Protein AF-0000000084598863 (afdb_homodimer)

InterPro domains:
  IPR043519 Nucleotidyltransferase superfamily [G3DSA:3.30.460.10] (3-117)
  IPR043519 Nucleotidyltransferase superfamily [SSF81301] (5-108)

Organism: NCBI:txid1246626

Solvent-accessible surface area (backbone atoms only — not comparable to full-atom values): 25379 Å² total; per-residue (Å²): 112,72,53,61,68,56,49,52,53,50,50,45,52,50,42,51,67,78,44,67,79,39,36,32,29,28,38,17,57,39,56,47,66,72,63,53,35,78,58,54,49,47,33,34,40,36,28,25,73,87,45,91,52,38,29,36,36,26,39,68,53,99,84,37,44,32,35,40,41,37,18,16,91,62,48,44,53,60,57,54,50,49,19,47,75,68,25,32,53,57,66,38,49,34,54,60,57,26,40,80,66,42,78,70,46,87,60,49,62,60,51,52,32,51,52,28,49,50,48,65,70,68,33,35,78,68,69,53,74,66,54,48,50,51,53,41,28,52,52,33,51,52,50,41,50,53,72,42,51,81,55,64,73,42,43,53,32,32,52,51,43,44,52,56,53,50,52,47,48,57,28,42,76,67,43,36,46,49,48,62,36,41,41,33,54,51,35,38,32,72,74,36,54,68,56,33,50,51,53,51,49,26,52,49,47,21,57,61,69,69,50,57,62,53,43,52,50,51,52,48,52,56,30,48,76,71,76,35,76,38,52,65,76,45,70,45,60,67,75,76,70,74,126,112,73,55,62,69,57,50,52,52,48,50,44,51,50,41,52,67,77,45,67,77,39,36,32,30,28,38,16,58,40,58,47,66,73,63,52,36,77,61,53,49,47,32,34,40,35,29,24,74,86,46,90,52,38,29,37,36,27,39,66,52,99,82,38,44,32,36,39,40,37,19,16,93,64,49,42,53,60,56,54,50,50,20,47,73,66,25,33,54,57,65,40,48,33,55,60,56,27,38,80,64,42,77,70,46,85,61,49,61,60,51,51,35,51,50,27,48,51,49,64,68,68,31,34,77,69,70,51,73,67,54,45,51,50,53,40,28,54,53,32,50,51,50,40,50,53,72,42,50,79,55,64,73,40,43,54,32,33,51,51,46,43,52,57,54,50,52,46,48,56,29,43,78,68,42,37,46,46,49,62,36,42,42,32,54,50,35,39,33,73,75,36,52,68,56,32,51,52,52,52,49,27,53,49,48,23,57,60,68,70,51,57,63,52,44,52,51,52,51,50,51,56,30,46,76,73,75,35,76,38,52,65,74,43,72,45,59,69,75,78,69,76,125

Secondary structure (DSSP, 8-state):
---HHHHHHHHHHHHHHH-TT-SEEEEEHHHHTT---TT--EEEEEE-TT-SS-EEEEEEETTEEEEEEEE-TTTHHHHHHHHHHTT--HHHHHHHHPEEEEE-STTHHHHHHHHHHHHHHH-PPPPPHHHHHHHHHHHHHHHHHHHH---HHHHHHHHHHHHHHHHHHHHHHTT----STHHHHHHHHHH-HHHHHHHHHHHHHHHHH---HHHHHHHHHHHHHTTS---TTEEES------/---HHHHHHHHHHHHHHH-TT-SEEEEEHHHHTT---TTPPEEEEEE-TT-SS-EEEEEEETTEEEEEEEE-TTTHHHHHHHHHHTT--HHHHHHHHPEEEEE-STTHHHHHHHHHHHHHHH-PPPPPHHHHHHHHHHHHHHHHHHHH---HHHHHHHHHHHHHHHHHHHHHHTT----STHHHHHHHHHH-HHHHHHHHHHHHHHHHH---HHHHHHHHHHHHHTTS---TTEEES------

Foldseek 3Di:
DPPLVVLLVVLLVVCCVPPVPWQWKWFFDCSLVVNDDPPDATEMETARQVDPAWDWDWDDDVNGIYIYTYHHLPRCVVVCVVCLVQLHRVVLRRLQSIHTSHHRDPCSSVVSNVVSVVSQVQAHDADDPLVLQVLLAVLLVLLVCLVPDDPLVVNVVSLVVNLQSLLVNLQRNVRWGADDDPRSLVRCCVVPVVLSVLSVVQSVVCVVPVDNVSVSVNSQVSSVVSPGHDDPPDDDPDPPPPD/DPPLVVLLVVLLVVCCVPPVPWQWKWFFDCSLVVNDDPPDATEMETARQVDPAWDWDWDDDVNGIYIYTYHHLPRCVVVCVVCLVQLHRVVLRRLQSIHTSHHHDPCSSVVSNVVSVVDQVQAHDADDPLVLQVLLAVLLVLLVCLVPDDPLVVNVVSLVVNLQSLLVNLQRNVRWGADDDPRSLVRVCVVPVVLSVLSVVQSVVCVVPVDNVSVSVNSQVSSVVSPGHDDPPDDDPDPPPPD

Sequence (486 aa):
MIDRTKAIKTAKELVAYRFPACELALLAGSVARNEHTKTSDLDMIVFDNHVSSSFRESRYHDSWPVEWFVHSTTSFRVVFEADQQSASPTMQRMIVDGLVLVNRTHDFYERLKAESELVLQKGPDPWSSQTQKEKRYFLTDTLEDLIGEHRKRELFFIVNHLMEQLGEFVLRMNGHWIGQSKWLYRCLYAYDSHFAESFYQAFEYFYQTGRKEKVIGLTQHVLDEAGGPLFDGFSLGKNNYATMIDRTKAIKTAKELVAYRFPACELALLAGSVARNEHTKTSDLDMIVFDNHVSSSFRESRYHDSWPVEWFVHSTTSFRVVFEADQQSASPTMQRMIVDGLVLVNRTHDFYERLKAESELVLQKGPDPWSSQTQKEKRYFLTDTLEDLIGEHRKRELFFIVNHLMEQLGEFVLRMNGHWIGQSKWLYRCLYAYDSHFAESFYQAFEYFYQTGRKEKVIGLTQHVLDEAGGPLFDGFSLGKNNYAT

Structure (mmCIF, N/CA/C/O backbone):
data_AF-0000000084598863-model_v1
#
loop_
_entity.id
_entity.type
_entity.pdbx_description
1 polymer Nucleotidyltransferase
#
loop_
_atom_site.group_PDB
_atom_site.id
_atom_site.type_symbol
_atom_site.label_atom_id
_atom_site.label_alt_id
_atom_site.label_comp_id
_atom_site.label_asym_id
_atom_site.label_entity_id
_atom_site.label_seq_id
_atom_site.pdbx_PDB_ins_code
_atom_site.Cartn_x
_atom_site.Cartn_y
_atom_site.Cartn_z
_atom_site.occupancy
_atom_site.B_iso_or_equiv
_atom_site.auth_seq_id
_atom_site.auth_comp_id
_atom_site.auth_asym_id
_atom_site.auth_atom_id
_atom_site.pdbx_PDB_model_num
ATOM 1 N N . MET A 1 1 ? 6.906 -20.172 -25.156 1 60.62 1 MET A N 1
ATOM 2 C CA . MET A 1 1 ? 5.648 -20.266 -24.422 1 60.62 1 MET A CA 1
ATOM 3 C C . MET A 1 1 ? 5.52 -21.641 -23.766 1 60.62 1 MET A C 1
ATOM 5 O O . MET A 1 1 ? 6.008 -22.641 -24.297 1 60.62 1 MET A O 1
ATOM 9 N N . ILE A 1 2 ? 5.281 -21.484 -22.469 1 64.62 2 ILE A N 1
ATOM 10 C CA . ILE A 1 2 ? 5.164 -22.734 -21.734 1 64.62 2 ILE A CA 1
ATOM 11 C C . ILE A 1 2 ? 4.094 -23.609 -22.391 1 64.62 2 ILE A C 1
ATOM 13 O O . ILE A 1 2 ? 2.996 -23.141 -22.688 1 64.62 2 ILE A O 1
ATOM 17 N N . ASP A 1 3 ? 4.543 -24.766 -23 1 83.06 3 ASP A N 1
ATOM 18 C CA . ASP A 1 3 ? 3.576 -25.766 -23.438 1 83.06 3 ASP A CA 1
ATOM 19 C C . ASP A 1 3 ? 2.664 -26.188 -22.297 1 83.06 3 ASP A C 1
ATOM 21 O O . ASP A 1 3 ? 3.123 -26.797 -21.312 1 83.06 3 ASP A O 1
ATOM 25 N N . ARG A 1 4 ? 1.405 -25.828 -22.391 1 87.5 4 ARG A N 1
ATOM 26 C CA . ARG A 1 4 ? 0.446 -26.047 -21.328 1 87.5 4 ARG A CA 1
ATOM 27 C C . ARG A 1 4 ? 0.342 -27.531 -20.984 1 87.5 4 ARG A C 1
ATOM 29 O O . ARG A 1 4 ? 0.269 -27.891 -19.797 1 87.5 4 ARG A O 1
ATOM 36 N N . THR A 1 5 ? 0.28 -28.359 -21.953 1 90.31 5 THR A N 1
ATOM 37 C CA . THR A 1 5 ? 0.196 -29.797 -21.734 1 90.31 5 THR A CA 1
ATOM 38 C C . THR A 1 5 ? 1.411 -30.312 -20.953 1 90.31 5 THR A C 1
ATOM 40 O O . THR A 1 5 ? 1.276 -31.125 -20.047 1 90.31 5 THR A O 1
ATOM 43 N N . LYS A 1 6 ? 2.496 -29.766 -21.359 1 90.69 6 LYS A N 1
ATOM 44 C CA . LYS A 1 6 ? 3.725 -30.141 -20.672 1 90.69 6 LYS A CA 1
ATOM 45 C C . LYS A 1 6 ? 3.707 -29.641 -19.219 1 90.69 6 LYS A C 1
ATOM 47 O O . LYS A 1 6 ? 4.168 -30.344 -18.312 1 90.69 6 LYS A O 1
ATOM 52 N N . ALA A 1 7 ? 3.199 -28.453 -19.078 1 91.69 7 ALA A N 1
ATOM 53 C CA . ALA A 1 7 ? 3.107 -27.859 -17.75 1 91.69 7 ALA A CA 1
ATOM 54 C C . ALA A 1 7 ? 2.238 -28.719 -16.828 1 91.69 7 ALA A C 1
ATOM 56 O O . ALA A 1 7 ? 2.604 -28.984 -15.688 1 91.69 7 ALA A O 1
ATOM 57 N N . ILE A 1 8 ? 1.152 -29.219 -17.344 1 94.44 8 ILE A N 1
ATOM 58 C CA . ILE A 1 8 ? 0.214 -30.016 -16.562 1 94.44 8 ILE A CA 1
ATOM 59 C C . ILE A 1 8 ? 0.851 -31.359 -16.203 1 94.44 8 ILE A C 1
ATOM 61 O O . ILE A 1 8 ? 0.747 -31.812 -15.07 1 94.44 8 ILE A O 1
ATOM 65 N N . LYS A 1 9 ? 1.466 -31.938 -17.203 1 94.44 9 LYS A N 1
ATOM 66 C CA . LYS A 1 9 ? 2.15 -33.219 -16.969 1 94.44 9 LYS A CA 1
ATOM 67 C C . LYS A 1 9 ? 3.23 -33.062 -15.906 1 94.44 9 LYS A C 1
ATOM 69 O O . LYS A 1 9 ? 3.318 -33.875 -14.984 1 94.44 9 LYS A O 1
ATOM 74 N N . THR A 1 10 ? 4.023 -32 -16.109 1 94.25 10 THR A N 1
ATOM 75 C CA . THR A 1 10 ? 5.082 -31.719 -15.141 1 94.25 10 THR A CA 1
ATOM 76 C C . THR A 1 10 ? 4.504 -31.5 -13.75 1 94.25 10 THR A C 1
ATOM 78 O O . THR A 1 10 ? 5.039 -32 -12.766 1 94.25 10 THR A O 1
ATOM 81 N N . ALA A 1 11 ? 3.445 -30.75 -13.641 1 96.56 11 ALA A N 1
ATOM 82 C CA . ALA A 1 11 ? 2.783 -30.484 -12.367 1 96.56 11 ALA A CA 1
ATOM 83 C C . ALA A 1 11 ? 2.354 -31.781 -11.688 1 96.56 11 ALA A C 1
ATOM 85 O O . ALA A 1 11 ? 2.588 -31.969 -10.492 1 96.56 11 ALA A O 1
ATOM 86 N N . LYS A 1 12 ? 1.763 -32.688 -12.445 1 97 12 LYS A N 1
ATOM 87 C CA . LYS A 1 12 ? 1.313 -33.969 -11.906 1 97 12 LYS A CA 1
ATOM 88 C C . LYS A 1 12 ? 2.488 -34.781 -11.367 1 97 12 LYS A C 1
ATOM 90 O O . LYS A 1 12 ? 2.402 -35.344 -10.281 1 97 12 LYS A O 1
ATOM 95 N N . GLU A 1 13 ? 3.514 -34.75 -12.117 1 96.81 13 GLU A N 1
ATOM 96 C CA . GLU A 1 13 ? 4.703 -35.5 -11.719 1 96.81 13 GLU A CA 1
ATOM 97 C C . GLU A 1 13 ? 5.32 -34.906 -10.453 1 96.81 13 GLU A C 1
ATOM 99 O O . GLU A 1 13 ? 5.758 -35.656 -9.57 1 96.81 13 GLU A O 1
ATOM 104 N N . LEU A 1 14 ? 5.375 -33.625 -10.398 1 96.94 14 LEU A N 1
ATOM 105 C CA . LEU A 1 14 ? 5.953 -32.969 -9.234 1 96.94 14 LEU A CA 1
ATOM 106 C C . LEU A 1 14 ? 5.137 -33.25 -7.98 1 96.94 14 LEU A C 1
ATOM 108 O O . LEU A 1 14 ? 5.699 -33.5 -6.906 1 96.94 14 LEU A O 1
ATOM 112 N N . VAL A 1 15 ? 3.826 -33.25 -8.07 1 97.62 15 VAL A N 1
ATOM 113 C CA . VAL A 1 15 ? 2.957 -33.531 -6.934 1 97.62 15 VAL A CA 1
ATOM 114 C C . VAL A 1 15 ? 3.18 -34.969 -6.469 1 97.62 15 VAL A C 1
ATOM 116 O O . VAL A 1 15 ? 3.299 -35.219 -5.266 1 97.62 15 VAL A O 1
ATOM 119 N N . ALA A 1 16 ? 3.217 -35.875 -7.418 1 97.06 16 ALA A N 1
ATOM 120 C CA . ALA A 1 16 ? 3.406 -37.281 -7.094 1 97.06 16 ALA A CA 1
ATOM 121 C C . ALA A 1 16 ? 4.723 -37.5 -6.355 1 97.06 16 ALA A C 1
ATOM 123 O O . ALA A 1 16 ? 4.809 -38.344 -5.469 1 97.06 16 ALA A O 1
ATOM 124 N N . TYR A 1 17 ? 5.664 -36.719 -6.727 1 96.06 17 TYR A N 1
ATOM 125 C CA . TYR A 1 17 ? 6.992 -36.875 -6.141 1 96.06 17 TYR A CA 1
ATOM 126 C C . TYR A 1 17 ? 7.047 -36.219 -4.754 1 96.06 17 TYR A C 1
ATOM 128 O O . TYR A 1 17 ? 7.48 -36.844 -3.791 1 96.06 17 TYR A O 1
ATOM 136 N N . ARG A 1 18 ? 6.609 -35.062 -4.582 1 95.94 18 ARG A N 1
ATOM 137 C CA . ARG A 1 18 ? 6.816 -34.312 -3.363 1 95.94 18 ARG A CA 1
ATOM 138 C C . ARG A 1 18 ? 5.711 -34.594 -2.348 1 95.94 18 ARG A C 1
ATOM 140 O O . ARG A 1 18 ? 5.949 -34.531 -1.139 1 95.94 18 ARG A O 1
ATOM 147 N N . PHE A 1 19 ? 4.523 -34.844 -2.83 1 97.25 19 PHE A N 1
ATOM 148 C CA . PHE A 1 19 ? 3.379 -35.062 -1.954 1 97.25 19 PHE A CA 1
ATOM 149 C C . PHE A 1 19 ? 2.58 -36.281 -2.391 1 97.25 19 PHE A C 1
ATOM 151 O O . PHE A 1 19 ? 1.389 -36.188 -2.691 1 97.25 19 PHE A O 1
ATOM 158 N N . PRO A 1 20 ? 3.182 -37.406 -2.309 1 96.75 20 PRO A N 1
ATOM 159 C CA . PRO A 1 20 ? 2.549 -38.594 -2.826 1 96.75 20 PRO A CA 1
ATOM 160 C C . PRO A 1 20 ? 1.259 -38.969 -2.09 1 96.75 20 PRO A C 1
ATOM 162 O O . PRO A 1 20 ? 0.378 -39.625 -2.658 1 96.75 20 PRO A O 1
ATOM 165 N N . ALA A 1 21 ? 1.062 -38.469 -0.938 1 95.62 21 ALA A N 1
ATOM 166 C CA . ALA A 1 21 ? -0.098 -38.875 -0.146 1 95.62 21 ALA A CA 1
ATOM 167 C C . ALA A 1 21 ? -1.108 -37.75 -0.042 1 95.62 21 ALA A C 1
ATOM 169 O O . ALA A 1 21 ? -2.031 -37.781 0.774 1 95.62 21 ALA A O 1
ATOM 170 N N . CYS A 1 22 ? -0.926 -36.688 -0.8 1 97.12 22 CYS A N 1
ATOM 171 C CA . CYS A 1 22 ? -1.807 -35.531 -0.648 1 97.12 22 CYS A CA 1
ATOM 172 C C . CYS A 1 22 ? -3.244 -35.906 -1.002 1 97.12 22 CYS A C 1
ATOM 174 O O . CYS A 1 22 ? -3.48 -36.781 -1.823 1 97.12 22 CYS A O 1
ATOM 176 N N . GLU A 1 23 ? -4.184 -35.219 -0.443 1 96.81 23 GLU A N 1
ATOM 177 C CA . GLU A 1 23 ? -5.609 -35.438 -0.671 1 96.81 23 GLU A CA 1
ATOM 178 C C . GLU A 1 23 ? -6.074 -34.75 -1.949 1 96.81 23 GLU A C 1
ATOM 180 O O . GLU A 1 23 ? -6.945 -35.25 -2.656 1 96.81 23 GLU A O 1
ATOM 185 N N . LEU A 1 24 ? -5.547 -33.625 -2.158 1 97.94 24 LEU A N 1
ATOM 186 C CA . LEU A 1 24 ? -5.949 -32.781 -3.271 1 97.94 24 LEU A CA 1
ATOM 187 C C . LEU A 1 24 ? -4.773 -31.938 -3.764 1 97.94 24 LEU A C 1
ATOM 189 O O . LEU A 1 24 ? -4.004 -31.406 -2.957 1 97.94 24 LEU A O 1
ATOM 193 N N . ALA A 1 25 ? -4.613 -31.828 -5.027 1 98.31 25 ALA A N 1
ATOM 194 C CA . ALA A 1 25 ? -3.648 -30.922 -5.641 1 98.31 25 ALA A CA 1
ATOM 195 C C . ALA A 1 25 ? -4.246 -30.234 -6.859 1 98.31 25 ALA A C 1
ATOM 197 O O . ALA A 1 25 ? -4.938 -30.859 -7.664 1 98.31 25 ALA A O 1
ATOM 198 N N . LEU A 1 26 ? -4.012 -28.969 -6.91 1 98.19 26 LEU A N 1
ATOM 199 C CA . LEU A 1 26 ? -4.508 -28.156 -8.016 1 98.19 26 LEU A CA 1
ATOM 200 C C . LEU A 1 26 ? -3.377 -27.375 -8.664 1 98.19 26 LEU A C 1
ATOM 202 O O . LEU A 1 26 ? -2.4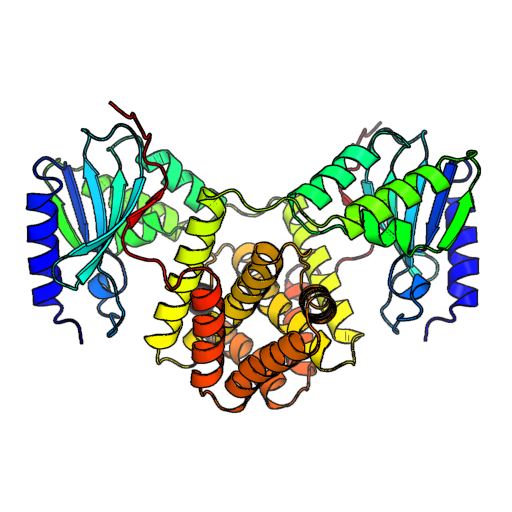75 -26.891 -7.977 1 98.19 26 LEU A O 1
ATOM 206 N N . LEU A 1 27 ? -3.383 -27.328 -9.945 1 97.62 27 LEU A N 1
ATOM 207 C CA . LEU A 1 27 ? -2.604 -26.344 -10.695 1 97.62 27 LEU A CA 1
ATOM 208 C C . LEU A 1 27 ? -3.402 -25.062 -10.906 1 97.62 27 LEU A C 1
ATOM 210 O O . LEU A 1 27 ? -4.504 -25.094 -11.453 1 97.62 27 LEU A O 1
ATOM 214 N N . ALA A 1 28 ? -2.908 -23.969 -10.352 1 95.88 28 ALA A N 1
ATOM 215 C CA . ALA A 1 28 ? -3.6 -22.688 -10.438 1 95.88 28 ALA A CA 1
ATOM 216 C C . ALA A 1 28 ? -2.76 -21.656 -11.188 1 95.88 28 ALA A C 1
ATOM 218 O O . ALA A 1 28 ? -1.782 -22.016 -11.852 1 95.88 28 ALA A O 1
ATOM 219 N N . GLY A 1 29 ? -3.262 -20.422 -11.25 1 91.31 29 GLY A N 1
ATOM 220 C CA . GLY A 1 29 ? -2.502 -19.328 -11.836 1 91.31 29 GLY A CA 1
ATOM 221 C C . GLY A 1 29 ? -2.686 -19.203 -13.336 1 91.31 29 GLY A C 1
ATOM 222 O O . GLY A 1 29 ? -3.697 -19.656 -13.883 1 91.31 29 GLY A O 1
ATOM 223 N N . SER A 1 30 ? -1.702 -18.578 -13.906 1 88.88 30 SER A N 1
ATOM 224 C CA . SER A 1 30 ? -1.803 -18.203 -15.312 1 88.88 30 SER A CA 1
ATOM 225 C C . SER A 1 30 ? -1.848 -19.438 -16.219 1 88.88 30 SER A C 1
ATOM 227 O O . SER A 1 30 ? -2.508 -19.422 -17.25 1 88.88 30 SER A O 1
ATOM 229 N N . VAL A 1 31 ? -1.156 -20.469 -15.852 1 86.75 31 VAL A N 1
ATOM 230 C CA . VAL A 1 31 ? -1.146 -21.688 -16.641 1 86.75 31 VAL A CA 1
ATOM 231 C C . VAL A 1 31 ? -2.541 -22.312 -16.656 1 86.75 31 VAL A C 1
ATOM 233 O O . VAL A 1 31 ? -3.051 -22.688 -17.719 1 86.75 31 VAL A O 1
ATOM 236 N N . ALA A 1 32 ? -3.117 -22.375 -15.539 1 88.19 32 ALA A N 1
ATOM 237 C CA . ALA A 1 32 ? -4.457 -22.938 -15.438 1 88.19 32 ALA A CA 1
ATOM 238 C C . ALA A 1 32 ? -5.465 -22.125 -16.234 1 88.19 32 ALA A C 1
ATOM 240 O O . ALA A 1 32 ? -6.395 -22.672 -16.828 1 88.19 32 ALA A O 1
ATOM 241 N N . ARG A 1 33 ? -5.262 -20.812 -16.328 1 86.81 33 ARG A N 1
ATOM 242 C CA . ARG A 1 33 ? -6.195 -19.922 -16.984 1 86.81 33 ARG A CA 1
ATOM 243 C C . ARG A 1 33 ? -5.82 -19.719 -18.453 1 86.81 33 ARG A C 1
ATOM 245 O O . ARG A 1 33 ? -6.438 -18.922 -19.156 1 86.81 33 ARG A O 1
ATOM 252 N N . ASN A 1 34 ? -4.801 -20.359 -18.906 1 85.75 34 ASN A N 1
ATOM 253 C CA . ASN A 1 34 ? -4.297 -20.25 -20.266 1 85.75 34 ASN A CA 1
ATOM 254 C C . ASN A 1 34 ? -3.828 -18.844 -20.578 1 85.75 34 ASN A C 1
ATOM 256 O O . ASN A 1 34 ? -4.059 -18.328 -21.672 1 85.75 34 ASN A O 1
ATOM 260 N N . GLU A 1 35 ? -3.303 -18.188 -19.594 1 85.88 35 GLU A N 1
ATOM 261 C CA . GLU A 1 35 ? -2.789 -16.828 -19.734 1 85.88 35 GLU A CA 1
ATOM 262 C C . GLU A 1 35 ? -1.291 -16.766 -19.453 1 85.88 35 GLU A C 1
ATOM 264 O O . GLU A 1 35 ? -0.75 -15.703 -19.141 1 85.88 35 GLU A O 1
ATOM 269 N N . HIS A 1 36 ? -0.675 -17.938 -19.531 1 84 36 HIS A N 1
ATOM 270 C CA . HIS A 1 36 ? 0.727 -18.047 -19.141 1 84 36 HIS A CA 1
ATOM 271 C C . HIS A 1 36 ? 1.631 -17.344 -20.141 1 84 36 HIS A C 1
ATOM 273 O O . HIS A 1 36 ? 1.284 -17.219 -21.312 1 84 36 HIS A O 1
ATOM 279 N N . THR A 1 37 ? 2.695 -16.766 -19.609 1 81.56 37 THR A N 1
ATOM 280 C CA . THR A 1 37 ? 3.752 -16.141 -20.391 1 81.56 37 THR A CA 1
ATOM 281 C C . THR A 1 37 ? 5.07 -16.891 -20.219 1 81.56 37 THR A C 1
ATOM 283 O O . THR A 1 37 ? 5.117 -17.938 -19.562 1 81.56 37 THR A O 1
ATOM 286 N N . LYS A 1 38 ? 6.156 -16.344 -20.75 1 79.5 38 LYS A N 1
ATOM 287 C CA . LYS A 1 38 ? 7.469 -16.984 -20.688 1 79.5 38 LYS A CA 1
ATOM 288 C C . LYS A 1 38 ? 8.008 -17.016 -19.266 1 79.5 38 LYS A C 1
ATOM 290 O O . LYS A 1 38 ? 8.828 -17.859 -18.922 1 79.5 38 LYS A O 1
ATOM 295 N N . THR A 1 39 ? 7.508 -16.141 -18.453 1 82.12 39 THR A N 1
ATOM 296 C CA . THR A 1 39 ? 8.07 -16.031 -17.109 1 82.12 39 THR A CA 1
ATOM 297 C C . THR A 1 39 ? 7.105 -16.594 -16.078 1 82.12 39 THR A C 1
ATOM 299 O O . THR A 1 39 ? 7.293 -16.406 -14.875 1 82.12 39 THR A O 1
ATOM 302 N N . SER A 1 40 ? 6.109 -17.328 -16.578 1 85.81 40 SER A N 1
ATOM 303 C CA . SER A 1 40 ? 5.109 -17.828 -15.648 1 85.81 40 SER A CA 1
ATOM 304 C C . SER A 1 40 ? 5.641 -19.016 -14.852 1 85.81 40 SER A C 1
ATOM 306 O O . SER A 1 40 ? 6.363 -19.859 -15.383 1 85.81 40 SER A O 1
ATOM 308 N N . ASP A 1 41 ? 5.258 -19.016 -13.594 1 90.69 41 ASP A N 1
ATOM 309 C CA . ASP A 1 41 ? 5.551 -20.156 -12.727 1 90.69 41 ASP A CA 1
ATOM 310 C C . ASP A 1 41 ? 4.344 -21.078 -12.609 1 90.69 41 ASP A C 1
ATOM 312 O O . ASP A 1 41 ? 3.264 -20.766 -13.117 1 90.69 41 ASP A O 1
ATOM 316 N N . LEU A 1 42 ? 4.637 -22.328 -12.18 1 93.81 42 LEU A N 1
ATOM 317 C CA . LEU A 1 42 ? 3.551 -23.234 -11.812 1 93.81 42 LEU A CA 1
ATOM 318 C C . LEU A 1 42 ? 3.059 -22.953 -10.398 1 93.81 42 LEU A C 1
ATOM 320 O O . LEU A 1 42 ? 3.816 -23.078 -9.438 1 93.81 42 LEU A O 1
ATOM 324 N N . ASP A 1 43 ? 1.841 -22.531 -10.281 1 96.19 43 ASP A N 1
ATOM 325 C CA . ASP A 1 43 ? 1.229 -22.344 -8.977 1 96.19 43 ASP A CA 1
ATOM 326 C C . ASP A 1 43 ? 0.527 -23.625 -8.508 1 96.19 43 ASP A C 1
ATOM 328 O O . ASP A 1 43 ? -0.528 -23.984 -9.031 1 96.19 43 ASP A O 1
ATOM 332 N N . MET A 1 44 ? 1.104 -24.25 -7.531 1 97.19 44 MET A N 1
ATOM 333 C CA . MET A 1 44 ? 0.588 -25.516 -7.035 1 97.19 44 MET A CA 1
ATOM 334 C C . MET A 1 44 ? -0.088 -25.344 -5.68 1 97.19 44 MET A C 1
ATOM 336 O O . MET A 1 44 ? 0.524 -24.844 -4.738 1 97.19 44 MET A O 1
ATOM 340 N N . ILE A 1 45 ? -1.313 -25.719 -5.582 1 98 45 ILE A N 1
ATOM 341 C CA . ILE A 1 45 ? -1.973 -25.797 -4.281 1 98 45 ILE A CA 1
ATOM 342 C C . ILE A 1 45 ? -2.121 -27.266 -3.869 1 98 45 ILE A C 1
ATOM 344 O O . ILE A 1 45 ? -2.693 -28.062 -4.609 1 98 45 ILE A O 1
ATOM 348 N N . VAL A 1 46 ? -1.628 -27.578 -2.732 1 97.88 46 VAL A N 1
ATOM 349 C CA . VAL A 1 46 ? -1.648 -28.953 -2.275 1 97.88 46 VAL A CA 1
ATOM 350 C C . VAL A 1 46 ? -2.293 -29.031 -0.893 1 97.88 46 VAL A C 1
ATOM 352 O O . VAL A 1 46 ? -1.991 -28.219 -0.014 1 97.88 46 VAL A O 1
ATOM 355 N N . PHE A 1 47 ? -3.236 -29.938 -0.732 1 97.69 47 PHE A N 1
ATOM 356 C CA . PHE A 1 47 ? -3.807 -30.297 0.562 1 97.69 47 PHE A CA 1
ATOM 357 C C . PHE A 1 47 ? -3.311 -31.656 1.015 1 97.69 47 PHE A C 1
ATOM 359 O O . PHE A 1 47 ? -3.682 -32.688 0.438 1 97.69 47 PHE A O 1
ATOM 366 N N . ASP A 1 48 ? -2.424 -31.609 1.94 1 97.25 48 ASP A N 1
ATOM 367 C CA . ASP A 1 48 ? -1.793 -32.812 2.51 1 97.25 48 ASP A CA 1
ATOM 368 C C . ASP A 1 48 ? -1.892 -32.812 4.031 1 97.25 48 ASP A C 1
ATOM 370 O O . ASP A 1 48 ? -1.252 -31.984 4.699 1 97.25 48 ASP A O 1
ATOM 374 N N . ASN A 1 49 ? -2.609 -33.781 4.617 1 94.88 49 ASN A N 1
ATOM 375 C CA . ASN A 1 49 ? -2.91 -33.781 6.043 1 94.88 49 ASN A CA 1
ATOM 376 C C . ASN A 1 49 ? -1.685 -34.156 6.875 1 94.88 49 ASN A C 1
ATOM 378 O O . ASN A 1 49 ? -1.707 -34.062 8.102 1 94.88 49 ASN A O 1
ATOM 382 N N . HIS A 1 50 ? -0.589 -34.5 6.242 1 93.88 50 HIS A N 1
ATOM 383 C CA . HIS A 1 50 ? 0.643 -34.781 6.965 1 93.88 50 HIS A CA 1
ATOM 384 C C . HIS A 1 50 ? 1.396 -33.5 7.324 1 93.88 50 HIS A C 1
ATOM 386 O O . HIS A 1 50 ? 2.342 -33.531 8.117 1 93.88 50 HIS A O 1
ATOM 392 N N . VAL A 1 51 ? 1.01 -32.375 6.762 1 91.25 51 VAL A N 1
ATOM 393 C CA . VAL A 1 51 ? 1.663 -31.125 7.086 1 91.25 51 VAL A CA 1
ATOM 394 C C . VAL A 1 51 ? 0.97 -30.469 8.281 1 91.25 51 VAL A C 1
ATOM 396 O O . VAL A 1 51 ? -0.258 -30.516 8.391 1 91.25 51 VAL A O 1
ATOM 399 N N . SER A 1 52 ? 1.699 -30 9.242 1 86.25 52 SER A N 1
ATOM 400 C CA . SER A 1 52 ? 1.161 -29.453 10.484 1 86.25 52 SER A CA 1
ATOM 401 C C . SER A 1 52 ? 0.766 -27.984 10.32 1 86.25 52 SER A C 1
ATOM 403 O O . SER A 1 52 ? -0.056 -27.469 11.086 1 86.25 52 SER A O 1
ATOM 405 N N . SER A 1 53 ? 1.393 -27.328 9.359 1 91.12 53 SER A N 1
ATOM 406 C CA . SER A 1 53 ? 1.099 -25.922 9.117 1 91.12 53 SER A CA 1
ATOM 407 C C . SER A 1 53 ? 1.153 -25.594 7.625 1 91.12 53 SER A C 1
ATOM 409 O O . SER A 1 53 ? 1.851 -26.266 6.863 1 91.12 53 SER A O 1
ATOM 411 N N . SER A 1 54 ? 0.374 -24.625 7.301 1 94.5 54 SER A N 1
ATOM 412 C CA . SER A 1 54 ? 0.398 -24.156 5.922 1 94.5 54 SER A CA 1
ATOM 413 C C . SER A 1 54 ? 1.712 -23.453 5.602 1 94.5 54 SER A C 1
ATOM 415 O O . SER A 1 54 ? 2.248 -22.719 6.438 1 94.5 54 SER A O 1
ATOM 417 N N . PHE A 1 55 ? 2.197 -23.672 4.406 1 95.06 55 PHE A N 1
ATOM 418 C CA . PHE A 1 55 ? 3.402 -22.953 4.02 1 95.06 55 PHE A CA 1
ATOM 419 C C . PHE A 1 55 ? 3.414 -22.688 2.52 1 95.06 55 PHE A C 1
ATOM 421 O O . PHE A 1 55 ? 2.668 -23.312 1.766 1 95.06 55 PHE A O 1
ATOM 428 N N . ARG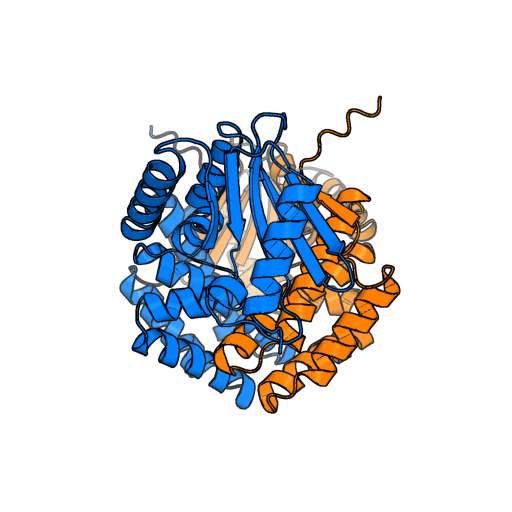 A 1 56 ? 4.164 -21.719 2.162 1 95.44 56 ARG A N 1
ATOM 429 C CA . ARG A 1 56 ? 4.449 -21.344 0.78 1 95.44 56 ARG A CA 1
ATOM 430 C C . ARG A 1 56 ? 5.938 -21.469 0.477 1 95.44 56 ARG A C 1
ATOM 432 O O . ARG A 1 56 ? 6.781 -21.125 1.307 1 95.44 56 ARG A O 1
ATOM 439 N N . GLU A 1 57 ? 6.223 -22.094 -0.654 1 95.69 57 GLU A N 1
ATOM 440 C CA . GLU A 1 57 ? 7.617 -22.266 -1.055 1 95.69 57 GLU A CA 1
ATOM 441 C C . GLU A 1 57 ? 7.777 -22.125 -2.566 1 95.69 57 GLU A C 1
ATOM 443 O O . GLU A 1 57 ? 6.863 -22.453 -3.324 1 95.69 57 GLU A O 1
ATOM 448 N N . SER A 1 58 ? 8.906 -21.531 -2.934 1 95.94 58 SER A N 1
ATOM 449 C CA . SER A 1 58 ? 9.234 -21.422 -4.352 1 95.94 58 SER A CA 1
ATOM 450 C C . SER A 1 58 ? 10.539 -22.156 -4.672 1 95.94 58 SER A C 1
ATOM 452 O O . SER A 1 58 ? 11.547 -21.953 -3.99 1 95.94 58 SER A O 1
ATOM 454 N N . ARG A 1 59 ? 10.445 -23.016 -5.664 1 94.69 59 ARG A N 1
ATOM 455 C CA . ARG A 1 59 ? 11.586 -23.812 -6.09 1 94.69 59 ARG A CA 1
ATOM 456 C C . ARG A 1 59 ? 11.602 -24 -7.602 1 94.69 59 ARG A C 1
ATOM 458 O O . ARG A 1 59 ? 10.539 -24.062 -8.234 1 94.69 59 ARG A O 1
ATOM 465 N N . TYR A 1 60 ? 12.836 -24.078 -8.086 1 93.94 60 TYR A N 1
ATOM 466 C CA . TYR A 1 60 ? 12.945 -24.516 -9.469 1 93.94 60 TYR A CA 1
ATOM 467 C C . TYR A 1 60 ? 12.945 -26.047 -9.555 1 93.94 60 TYR A C 1
ATOM 469 O O . TYR A 1 60 ? 13.57 -26.719 -8.727 1 93.94 60 TYR A O 1
ATOM 477 N N . HIS A 1 61 ? 12.133 -26.5 -10.422 1 90.25 61 HIS A N 1
ATOM 478 C CA . HIS A 1 61 ? 12.195 -27.906 -10.797 1 90.25 61 HIS A CA 1
ATOM 479 C C . HIS A 1 61 ? 12.469 -28.078 -12.289 1 90.25 61 HIS A C 1
ATOM 481 O O . HIS A 1 61 ? 11.602 -27.797 -13.117 1 90.25 61 HIS A O 1
ATOM 487 N N . ASP A 1 62 ? 13.609 -28.703 -12.672 1 84.38 62 ASP A N 1
ATOM 488 C CA . ASP A 1 62 ? 14.023 -28.844 -14.07 1 84.38 62 ASP A CA 1
ATOM 489 C C . ASP A 1 62 ? 13.789 -27.547 -14.844 1 84.38 62 ASP A C 1
ATOM 491 O O . ASP A 1 62 ? 13.148 -27.547 -15.891 1 84.38 62 ASP A O 1
ATOM 495 N N . SER A 1 63 ? 14.008 -26.438 -14.305 1 83 63 SER A N 1
ATOM 496 C CA . SER A 1 63 ? 13.984 -25.094 -14.898 1 83 63 SER A CA 1
ATOM 497 C C . SER A 1 63 ? 12.594 -24.469 -14.805 1 83 63 SER A C 1
ATOM 499 O O . SER A 1 63 ? 12.375 -23.344 -15.258 1 83 63 SER A O 1
ATOM 501 N N . TRP A 1 64 ? 11.688 -25.344 -14.273 1 87 64 TRP A N 1
ATOM 502 C CA . TRP A 1 64 ? 10.352 -24.797 -14.039 1 87 64 TRP A CA 1
ATOM 503 C C . TRP A 1 64 ? 10.281 -24.078 -12.695 1 87 64 TRP A C 1
ATOM 505 O O . TRP A 1 64 ? 10.586 -24.656 -11.648 1 87 64 TRP A O 1
ATOM 515 N N . PRO A 1 65 ? 9.977 -22.812 -12.805 1 93.88 65 PRO A N 1
ATOM 516 C CA . PRO A 1 65 ? 9.672 -22.172 -11.516 1 93.88 65 PRO A CA 1
ATOM 517 C C . PRO A 1 65 ? 8.344 -22.656 -10.93 1 93.88 65 PRO A C 1
ATOM 519 O O . PRO A 1 65 ? 7.309 -22.578 -11.594 1 93.88 65 PRO A O 1
ATOM 522 N N . VAL A 1 66 ? 8.375 -23.188 -9.742 1 95.94 66 VAL A N 1
ATOM 523 C CA . VAL A 1 66 ? 7.176 -23.734 -9.109 1 95.94 66 VAL A CA 1
ATOM 524 C C . VAL A 1 66 ? 6.941 -23.031 -7.77 1 95.94 66 VAL A C 1
ATOM 526 O O . VAL A 1 66 ? 7.855 -22.922 -6.953 1 95.94 66 VAL A O 1
ATOM 529 N N . GLU A 1 67 ? 5.816 -22.531 -7.59 1 96.69 67 GLU A N 1
ATOM 530 C CA . GLU A 1 67 ? 5.363 -22.016 -6.297 1 96.69 67 GLU A CA 1
ATOM 531 C C . GLU A 1 67 ? 4.398 -23 -5.633 1 96.69 67 GLU A C 1
ATOM 533 O O . GLU A 1 67 ? 3.365 -23.344 -6.207 1 96.69 67 GLU A O 1
ATOM 538 N N . TRP A 1 68 ? 4.785 -23.406 -4.457 1 96.69 68 TRP A N 1
ATOM 539 C CA . TRP A 1 68 ? 3.988 -24.375 -3.703 1 96.69 68 TRP A CA 1
ATOM 540 C C . TRP A 1 68 ? 3.195 -23.688 -2.602 1 96.69 68 TRP A C 1
ATOM 542 O O . TRP A 1 68 ? 3.766 -22.969 -1.777 1 96.69 68 TRP A O 1
ATOM 552 N N . PHE A 1 69 ? 1.911 -23.844 -2.633 1 97.5 69 PHE A N 1
ATOM 553 C CA . PHE A 1 69 ? 1.022 -23.484 -1.533 1 97.5 69 PHE A CA 1
ATOM 554 C C . PHE A 1 69 ? 0.472 -24.719 -0.853 1 97.5 69 PHE A C 1
ATOM 556 O O . PHE A 1 69 ? -0.463 -25.359 -1.354 1 97.5 69 PHE A O 1
ATOM 563 N N . VAL A 1 70 ? 0.998 -25.016 0.279 1 97.5 70 VAL A N 1
ATOM 564 C CA . VAL A 1 70 ? 0.73 -26.312 0.896 1 97.5 70 VAL A CA 1
ATOM 565 C C . VAL A 1 70 ? -0.052 -26.125 2.191 1 97.5 70 VAL A C 1
ATOM 567 O O . VAL A 1 70 ? 0.326 -25.297 3.035 1 97.5 70 VAL A O 1
ATOM 570 N N . HIS A 1 71 ? -1.091 -26.922 2.277 1 97.06 71 HIS A N 1
ATOM 571 C CA . HIS A 1 71 ? -1.998 -26.859 3.418 1 97.06 71 HIS A CA 1
ATOM 572 C C . HIS A 1 71 ? -2.445 -28.25 3.842 1 97.06 71 HIS A C 1
ATOM 574 O O . HIS A 1 71 ? -2.291 -29.219 3.084 1 97.06 71 HIS A O 1
ATOM 580 N N . SER A 1 72 ? -2.955 -28.344 5.066 1 95.5 72 SER A N 1
ATOM 581 C CA . SER A 1 72 ? -3.809 -29.469 5.418 1 95.5 72 SER A CA 1
ATOM 582 C C . SER A 1 72 ? -5.277 -29.156 5.164 1 95.5 72 SER A C 1
ATOM 584 O O . SER A 1 72 ? -5.621 -28.016 4.812 1 95.5 72 SER A O 1
ATOM 586 N N . THR A 1 73 ? -6.125 -30.156 5.391 1 92.69 73 THR A N 1
ATOM 587 C CA . THR A 1 73 ? -7.551 -29.953 5.176 1 92.69 73 THR A CA 1
ATOM 588 C C . THR A 1 73 ? -8.156 -29.109 6.293 1 92.69 73 THR A C 1
ATOM 590 O O . THR A 1 73 ? -9.328 -28.75 6.242 1 92.69 73 THR A O 1
ATOM 593 N N . THR A 1 74 ? -7.293 -28.641 7.246 1 92.31 74 THR A N 1
ATOM 594 C CA . THR A 1 74 ? -7.781 -27.781 8.32 1 92.31 74 THR A CA 1
ATOM 595 C C . THR A 1 74 ? -6.996 -26.469 8.367 1 92.31 74 THR A C 1
ATOM 597 O O . THR A 1 74 ? -7.574 -25.406 8.547 1 92.31 74 THR A O 1
ATOM 600 N N . SER A 1 75 ? -5.719 -26.562 8.125 1 94.25 75 SER A N 1
ATOM 601 C CA . SER A 1 75 ? -4.863 -25.391 8.297 1 94.25 75 SER A CA 1
ATOM 602 C C . SER A 1 75 ? -5.152 -24.344 7.23 1 94.25 75 SER A C 1
ATOM 604 O O . SER A 1 75 ? -4.824 -23.172 7.406 1 94.25 75 SER A O 1
ATOM 606 N N . PHE A 1 76 ? -5.82 -24.734 6.117 1 95.19 76 PHE A N 1
ATOM 607 C CA . PHE A 1 76 ? -6.07 -23.797 5.02 1 95.19 76 PHE A CA 1
ATOM 608 C C . PHE A 1 76 ? -7.023 -22.688 5.453 1 95.19 76 PHE A C 1
ATOM 610 O O . PHE A 1 76 ? -7.043 -21.609 4.859 1 95.19 76 PHE A O 1
ATOM 617 N N . ARG A 1 77 ? -7.781 -22.906 6.484 1 95.75 77 ARG A N 1
ATOM 618 C CA . ARG A 1 77 ? -8.828 -21.984 6.91 1 95.75 77 ARG A CA 1
ATOM 619 C C . ARG A 1 77 ? -8.25 -20.641 7.316 1 95.75 77 ARG A C 1
ATOM 621 O O . ARG A 1 77 ? -8.867 -19.594 7.102 1 95.75 77 ARG A O 1
ATO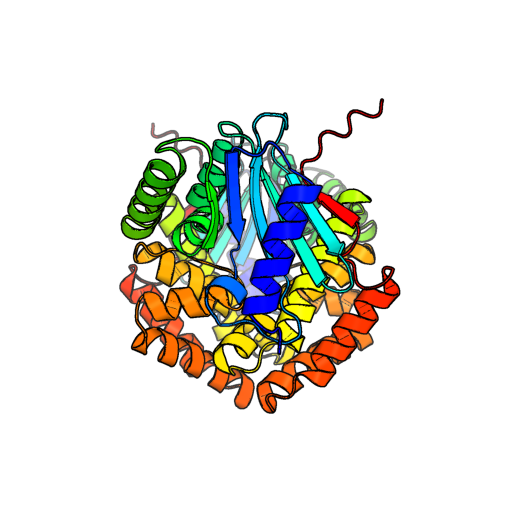M 628 N N . VAL A 1 78 ? -7.07 -20.688 7.852 1 94.44 78 VAL A N 1
ATOM 629 C CA . VAL A 1 78 ? -6.41 -19.453 8.281 1 94.44 78 VAL A CA 1
ATOM 630 C C . VAL A 1 78 ? -6.137 -18.562 7.07 1 94.44 78 VAL A C 1
ATOM 632 O O . VAL A 1 78 ? -6.352 -17.359 7.121 1 94.44 78 VAL A O 1
ATOM 635 N N . VAL A 1 79 ? -5.668 -19.141 6 1 95.06 79 VAL A N 1
ATOM 636 C CA . VAL A 1 79 ? -5.363 -18.391 4.777 1 95.06 79 VAL A CA 1
ATOM 637 C C . VAL A 1 79 ? -6.66 -17.906 4.137 1 95.06 79 VAL A C 1
ATOM 639 O O . VAL A 1 79 ? -6.742 -16.766 3.678 1 95.06 79 VAL A O 1
ATOM 642 N N . PHE A 1 80 ? -7.629 -18.75 4.168 1 95.31 80 PHE A N 1
ATOM 643 C CA . PHE A 1 80 ? -8.938 -18.438 3.613 1 95.31 80 PHE A CA 1
ATOM 644 C C . PHE A 1 80 ? -9.539 -17.219 4.301 1 95.31 80 PHE A C 1
ATOM 646 O O . PHE A 1 80 ? -10.055 -16.312 3.639 1 95.31 80 PHE A O 1
ATOM 653 N N . GLU A 1 81 ? -9.43 -17.203 5.551 1 95.75 81 GLU A N 1
ATOM 654 C CA . GLU A 1 81 ? -9.969 -16.109 6.344 1 95.75 81 GLU A CA 1
ATOM 655 C C . GLU A 1 81 ? -9.172 -14.828 6.121 1 95.75 81 GLU A C 1
ATOM 657 O O . GLU A 1 81 ? -9.742 -13.734 6.035 1 95.75 81 GLU A O 1
ATOM 662 N N . ALA A 1 82 ? -7.918 -14.992 6.047 1 95.88 82 ALA A N 1
ATOM 663 C CA . ALA A 1 82 ? -7.066 -13.828 5.797 1 95.88 82 ALA A CA 1
ATOM 664 C C . ALA A 1 82 ? -7.379 -13.195 4.445 1 95.88 82 ALA A C 1
ATOM 666 O O . ALA A 1 82 ? -7.418 -11.969 4.32 1 95.88 82 ALA A O 1
ATOM 667 N N . ASP A 1 83 ? -7.598 -14.016 3.475 1 96.31 83 ASP A N 1
ATOM 668 C CA . ASP A 1 83 ? -7.965 -13.539 2.145 1 96.31 83 ASP A CA 1
ATOM 669 C C . ASP A 1 83 ? -9.266 -12.742 2.186 1 96.31 83 ASP A C 1
ATOM 671 O O . ASP A 1 83 ? -9.367 -11.672 1.584 1 96.31 83 ASP A O 1
ATOM 675 N N . GLN A 1 84 ? -10.172 -13.266 2.893 1 96.31 84 GLN A N 1
ATOM 676 C CA . GLN A 1 84 ? -11.477 -12.609 2.984 1 96.31 84 GLN A CA 1
ATOM 677 C C . GLN A 1 84 ? -11.375 -11.297 3.754 1 96.31 84 GLN A C 1
ATOM 679 O O . GLN A 1 84 ? -11.969 -10.289 3.357 1 96.31 84 GLN A O 1
ATOM 684 N N . GLN A 1 85 ? -10.602 -11.32 4.781 1 95.38 85 GLN A N 1
ATOM 685 C CA . GLN A 1 85 ? -10.438 -10.133 5.609 1 95.38 85 GLN A CA 1
ATOM 686 C C . GLN A 1 85 ? -9.734 -9.016 4.84 1 95.38 85 GLN A C 1
ATOM 688 O O . GLN A 1 85 ? -10.062 -7.84 5.008 1 95.38 85 GLN A O 1
ATOM 693 N N . SER A 1 86 ? -8.891 -9.375 4.02 1 96.38 86 SER A N 1
ATOM 694 C CA . SER A 1 86 ? -8.141 -8.383 3.254 1 96.38 86 SER A CA 1
ATOM 695 C C . SER A 1 86 ? -8.844 -8.055 1.939 1 96.38 86 SER A C 1
ATOM 697 O O . SER A 1 86 ? -8.312 -7.293 1.125 1 96.38 86 SER A O 1
ATOM 699 N N . ALA A 1 87 ? -9.906 -8.672 1.713 1 98.06 87 ALA A N 1
ATOM 700 C CA . ALA A 1 87 ? -10.703 -8.492 0.502 1 98.06 87 ALA A CA 1
ATOM 701 C C . ALA A 1 87 ? -9.906 -8.867 -0.742 1 98.06 87 ALA A C 1
ATOM 703 O O . ALA A 1 87 ? -10.078 -8.258 -1.804 1 98.06 87 ALA A O 1
ATOM 704 N N . SER A 1 88 ? -9.008 -9.703 -0.668 1 97.5 88 SER A N 1
ATOM 705 C CA . SER A 1 88 ? -8.227 -10.273 -1.76 1 97.5 88 SER A CA 1
ATOM 706 C C . SER A 1 88 ? -8.297 -11.797 -1.752 1 97.5 88 SER A C 1
ATOM 708 O O . SER A 1 88 ? -7.395 -12.461 -1.235 1 97.5 88 SER A O 1
ATOM 710 N N . PRO A 1 89 ? -9.242 -12.32 -2.469 1 96.38 89 PRO A N 1
ATOM 711 C CA . PRO A 1 89 ? -9.555 -13.75 -2.367 1 96.38 89 PRO A CA 1
ATOM 712 C C . PRO A 1 89 ? -8.664 -14.617 -3.25 1 96.38 89 PRO A C 1
ATOM 714 O O . PRO A 1 89 ? -9.156 -15.359 -4.098 1 96.38 89 PRO A O 1
ATOM 717 N N . THR A 1 90 ? -7.402 -14.578 -2.971 1 95.19 90 THR A N 1
ATOM 718 C CA . THR A 1 90 ? -6.402 -15.227 -3.814 1 95.19 90 THR A CA 1
ATOM 719 C C . THR A 1 90 ? -6.59 -16.734 -3.805 1 95.19 90 THR A C 1
ATOM 721 O O . THR A 1 90 ? -6.734 -17.359 -4.863 1 95.19 90 THR A O 1
ATOM 724 N N . MET A 1 91 ? -6.684 -17.328 -2.66 1 96.62 91 MET A N 1
ATOM 725 C CA . MET A 1 91 ? -6.793 -18.781 -2.582 1 96.62 91 MET A CA 1
ATOM 726 C C . MET A 1 91 ? -8.125 -19.266 -3.158 1 96.62 91 MET A C 1
ATOM 728 O O . MET A 1 91 ? -8.172 -20.281 -3.857 1 96.62 91 MET A O 1
ATOM 732 N N . GLN A 1 92 ? -9.18 -18.547 -2.832 1 97.75 92 GLN A N 1
ATOM 733 C CA . GLN A 1 92 ? -10.492 -18.906 -3.363 1 97.75 92 GLN A CA 1
ATOM 734 C C . GLN A 1 92 ? -10.484 -18.922 -4.887 1 97.75 92 GLN A C 1
ATOM 736 O O . GLN A 1 92 ? -11.008 -19.844 -5.508 1 97.75 92 GLN A O 1
ATOM 741 N N . ARG A 1 93 ? -9.859 -17.922 -5.449 1 96.19 93 ARG A N 1
ATOM 742 C CA . ARG A 1 93 ? -9.766 -17.844 -6.906 1 96.19 93 ARG A CA 1
ATOM 743 C C . ARG A 1 93 ? -8.961 -19.016 -7.457 1 96.19 93 ARG A C 1
ATOM 745 O O . ARG A 1 93 ? -9.328 -19.609 -8.477 1 96.19 93 ARG A O 1
ATOM 752 N N . MET A 1 94 ? -7.852 -19.297 -6.805 1 96.56 94 MET A N 1
ATOM 753 C CA . MET A 1 94 ? -6.996 -20.406 -7.238 1 96.56 94 MET A CA 1
ATOM 754 C C . MET A 1 94 ? -7.75 -21.719 -7.215 1 96.56 94 MET A C 1
ATOM 756 O O . MET A 1 94 ? -7.582 -22.562 -8.109 1 96.56 94 MET A O 1
ATOM 760 N N . ILE A 1 95 ? -8.555 -21.875 -6.246 1 97.25 95 ILE A N 1
ATOM 761 C CA . ILE A 1 95 ? -9.328 -23.094 -6.098 1 97.25 95 ILE A CA 1
ATOM 762 C C . ILE A 1 95 ? -10.367 -23.188 -7.211 1 97.25 95 ILE A C 1
ATOM 764 O O . ILE A 1 95 ? -10.508 -24.234 -7.852 1 97.25 95 ILE A O 1
ATOM 768 N N . VAL A 1 96 ? -11.031 -22.094 -7.477 1 97 96 VAL A N 1
ATOM 769 C CA . VAL A 1 96 ? -12.141 -22.094 -8.422 1 97 96 VAL A CA 1
ATOM 770 C C . VAL A 1 96 ? -11.609 -22.234 -9.844 1 97 96 VAL A C 1
ATOM 772 O O . VAL A 1 96 ? -12.18 -22.969 -10.656 1 97 96 VAL A O 1
ATOM 775 N N . ASP A 1 97 ? -10.516 -21.656 -10.094 1 94.75 97 ASP A N 1
ATOM 776 C CA . ASP A 1 97 ? -9.977 -21.625 -11.453 1 94.75 97 ASP A CA 1
ATOM 777 C C . ASP A 1 97 ? -8.961 -22.75 -11.664 1 94.75 97 ASP A C 1
ATOM 779 O O . ASP A 1 97 ? -8.484 -22.953 -12.781 1 94.75 97 ASP A O 1
ATOM 783 N N . GLY A 1 98 ? -8.648 -23.422 -10.633 1 96.62 98 GLY A N 1
ATOM 784 C CA . GLY A 1 98 ? -7.547 -24.375 -10.688 1 96.62 98 GLY A CA 1
ATOM 785 C C . GLY A 1 98 ? -7.898 -25.656 -11.43 1 96.62 98 GLY A C 1
ATOM 786 O O . GLY A 1 98 ? -9.07 -26.016 -11.523 1 96.62 98 GLY A O 1
ATOM 787 N N . LEU A 1 99 ? -6.91 -26.234 -11.977 1 97 99 LEU A N 1
ATOM 788 C CA . LEU A 1 99 ? -7.023 -27.562 -12.594 1 97 99 LEU A CA 1
ATOM 789 C C . LEU A 1 99 ? -6.711 -28.656 -11.594 1 97 99 LEU A C 1
ATOM 791 O O . LEU A 1 99 ? -5.656 -28.641 -10.953 1 97 99 LEU A O 1
ATOM 795 N N . VAL A 1 100 ? -7.598 -29.609 -11.539 1 97.31 100 VAL A N 1
ATOM 796 C CA . VAL A 1 100 ? -7.418 -30.688 -10.586 1 97.31 100 VAL A CA 1
ATOM 797 C C . VAL A 1 100 ? -6.336 -31.641 -11.086 1 97.31 100 VAL A C 1
ATOM 799 O O . VAL A 1 100 ? -6.43 -32.156 -12.203 1 97.31 100 VAL A O 1
ATOM 802 N N . LEU A 1 101 ? -5.355 -31.812 -10.281 1 97.69 101 LEU A N 1
ATOM 803 C CA . LEU A 1 101 ? -4.285 -32.75 -10.594 1 97.69 101 LEU A CA 1
ATOM 804 C C . LEU A 1 101 ? -4.473 -34.062 -9.836 1 97.69 101 LEU A C 1
ATOM 806 O O . LEU A 1 101 ? -4.219 -35.156 -10.383 1 97.69 101 LEU A O 1
ATOM 810 N N . VAL A 1 102 ? -4.762 -33.969 -8.625 1 97.25 102 VAL A N 1
ATOM 811 C CA . VAL A 1 102 ? -5.031 -35.062 -7.723 1 97.25 102 VAL A CA 1
ATOM 812 C C . VAL A 1 102 ? -6.297 -34.781 -6.918 1 97.25 102 VAL A C 1
ATOM 814 O O . VAL A 1 102 ? -6.508 -33.656 -6.453 1 97.25 102 VAL A O 1
ATOM 817 N N . ASN A 1 103 ? -7.176 -35.719 -6.805 1 97.06 103 ASN A N 1
ATOM 818 C CA . ASN A 1 103 ? -8.367 -35.656 -5.965 1 97.06 103 ASN A CA 1
ATOM 819 C C . ASN A 1 103 ? -8.68 -37 -5.336 1 97.06 103 ASN A C 1
ATOM 821 O O . ASN A 1 103 ? -9.312 -37.844 -5.965 1 97.06 103 ASN A O 1
ATOM 825 N N . ARG A 1 104 ? -8.188 -37.219 -4.18 1 94 104 ARG A N 1
ATOM 826 C CA . ARG A 1 104 ? -8.297 -38.531 -3.557 1 94 104 ARG A CA 1
ATOM 827 C C . ARG A 1 104 ? -9.391 -38.531 -2.488 1 94 104 ARG A C 1
ATOM 829 O O . ARG A 1 104 ? -9.836 -39.594 -2.061 1 94 104 ARG A O 1
ATOM 836 N N . THR A 1 105 ? -9.75 -37.469 -1.957 1 83 105 THR A N 1
ATOM 837 C CA . THR A 1 105 ? -10.773 -37.375 -0.923 1 83 105 THR A CA 1
ATOM 838 C C . THR A 1 105 ? -12.125 -37.031 -1.532 1 83 105 THR A C 1
ATOM 840 O O . THR A 1 105 ? -12.289 -35.969 -2.127 1 83 105 THR A O 1
ATOM 843 N N . HIS A 1 106 ? -13.062 -37.938 -1.215 1 81.69 106 HIS A N 1
ATOM 844 C CA . HIS A 1 106 ? -14.383 -37.75 -1.806 1 81.69 106 HIS A CA 1
ATOM 845 C C . HIS A 1 106 ? -15.07 -36.5 -1.285 1 81.69 106 HIS A C 1
ATOM 847 O O . HIS A 1 106 ? -15.094 -36.25 -0.076 1 81.69 106 HIS A O 1
ATOM 853 N N . ASP A 1 107 ? -15.438 -35.656 -2.133 1 92.12 107 ASP A N 1
ATOM 854 C CA . ASP A 1 107 ? -16.344 -34.531 -1.911 1 92.12 107 ASP A CA 1
ATOM 855 C C . ASP A 1 107 ? -15.578 -33.344 -1.362 1 92.12 107 ASP A C 1
ATOM 857 O O . ASP A 1 107 ? -16.141 -32.25 -1.261 1 92.12 107 ASP A O 1
ATOM 861 N N . PHE A 1 108 ? -14.352 -33.562 -0.933 1 95.12 108 PHE A N 1
ATOM 862 C CA . PHE A 1 108 ? -13.625 -32.438 -0.347 1 95.12 108 PHE A CA 1
ATOM 863 C C . PHE A 1 108 ? -13.453 -31.312 -1.361 1 95.12 108 PHE A C 1
ATOM 865 O O . PHE A 1 108 ? -13.797 -30.172 -1.085 1 95.12 108 PHE A O 1
ATOM 872 N N . TYR A 1 109 ? -12.93 -31.641 -2.477 1 96.5 109 TYR A N 1
ATOM 873 C CA . TYR A 1 109 ? -12.727 -30.641 -3.514 1 96.5 109 TYR A CA 1
ATOM 874 C C . TYR A 1 109 ? -14.039 -29.969 -3.9 1 96.5 109 TYR A C 1
ATOM 876 O O . TYR A 1 109 ? -14.109 -28.75 -4.02 1 96.5 109 TYR A O 1
ATOM 884 N N . GLU A 1 110 ? -15.07 -30.719 -4.098 1 96.5 110 GLU A N 1
ATOM 885 C CA . GLU A 1 110 ? -16.375 -30.188 -4.504 1 96.5 110 GLU A CA 1
ATOM 886 C C . GLU A 1 110 ? -16.906 -29.203 -3.479 1 96.5 110 GLU A C 1
ATOM 888 O O . GLU A 1 110 ? -17.438 -28.156 -3.844 1 96.5 110 GLU A O 1
ATOM 893 N N . ARG A 1 111 ? -16.781 -29.578 -2.273 1 96.88 111 ARG A N 1
ATOM 894 C CA . ARG A 1 111 ? -17.234 -28.703 -1.206 1 96.88 111 ARG A CA 1
ATOM 895 C C . ARG A 1 111 ? -16.391 -27.422 -1.155 1 96.88 111 ARG A C 1
ATOM 897 O O . ARG A 1 111 ? -16.938 -26.328 -1.021 1 96.88 111 ARG A O 1
ATOM 904 N N . LEU A 1 112 ? -15.133 -27.65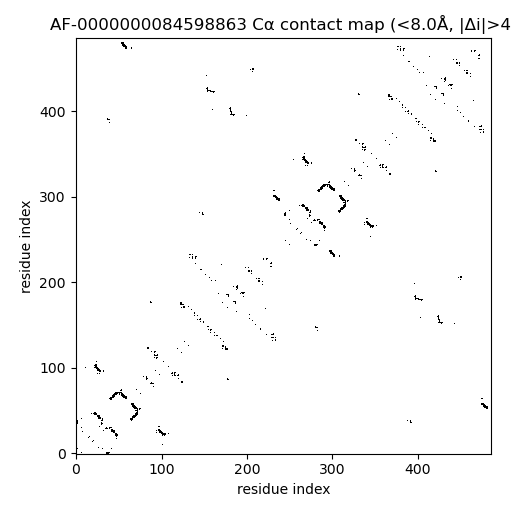6 -1.225 1 97.12 112 LEU A N 1
ATOM 905 C CA . LEU A 1 112 ? -14.211 -26.516 -1.171 1 97.12 112 LEU A CA 1
ATOM 906 C C . LEU A 1 112 ? -14.445 -25.578 -2.342 1 97.12 112 LEU A C 1
ATOM 908 O O . LEU A 1 112 ? -14.453 -24.359 -2.166 1 97.12 112 LEU A O 1
ATOM 912 N N . LYS A 1 113 ? -14.57 -26.047 -3.498 1 97.75 113 LYS A N 1
ATOM 913 C CA . LYS A 1 113 ? -14.836 -25.25 -4.688 1 97.75 113 LYS A CA 1
ATOM 914 C C . LYS A 1 113 ? -16.172 -24.5 -4.562 1 97.75 113 LYS A C 1
ATOM 916 O O . LYS A 1 113 ? -16.25 -23.312 -4.863 1 97.75 113 LYS A O 1
ATOM 921 N N . ALA A 1 114 ? -17.172 -25.203 -4.133 1 98.19 114 ALA A N 1
ATOM 922 C CA . ALA A 1 114 ? -18.484 -24.578 -3.941 1 98.19 114 ALA A CA 1
ATOM 923 C C . ALA A 1 114 ? -18.406 -23.438 -2.934 1 98.19 114 ALA A C 1
ATOM 925 O O . ALA A 1 114 ? -18.984 -22.359 -3.152 1 98.19 114 ALA A O 1
ATOM 926 N N . GLU A 1 115 ? -17.734 -23.734 -1.869 1 97.88 115 GLU A N 1
ATOM 927 C CA . GLU A 1 115 ? -17.547 -22.688 -0.858 1 97.88 115 GLU A CA 1
ATOM 928 C C . GLU A 1 115 ? -16.812 -21.484 -1.439 1 97.88 115 GLU A C 1
ATOM 930 O O . GLU A 1 115 ? -17.203 -20.344 -1.184 1 97.88 115 GLU A O 1
ATOM 935 N N . SER A 1 116 ? -15.75 -21.703 -2.148 1 98.38 116 SER A N 1
ATOM 936 C CA . SER A 1 116 ? -14.969 -20.641 -2.76 1 98.38 116 SER A CA 1
ATOM 937 C C . SER A 1 116 ? -15.805 -19.844 -3.754 1 98.38 116 SER A C 1
ATOM 939 O O . SER A 1 116 ? -15.742 -18.609 -3.777 1 98.38 116 SER A O 1
ATOM 941 N N . GLU A 1 117 ? -16.578 -20.531 -4.551 1 98.19 117 GLU A N 1
ATOM 942 C CA . GLU A 1 117 ? -17.453 -19.859 -5.516 1 98.19 117 GLU A CA 1
ATOM 943 C C . GLU A 1 117 ? -18.469 -18.969 -4.816 1 98.19 117 GLU A C 1
ATOM 945 O O . GLU A 1 117 ? -18.734 -17.859 -5.262 1 98.19 117 GLU A O 1
ATOM 950 N N . LEU A 1 118 ? -19.047 -19.5 -3.783 1 97.81 118 LEU A N 1
ATOM 951 C CA . LEU A 1 118 ? -20.031 -18.734 -3.021 1 97.81 118 LEU A CA 1
ATOM 952 C C . LEU A 1 118 ? -19.406 -17.469 -2.451 1 97.81 118 LEU A C 1
ATOM 954 O O . LEU A 1 118 ? -20 -16.391 -2.512 1 97.81 118 LEU A O 1
ATOM 958 N N . VAL A 1 119 ? -18.219 -17.625 -1.872 1 97.44 119 VAL A N 1
ATOM 959 C CA . VAL A 1 119 ? -17.5 -16.5 -1.295 1 97.44 119 VAL A CA 1
ATOM 960 C C . VAL A 1 119 ? -17.203 -15.469 -2.383 1 97.44 119 VAL A C 1
ATOM 962 O O . VAL A 1 119 ? -17.406 -14.266 -2.188 1 97.44 119 VAL A O 1
ATOM 965 N N . LEU A 1 120 ? -16.688 -15.906 -3.498 1 97.44 120 LEU A N 1
ATOM 966 C CA . LEU A 1 120 ? -16.328 -15.023 -4.602 1 97.44 120 LEU A CA 1
ATOM 967 C C . LEU A 1 120 ? -17.562 -14.273 -5.113 1 97.44 120 LEU A C 1
ATOM 969 O O . LEU A 1 120 ? -17.469 -13.094 -5.457 1 97.44 120 LEU A O 1
ATOM 973 N N . GLN A 1 121 ? -18.688 -14.953 -5.164 1 96.94 121 GLN A N 1
ATOM 974 C CA . GLN A 1 121 ? -19.922 -14.352 -5.641 1 96.94 121 GLN A CA 1
ATOM 975 C C . GLN A 1 121 ? -20.453 -13.328 -4.645 1 96.94 121 GLN A C 1
ATOM 977 O O . GLN A 1 121 ? -20.953 -12.273 -5.039 1 96.94 121 GLN A O 1
ATOM 982 N N . LYS A 1 122 ? -20.375 -13.656 -3.416 1 96.75 122 LYS A N 1
ATOM 983 C CA . LYS A 1 122 ? -20.891 -12.797 -2.357 1 96.75 122 LYS A CA 1
ATOM 984 C C . LYS A 1 122 ? -20.125 -11.477 -2.301 1 96.75 122 LYS A C 1
ATOM 986 O O . LYS A 1 122 ? -20.703 -10.43 -2.01 1 96.75 122 LYS A O 1
ATOM 991 N N . GLY A 1 123 ? -18.781 -11.492 -2.486 1 97.62 123 GLY A N 1
ATOM 992 C CA . GLY A 1 123 ? -17.938 -10.32 -2.352 1 97.62 123 GLY A CA 1
ATOM 993 C C . GLY A 1 123 ? -17.438 -10.102 -0.937 1 97.62 123 GLY A C 1
ATOM 994 O O . GLY A 1 123 ? -17.828 -10.82 -0.016 1 97.62 123 GLY A O 1
ATOM 995 N N . PRO A 1 124 ? -16.609 -9.203 -0.764 1 98.31 124 PRO A N 1
ATOM 996 C CA . PRO A 1 124 ? -16.078 -8.938 0.573 1 98.31 124 PRO A CA 1
ATOM 997 C C . PRO A 1 124 ? -17.109 -8.32 1.515 1 98.31 124 PRO A C 1
ATOM 999 O O . PRO A 1 124 ? -18.047 -7.668 1.061 1 98.31 124 PRO A O 1
ATOM 1002 N N . ASP A 1 125 ? -16.922 -8.547 2.752 1 97.44 125 ASP A N 1
ATOM 1003 C CA . ASP A 1 125 ? -17.75 -7.828 3.711 1 97.44 125 ASP A CA 1
ATOM 1004 C C . ASP A 1 125 ? -17.625 -6.316 3.529 1 97.44 125 ASP A C 1
ATOM 1006 O O . ASP A 1 125 ? -16.531 -5.809 3.285 1 97.44 125 ASP A O 1
ATOM 1010 N N . PRO A 1 126 ? -18.719 -5.629 3.646 1 97.62 126 PRO A N 1
ATOM 1011 C CA . PRO A 1 126 ? -18.625 -4.172 3.529 1 97.62 126 PRO A CA 1
ATOM 1012 C C . PRO A 1 126 ? -17.766 -3.543 4.621 1 97.62 126 PRO A C 1
ATOM 1014 O O . PRO A 1 126 ? -17.703 -4.066 5.738 1 97.62 126 PRO A O 1
ATOM 1017 N N . TRP A 1 127 ? -17.125 -2.484 4.27 1 97.56 127 TRP A N 1
ATOM 1018 C CA . TRP A 1 127 ? -16.484 -1.67 5.289 1 97.56 127 TRP A CA 1
ATOM 1019 C C . TRP A 1 127 ? -17.484 -1.202 6.336 1 97.56 127 TRP A C 1
ATOM 1021 O O . TRP A 1 127 ? -18.625 -0.871 6 1 97.56 127 TRP A O 1
ATOM 1031 N N . SER A 1 128 ? -17.031 -1.133 7.617 1 96.81 128 SER A N 1
ATOM 1032 C CA . SER A 1 128 ? -17.844 -0.447 8.625 1 96.81 128 SER A CA 1
ATOM 1033 C C . SER A 1 128 ? -18.031 1.025 8.273 1 96.81 128 SER A C 1
ATOM 1035 O O . SER A 1 128 ? -17.297 1.568 7.438 1 96.81 128 SER A O 1
ATOM 1037 N N . SER A 1 129 ? -18.969 1.721 8.883 1 95.81 129 SER A N 1
ATOM 1038 C CA . SER A 1 129 ? -19.188 3.148 8.672 1 95.81 129 SER A CA 1
ATOM 1039 C C . SER A 1 129 ? -17.938 3.957 9.023 1 95.81 129 SER A C 1
ATOM 1041 O O . SER A 1 129 ? -17.594 4.91 8.32 1 95.81 129 SER A O 1
ATOM 1043 N N . GLN A 1 130 ? -17.266 3.568 10.039 1 94.81 130 GLN A N 1
ATOM 1044 C CA . GLN A 1 130 ? -16.047 4.25 10.461 1 94.81 130 GLN A CA 1
ATOM 1045 C C . GLN A 1 130 ? -14.945 4.082 9.422 1 94.81 130 GLN A C 1
ATOM 1047 O O . GLN A 1 130 ? -14.25 5.047 9.086 1 94.81 130 GLN A O 1
ATOM 1052 N N . THR A 1 131 ? -14.789 2.828 8.906 1 96.88 131 THR A N 1
ATOM 1053 C CA . THR A 1 131 ? -13.766 2.586 7.898 1 96.88 131 THR A CA 1
ATOM 1054 C C . THR A 1 131 ? -14.07 3.359 6.621 1 96.88 131 THR A C 1
ATOM 1056 O O . THR A 1 131 ? -13.164 3.91 5.988 1 96.88 131 THR A O 1
ATOM 1059 N N . GLN A 1 132 ? -15.336 3.441 6.262 1 97.25 132 GLN A N 1
ATOM 1060 C CA . GLN A 1 132 ? -15.727 4.203 5.078 1 97.25 132 GLN A CA 1
ATOM 1061 C C . GLN A 1 132 ? -15.352 5.676 5.219 1 97.25 132 GLN A C 1
ATOM 1063 O O . GLN A 1 132 ? -14.828 6.277 4.281 1 97.25 132 GLN A O 1
ATOM 1068 N N . LYS A 1 133 ? -15.609 6.227 6.359 1 96 133 LYS A N 1
ATOM 1069 C CA . LYS A 1 133 ? -15.266 7.621 6.621 1 96 133 LYS A CA 1
ATOM 1070 C C . LYS A 1 133 ? -13.758 7.832 6.555 1 96 133 LYS A C 1
ATOM 1072 O O . LYS A 1 133 ? -13.289 8.812 5.973 1 96 133 LYS A O 1
ATOM 1077 N N . GLU A 1 134 ? -13.055 6.926 7.133 1 96.75 134 GLU A N 1
ATOM 1078 C CA . GLU A 1 134 ? -11.602 7.02 7.125 1 96.75 134 GLU A CA 1
ATOM 1079 C C . GLU A 1 134 ? -11.055 6.984 5.703 1 96.75 134 GLU A C 1
ATOM 1081 O O . GLU A 1 134 ? -10.203 7.801 5.34 1 96.75 134 GLU A O 1
ATOM 1086 N N . LYS A 1 135 ? -11.539 6.012 4.957 1 98.25 135 LYS A N 1
ATOM 1087 C CA . LYS A 1 135 ? -11.062 5.875 3.582 1 98.25 135 LYS A CA 1
ATOM 1088 C C . LYS A 1 135 ? -11.438 7.098 2.75 1 98.25 135 LYS A C 1
ATOM 1090 O O . LYS A 1 135 ? -10.648 7.562 1.926 1 98.25 135 LYS A O 1
ATOM 1095 N N . ARG A 1 136 ? -12.633 7.617 2.969 1 98.12 136 ARG A N 1
ATOM 1096 C CA . ARG A 1 136 ? -13.062 8.836 2.281 1 98.12 136 ARG A CA 1
ATOM 1097 C C . ARG A 1 136 ? -12.18 10.016 2.662 1 98.12 136 ARG A C 1
ATOM 1099 O O . ARG A 1 136 ? -11.805 10.82 1.805 1 98.12 136 ARG A O 1
ATOM 1106 N N . TYR A 1 137 ? -11.828 10.141 3.871 1 97.56 137 TYR A N 1
ATOM 1107 C CA . TYR A 1 137 ? -10.984 11.219 4.371 1 97.56 137 TYR A CA 1
ATOM 1108 C C . TYR A 1 137 ? -9.594 11.156 3.748 1 97.56 137 TYR A C 1
ATOM 1110 O O . TYR A 1 137 ? -9.086 12.164 3.256 1 97.56 137 TYR A O 1
ATOM 1118 N N . PHE A 1 138 ? -9.008 10 3.768 1 97.44 138 PHE A N 1
ATOM 1119 C CA . PHE A 1 138 ? -7.637 9.875 3.285 1 97.44 138 PHE A CA 1
ATOM 1120 C C . PHE A 1 138 ? -7.578 10.039 1.771 1 97.44 138 PHE A C 1
ATOM 1122 O O . PHE A 1 138 ? -6.602 10.57 1.237 1 97.44 138 PHE A O 1
ATOM 1129 N N . LEU A 1 139 ? -8.617 9.562 1.101 1 98.5 139 LEU A N 1
ATOM 1130 C CA . LEU A 1 139 ? -8.703 9.805 -0.334 1 98.5 139 LEU A CA 1
ATOM 1131 C C . LEU A 1 139 ? -8.844 11.297 -0.623 1 98.5 139 LEU A C 1
ATOM 1133 O O . LEU A 1 139 ? -8.203 11.82 -1.541 1 98.5 139 LEU A O 1
ATOM 1137 N N . THR A 1 140 ? -9.656 12.016 0.173 1 97.94 140 THR A N 1
ATOM 1138 C CA . THR A 1 140 ? -9.82 13.461 0.057 1 97.94 140 THR A CA 1
ATOM 1139 C C . THR A 1 140 ? -8.484 14.172 0.281 1 97.94 140 THR A C 1
ATOM 1141 O O . THR A 1 140 ? -8.133 15.086 -0.463 1 97.94 140 THR A O 1
ATOM 1144 N N . ASP A 1 141 ? -7.809 13.703 1.262 1 95.62 141 ASP A N 1
ATOM 1145 C CA . ASP A 1 141 ? -6.512 14.289 1.585 1 95.62 141 ASP A CA 1
ATOM 1146 C C . ASP A 1 141 ? -5.543 14.156 0.413 1 95.62 141 ASP A C 1
ATOM 1148 O O . ASP A 1 141 ? -4.859 15.117 0.055 1 95.62 141 ASP A O 1
ATOM 1152 N N . THR A 1 142 ? -5.438 13.016 -0.165 1 97.88 142 THR A N 1
ATOM 1153 C CA . THR A 1 142 ? -4.562 12.789 -1.31 1 97.88 142 THR A CA 1
ATOM 1154 C C . THR A 1 142 ? -5.004 13.633 -2.502 1 97.88 142 THR A C 1
ATOM 1156 O O . THR A 1 142 ? -4.164 14.18 -3.225 1 97.88 142 THR A O 1
ATOM 1159 N N . LEU A 1 143 ? -6.32 13.734 -2.725 1 98.19 143 LEU A N 1
ATOM 1160 C CA . LEU A 1 143 ? -6.848 14.578 -3.795 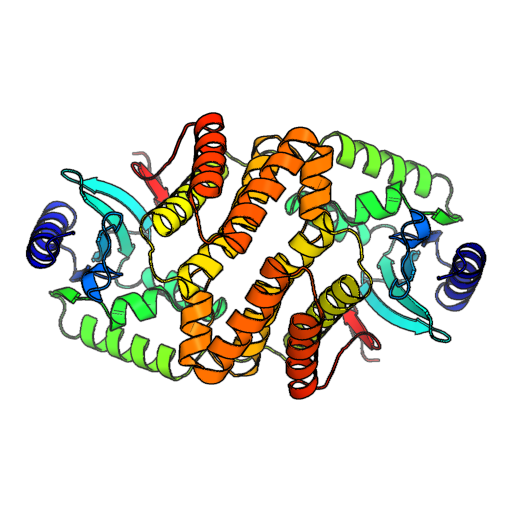1 98.19 143 LEU A CA 1
ATOM 1161 C C . LEU A 1 143 ? -6.434 16.031 -3.598 1 98.19 143 LEU A C 1
ATOM 1163 O O . LEU A 1 143 ? -5.996 16.688 -4.543 1 98.19 143 LEU A O 1
ATOM 1167 N N . GLU A 1 144 ? -6.516 16.531 -2.391 1 95.56 144 GLU A N 1
ATOM 1168 C CA . GLU A 1 144 ? -6.145 17.906 -2.104 1 95.56 144 GLU A CA 1
ATOM 1169 C C . GLU A 1 144 ? -4.648 18.125 -2.307 1 95.56 144 GLU A C 1
ATOM 1171 O O . GLU A 1 144 ? -4.23 19.188 -2.785 1 95.56 144 GLU A O 1
ATOM 1176 N N . ASP A 1 145 ? -3.844 17.109 -1.934 1 95.06 145 ASP A N 1
ATOM 1177 C CA . ASP A 1 145 ? -2.414 17.172 -2.223 1 95.06 145 ASP A CA 1
ATOM 1178 C C . ASP A 1 145 ? -2.164 17.297 -3.725 1 95.06 145 ASP A C 1
ATOM 1180 O O . ASP A 1 145 ? -1.312 18.062 -4.156 1 95.06 145 ASP A O 1
ATOM 1184 N N . LEU A 1 146 ? -2.871 16.516 -4.449 1 97.81 146 LEU A N 1
ATOM 1185 C CA . LEU A 1 146 ? -2.723 16.547 -5.898 1 97.81 146 LEU A CA 1
ATOM 1186 C C . LEU A 1 146 ? -3.082 17.922 -6.453 1 97.81 146 LEU A C 1
ATOM 1188 O O . LEU A 1 146 ? -2.342 18.484 -7.266 1 97.81 146 LEU A O 1
ATOM 1192 N N . ILE A 1 147 ? -4.184 18.453 -6.012 1 97.06 147 ILE A N 1
ATOM 1193 C CA . ILE A 1 147 ? -4.676 19.75 -6.488 1 97.06 147 ILE A CA 1
ATOM 1194 C C . ILE A 1 147 ? -3.656 20.844 -6.164 1 97.06 147 ILE A C 1
ATOM 1196 O O . ILE A 1 147 ? -3.363 21.688 -7.008 1 97.06 147 ILE A O 1
ATOM 1200 N N . GLY A 1 148 ? -3.074 20.781 -5.035 1 93.69 148 GLY A N 1
ATOM 1201 C CA . GLY A 1 148 ? -2.238 21.875 -4.547 1 93.69 148 GLY A CA 1
ATOM 1202 C C . GLY A 1 148 ? -0.79 21.75 -4.98 1 93.69 148 GLY A C 1
ATOM 1203 O O . GLY A 1 148 ? -0.031 22.719 -4.906 1 93.69 148 GLY A O 1
ATOM 1204 N N . GLU A 1 149 ? -0.395 20.562 -5.402 1 94.31 149 GLU A N 1
ATOM 1205 C CA . GLU A 1 149 ? 1.011 20.328 -5.723 1 94.31 149 GLU A CA 1
ATOM 1206 C C . GLU A 1 149 ? 1.327 20.75 -7.156 1 94.31 149 GLU A C 1
ATOM 1208 O O . GLU A 1 149 ? 0.533 20.516 -8.07 1 94.31 149 GLU A O 1
ATOM 1213 N N . HIS A 1 150 ? 2.566 21.391 -7.309 1 92.88 150 HIS A N 1
ATOM 1214 C CA . HIS A 1 150 ? 2.938 21.844 -8.641 1 92.88 150 HIS A CA 1
ATOM 1215 C C . HIS A 1 150 ? 4.312 21.328 -9.047 1 92.88 150 HIS A C 1
ATOM 1217 O O . HIS A 1 150 ? 4.691 21.406 -10.219 1 92.88 150 HIS A O 1
ATOM 1223 N N . ARG A 1 151 ? 5.121 20.828 -8.102 1 93.75 151 ARG A N 1
ATOM 1224 C CA . ARG A 1 151 ? 6.406 20.219 -8.438 1 93.75 151 ARG A CA 1
ATOM 1225 C C . ARG A 1 151 ? 6.219 18.875 -9.125 1 93.75 151 ARG A C 1
ATOM 1227 O O . ARG A 1 151 ? 5.652 17.953 -8.547 1 93.75 151 ARG A O 1
ATOM 1234 N N . LYS A 1 152 ? 6.703 18.75 -10.266 1 96 152 LYS A N 1
ATOM 1235 C CA . LYS A 1 152 ? 6.445 17.625 -11.172 1 96 152 LYS A CA 1
ATOM 1236 C C . LYS A 1 152 ? 6.773 16.297 -10.516 1 96 152 LYS A C 1
ATOM 1238 O O . LYS A 1 152 ? 5.984 15.352 -10.586 1 96 152 LYS A O 1
ATOM 1243 N N . ARG A 1 153 ? 7.973 16.156 -9.922 1 96.81 153 ARG A N 1
ATOM 1244 C CA . ARG A 1 153 ? 8.398 14.898 -9.328 1 96.81 153 ARG A CA 1
ATOM 1245 C C . ARG A 1 153 ? 7.461 14.469 -8.203 1 96.81 153 ARG A C 1
ATOM 1247 O O . ARG A 1 153 ? 7.074 13.305 -8.125 1 96.81 153 ARG A O 1
ATOM 1254 N N . GLU A 1 154 ? 7.094 15.344 -7.348 1 96.25 154 GLU A N 1
ATOM 1255 C CA . GLU A 1 154 ? 6.195 15.016 -6.25 1 96.25 154 GLU A CA 1
ATOM 1256 C C . GLU A 1 154 ? 4.801 14.672 -6.762 1 96.25 154 GLU A C 1
ATOM 1258 O O . GLU A 1 154 ? 4.145 13.773 -6.234 1 96.25 154 GLU A O 1
ATOM 1263 N N . LEU A 1 155 ? 4.352 15.438 -7.816 1 97.31 155 LEU A N 1
ATOM 1264 C CA . LEU A 1 155 ? 3.072 15.141 -8.453 1 97.31 155 LEU A CA 1
ATOM 1265 C C . LEU A 1 155 ? 3.027 13.695 -8.938 1 97.31 155 LEU A C 1
ATOM 1267 O O . LEU A 1 155 ? 2.025 13 -8.742 1 97.31 155 LEU A O 1
ATOM 1271 N N . PHE A 1 156 ? 4.094 13.328 -9.539 1 97.94 156 PHE A N 1
ATOM 1272 C CA . PHE A 1 156 ? 4.238 11.977 -10.078 1 97.94 156 PHE A CA 1
ATOM 1273 C C . PHE A 1 156 ? 3.994 10.938 -9 1 97.94 156 PHE A C 1
ATOM 1275 O O . PHE A 1 156 ? 3.244 9.977 -9.211 1 97.94 156 PHE A O 1
ATOM 1282 N N . PHE A 1 157 ? 4.512 11.133 -7.812 1 98.56 157 PHE A N 1
ATOM 1283 C CA . PHE A 1 157 ? 4.395 10.172 -6.723 1 98.56 157 PHE A CA 1
ATOM 1284 C C . PHE A 1 157 ? 3.02 10.258 -6.07 1 98.56 157 PHE A C 1
ATOM 1286 O O . PHE A 1 157 ? 2.477 9.25 -5.617 1 98.56 157 PHE A O 1
ATOM 1293 N N . ILE A 1 158 ? 2.445 11.453 -5.996 1 98.62 158 ILE A N 1
ATOM 1294 C CA . ILE A 1 158 ? 1.088 11.602 -5.484 1 98.62 158 ILE A CA 1
ATOM 1295 C C . ILE A 1 158 ? 0.112 10.828 -6.359 1 98.62 158 ILE A C 1
ATOM 1297 O O . ILE A 1 158 ? -0.739 10.086 -5.852 1 98.62 158 ILE A O 1
ATOM 1301 N N . VAL A 1 159 ? 0.257 10.977 -7.672 1 98.88 159 VAL A N 1
ATOM 1302 C CA . VAL A 1 159 ? -0.65 10.344 -8.617 1 98.88 159 VAL A CA 1
ATOM 1303 C C . VAL A 1 159 ? -0.498 8.82 -8.539 1 98.88 159 VAL A C 1
ATOM 1305 O O . VAL A 1 159 ? -1.488 8.094 -8.594 1 98.88 159 VAL A O 1
ATOM 1308 N N . ASN A 1 160 ? 0.722 8.375 -8.445 1 98.62 160 ASN A N 1
ATOM 1309 C CA . ASN A 1 160 ? 0.964 6.945 -8.297 1 98.62 160 ASN A CA 1
ATOM 1310 C C . ASN A 1 160 ? 0.245 6.383 -7.07 1 98.62 160 ASN A C 1
ATOM 1312 O O . ASN A 1 160 ? -0.419 5.348 -7.16 1 98.62 160 ASN A O 1
ATOM 1316 N N . HIS A 1 161 ? 0.359 7.047 -5.984 1 98.62 161 HIS A N 1
ATOM 1317 C CA . HIS A 1 161 ? -0.278 6.641 -4.734 1 98.62 161 HIS A CA 1
ATOM 1318 C C . HIS A 1 161 ? -1.798 6.695 -4.852 1 98.62 161 HIS A C 1
ATOM 1320 O O . HIS A 1 161 ? -2.492 5.781 -4.398 1 98.62 161 HIS A O 1
ATOM 1326 N N . LEU A 1 162 ? -2.277 7.734 -5.469 1 98.88 162 LEU A N 1
ATOM 1327 C CA . LEU A 1 162 ? -3.709 7.961 -5.633 1 98.88 162 LEU A CA 1
ATOM 1328 C C . LEU A 1 162 ? -4.348 6.844 -6.453 1 98.88 162 LEU A C 1
ATOM 1330 O O . LEU A 1 162 ? -5.484 6.449 -6.188 1 98.88 162 LEU A O 1
ATOM 1334 N N . MET A 1 163 ? -3.68 6.34 -7.422 1 98.75 163 MET A N 1
ATOM 1335 C CA . MET A 1 163 ? -4.223 5.301 -8.297 1 98.75 163 MET A CA 1
ATOM 1336 C C . MET A 1 163 ? -4.625 4.07 -7.492 1 98.75 163 MET A C 1
ATOM 1338 O O . MET A 1 163 ? -5.738 3.564 -7.641 1 98.75 163 MET A O 1
ATOM 1342 N N . GLU A 1 164 ? -3.75 3.635 -6.633 1 98.38 164 GLU A N 1
ATOM 1343 C CA . GLU A 1 164 ? -4.043 2.459 -5.816 1 98.38 164 GLU A CA 1
ATOM 1344 C C . GLU A 1 164 ? -5.137 2.756 -4.797 1 98.38 164 GLU A C 1
ATOM 1346 O O . GLU A 1 164 ? -6.035 1.937 -4.586 1 98.38 164 GLU A O 1
ATOM 1351 N N . GLN A 1 165 ? -5.012 3.891 -4.188 1 98.62 165 GLN A N 1
ATOM 1352 C CA . GLN A 1 165 ? -5.996 4.293 -3.189 1 98.62 165 GLN A CA 1
ATOM 1353 C C . GLN A 1 165 ? -7.391 4.391 -3.803 1 98.62 165 GLN A C 1
ATOM 1355 O O . GLN A 1 165 ? -8.359 3.896 -3.225 1 98.62 165 GLN A O 1
ATOM 1360 N N . LEU A 1 166 ? -7.488 5.039 -4.926 1 98.88 166 LEU A N 1
ATOM 1361 C CA . LEU A 1 166 ? -8.766 5.25 -5.602 1 98.88 166 LEU A CA 1
ATOM 1362 C C . LEU A 1 166 ? -9.344 3.926 -6.086 1 98.88 166 LEU A C 1
ATOM 1364 O O . LEU A 1 166 ? -10.547 3.684 -5.949 1 98.88 166 LEU A O 1
ATOM 1368 N N . GLY A 1 167 ? -8.508 3.064 -6.652 1 98.81 167 GLY A N 1
ATOM 1369 C CA . GLY A 1 167 ? -8.969 1.755 -7.09 1 98.81 167 GLY A CA 1
ATOM 1370 C C . GLY A 1 167 ? -9.57 0.928 -5.965 1 98.81 167 GLY A C 1
ATOM 1371 O O . GLY A 1 167 ? -10.641 0.349 -6.117 1 98.81 167 GLY A O 1
ATOM 1372 N N . GLU A 1 168 ? -8.828 0.874 -4.859 1 98.75 168 GLU A N 1
ATOM 1373 C CA . GLU A 1 168 ? -9.359 0.161 -3.697 1 98.75 168 GLU A CA 1
ATOM 1374 C C . GLU A 1 168 ? -10.688 0.747 -3.248 1 98.75 168 GLU A C 1
ATOM 1376 O O . GLU A 1 168 ? -11.633 0.007 -2.965 1 98.75 168 GLU A O 1
ATOM 1381 N N . PHE A 1 169 ? -10.742 2.059 -3.158 1 98.81 169 PHE A N 1
ATOM 1382 C CA . PHE A 1 169 ? -11.914 2.754 -2.643 1 98.81 169 PHE A CA 1
ATOM 1383 C C . PHE A 1 169 ? -13.141 2.436 -3.484 1 98.81 169 PHE A C 1
ATOM 1385 O O . PHE A 1 169 ? -14.195 2.072 -2.947 1 98.81 169 PHE A O 1
ATOM 1392 N N . VAL A 1 170 ? -13.016 2.562 -4.801 1 98.75 170 VAL A N 1
ATOM 1393 C CA . VAL A 1 170 ? -14.141 2.338 -5.699 1 98.75 170 VAL A CA 1
ATOM 1394 C C . VAL A 1 170 ? -14.633 0.899 -5.566 1 98.75 170 VAL A C 1
ATOM 1396 O O . VAL A 1 170 ? -15.836 0.655 -5.445 1 98.75 170 VAL A O 1
ATOM 1399 N N . LEU A 1 171 ? -13.703 -0.031 -5.559 1 98.75 171 LEU A N 1
ATOM 1400 C CA . LEU A 1 171 ? -14.078 -1.44 -5.52 1 98.75 171 LEU A CA 1
ATOM 1401 C C . LEU A 1 171 ? -14.742 -1.793 -4.195 1 98.75 171 LEU A C 1
ATOM 1403 O O . LEU A 1 171 ? -15.82 -2.383 -4.172 1 98.75 171 LEU A O 1
ATOM 1407 N N . ARG A 1 172 ? -14.164 -1.346 -3.111 1 98.69 172 ARG A N 1
ATOM 1408 C CA . ARG A 1 172 ? -14.672 -1.708 -1.79 1 98.69 172 ARG A CA 1
ATOM 1409 C C . ARG A 1 172 ? -16 -1.022 -1.506 1 98.69 172 ARG A C 1
ATOM 1411 O O . ARG A 1 172 ? -16.906 -1.623 -0.916 1 98.69 172 ARG A O 1
ATOM 1418 N N . MET A 1 173 ? -16.156 0.19 -1.915 1 98.38 173 MET A N 1
ATOM 1419 C CA . MET A 1 173 ? -17.406 0.913 -1.703 1 98.38 173 MET A CA 1
ATOM 1420 C C . MET A 1 173 ? -18.547 0.284 -2.504 1 98.38 173 MET A C 1
ATOM 1422 O O . MET A 1 173 ? -19.719 0.47 -2.178 1 98.38 173 MET A O 1
ATOM 1426 N N . ASN A 1 174 ? -18.156 -0.444 -3.531 1 97.75 174 ASN A N 1
ATOM 1427 C CA . ASN A 1 174 ? -19.172 -1.06 -4.375 1 97.75 174 ASN A CA 1
ATOM 1428 C C . ASN A 1 174 ? -19.25 -2.568 -4.156 1 97.75 174 ASN A C 1
ATOM 1430 O O . ASN A 1 174 ? -19.797 -3.293 -4.984 1 97.75 174 ASN A O 1
ATOM 1434 N N . GLY A 1 175 ? -18.625 -3.068 -3.143 1 97.44 175 GLY A N 1
ATOM 1435 C CA . GLY A 1 175 ? -18.766 -4.449 -2.711 1 97.44 175 GLY A CA 1
ATOM 1436 C C . GLY A 1 175 ? -18 -5.434 -3.57 1 97.44 175 GLY A C 1
ATOM 1437 O O . GLY A 1 175 ? -18.406 -6.59 -3.707 1 97.44 175 GLY A O 1
ATOM 1438 N N . HIS A 1 176 ? -16.953 -4.984 -4.148 1 98.31 176 HIS A N 1
ATOM 1439 C CA . HIS A 1 176 ? -16.172 -5.859 -5.02 1 98.31 176 HIS A CA 1
ATOM 1440 C C . HIS A 1 176 ? -14.797 -6.148 -4.418 1 98.31 176 HIS A C 1
ATOM 1442 O O . HIS A 1 176 ? -14.281 -5.355 -3.625 1 98.31 176 HIS A O 1
ATOM 1448 N N . TRP A 1 177 ? -14.234 -7.27 -4.777 1 98.44 177 TRP A N 1
ATOM 1449 C CA . TRP A 1 177 ? -12.906 -7.68 -4.336 1 98.44 177 TRP A CA 1
ATOM 1450 C C . TRP A 1 177 ? -11.836 -6.746 -4.887 1 98.44 177 TRP A C 1
ATOM 1452 O O . TRP A 1 177 ? -12.039 -6.098 -5.918 1 98.44 177 TRP A O 1
ATOM 1462 N N . ILE A 1 178 ? -10.742 -6.672 -4.164 1 98.5 178 ILE A N 1
ATOM 1463 C CA . ILE A 1 178 ? -9.609 -5.887 -4.652 1 98.5 178 ILE A CA 1
ATOM 1464 C C . ILE A 1 178 ? -8.445 -6.816 -4.98 1 98.5 178 ILE A C 1
ATOM 1466 O O . ILE A 1 178 ? -8.547 -8.031 -4.82 1 98.5 178 ILE A O 1
ATOM 1470 N N . GLY A 1 179 ? -7.402 -6.309 -5.551 1 96.56 179 GLY A N 1
ATOM 1471 C CA . GLY A 1 179 ? -6.113 -6.922 -5.824 1 96.56 179 GLY A CA 1
ATOM 1472 C C . GLY A 1 179 ? -4.984 -5.914 -5.93 1 96.56 179 GLY A C 1
ATOM 1473 O O . GLY A 1 179 ? -5.207 -4.707 -5.797 1 96.56 179 GLY A O 1
ATOM 1474 N N . GLN A 1 180 ? -3.846 -6.406 -6.055 1 96.12 180 GLN A N 1
ATOM 1475 C CA . GLN A 1 180 ? -2.67 -5.566 -6.242 1 96.12 180 GLN A CA 1
ATOM 1476 C C . GLN A 1 180 ? -2.1 -5.719 -7.648 1 96.12 180 GLN A C 1
ATOM 1478 O O . GLN A 1 180 ? -2.361 -6.719 -8.32 1 96.12 180 GLN A O 1
ATOM 1483 N N . SER A 1 181 ? -1.323 -4.719 -8.055 1 97.19 181 SER A N 1
ATOM 1484 C CA . SER A 1 181 ? -0.651 -4.805 -9.352 1 97.19 181 SER A CA 1
ATOM 1485 C C . SER A 1 181 ? -1.646 -5.082 -10.477 1 97.19 181 SER A C 1
ATOM 1487 O O . SER A 1 181 ? -2.676 -4.41 -10.578 1 97.19 181 SER A O 1
ATOM 1489 N N . LYS A 1 182 ? -1.456 -6.082 -11.328 1 96.06 182 LYS A N 1
ATOM 1490 C CA . LYS A 1 182 ? -2.324 -6.332 -12.469 1 96.06 182 LYS A CA 1
ATOM 1491 C C . LYS A 1 182 ? -3.717 -6.77 -12.023 1 96.06 182 LYS A C 1
ATOM 1493 O O . LYS A 1 182 ? -4.703 -6.543 -12.727 1 96.06 182 LYS A O 1
ATOM 1498 N N . TRP A 1 183 ? -3.838 -7.281 -10.859 1 96.25 183 TRP A N 1
ATOM 1499 C CA . TRP A 1 183 ? -5.125 -7.754 -10.359 1 96.25 183 TRP A CA 1
ATOM 1500 C C . TRP A 1 183 ? -6.016 -6.586 -9.953 1 96.25 183 TRP A C 1
ATOM 1502 O O . TRP A 1 183 ? -7.238 -6.727 -9.875 1 96.25 183 TRP A O 1
ATOM 1512 N N . LEU A 1 184 ? -5.41 -5.441 -9.594 1 98.25 184 LEU A N 1
ATOM 1513 C CA . LEU A 1 184 ? -6.238 -4.266 -9.359 1 98.25 184 LEU A CA 1
ATOM 1514 C C . LEU A 1 184 ? -7.012 -3.885 -10.617 1 98.25 184 LEU A C 1
ATOM 1516 O O . LEU A 1 184 ? -8.211 -3.604 -10.547 1 98.25 184 LEU A O 1
ATOM 1520 N N . TYR A 1 185 ? -6.355 -3.918 -11.75 1 98.12 185 TYR A N 1
ATOM 1521 C CA . TYR A 1 185 ? -7.031 -3.605 -13.008 1 98.12 185 TYR A CA 1
ATOM 1522 C C . TYR A 1 185 ? -8.109 -4.637 -13.312 1 98.12 185 TYR A C 1
ATOM 1524 O O . TYR A 1 185 ? -9.219 -4.281 -13.719 1 98.12 185 TYR A O 1
ATOM 1532 N N . ARG A 1 186 ? -7.75 -5.879 -13.094 1 97 186 ARG A N 1
ATOM 1533 C CA . ARG A 1 186 ? -8.695 -6.957 -13.391 1 97 186 ARG A CA 1
ATOM 1534 C C . ARG A 1 186 ? -9.953 -6.824 -12.539 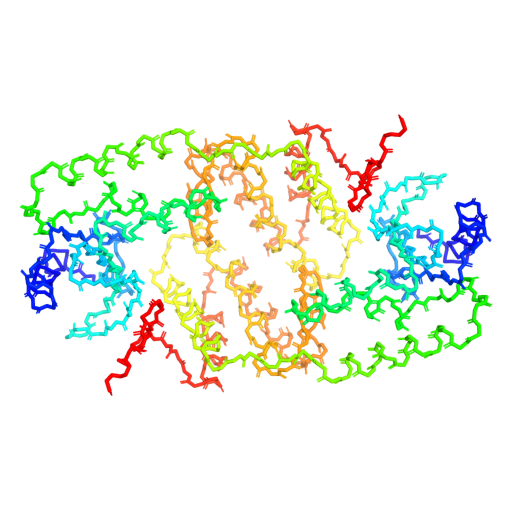1 97 186 ARG A C 1
ATOM 1536 O O . ARG A 1 186 ? -11.062 -7.059 -13.023 1 97 186 ARG A O 1
ATOM 1543 N N . CYS A 1 187 ? -9.758 -6.473 -11.305 1 98.19 187 CYS A N 1
ATOM 1544 C CA . CYS A 1 187 ? -10.906 -6.27 -10.43 1 98.19 187 CYS A CA 1
ATOM 1545 C C . CYS A 1 187 ? -11.734 -5.074 -10.883 1 98.19 187 CYS A C 1
ATOM 1547 O O . CYS A 1 187 ? -12.969 -5.141 -10.898 1 98.19 187 CYS A O 1
ATOM 1549 N N . LEU A 1 188 ? -11.086 -3.963 -11.273 1 98.69 188 LEU A N 1
ATOM 1550 C CA . LEU A 1 188 ? -11.789 -2.797 -11.789 1 98.69 188 LEU A CA 1
ATOM 1551 C C . LEU A 1 188 ? -12.586 -3.154 -13.039 1 98.69 188 LEU A C 1
ATOM 1553 O O . LEU A 1 188 ? -13.734 -2.742 -13.188 1 98.69 188 LEU A O 1
ATOM 1557 N N . TYR A 1 189 ? -11.953 -3.953 -13.875 1 98.38 189 TYR A N 1
ATOM 1558 C CA . TYR A 1 189 ? -12.586 -4.352 -15.125 1 98.38 189 TYR A CA 1
ATOM 1559 C C . TYR A 1 189 ? -13.789 -5.246 -14.875 1 98.38 189 TYR A C 1
ATOM 1561 O O . TYR A 1 189 ? -14.82 -5.105 -15.531 1 98.38 189 TYR A O 1
ATOM 1569 N N . ALA A 1 190 ? -13.656 -6.191 -13.969 1 96.88 190 ALA A N 1
ATOM 1570 C CA . ALA A 1 190 ? -14.758 -7.074 -13.602 1 96.88 190 ALA A CA 1
ATOM 1571 C C . ALA A 1 190 ? -15.906 -6.281 -12.977 1 96.88 190 ALA A C 1
ATOM 1573 O O . ALA A 1 190 ? -17.078 -6.625 -13.172 1 96.88 190 ALA A O 1
ATOM 1574 N N . TYR A 1 191 ? -15.664 -5.266 -12.227 1 97.88 191 TYR A N 1
ATOM 1575 C CA . TYR A 1 191 ? -16.656 -4.383 -11.625 1 97.88 191 TYR A CA 1
ATOM 1576 C C . TYR A 1 191 ? -17.438 -3.629 -12.703 1 97.88 191 TYR A C 1
ATOM 1578 O O . TYR A 1 191 ? -18.672 -3.713 -12.758 1 97.88 191 TYR A O 1
ATOM 1586 N N . ASP A 1 192 ? -16.75 -2.938 -13.555 1 98.38 192 ASP A N 1
ATOM 1587 C CA . ASP A 1 192 ? -17.297 -2.141 -14.648 1 98.38 192 ASP A CA 1
ATOM 1588 C C . ASP A 1 192 ? -16.219 -1.848 -15.703 1 98.38 192 ASP A C 1
ATOM 1590 O O . ASP A 1 192 ? -15.352 -1.006 -15.492 1 98.38 192 ASP A O 1
ATOM 1594 N N . SER A 1 193 ? -16.312 -2.559 -16.859 1 98.25 193 SER A N 1
ATOM 1595 C CA . SER A 1 193 ? -15.281 -2.477 -17.875 1 98.25 193 SER A CA 1
ATOM 1596 C C . SER A 1 193 ? -15.164 -1.061 -18.438 1 98.25 193 SER A C 1
ATOM 1598 O O . SER A 1 193 ? -14.062 -0.607 -18.766 1 98.25 193 SER A O 1
ATOM 1600 N N . HIS A 1 194 ? -16.281 -0.357 -18.547 1 98.38 194 HIS A N 1
ATOM 1601 C CA . HIS A 1 194 ? -16.234 1.021 -19.031 1 98.38 194 HIS A CA 1
ATOM 1602 C C . HIS A 1 194 ? -15.547 1.932 -18.016 1 98.38 194 HIS A C 1
ATOM 1604 O O . HIS A 1 194 ? -14.711 2.758 -18.375 1 98.38 194 HIS A O 1
ATOM 1610 N N . PHE A 1 195 ? -15.891 1.693 -16.75 1 98.38 195 PHE A N 1
ATOM 1611 C CA . PHE A 1 195 ? -15.242 2.467 -15.695 1 98.38 195 PHE A CA 1
ATOM 1612 C C . PHE A 1 195 ? -13.742 2.18 -15.648 1 98.38 195 PHE A C 1
ATOM 1614 O O . PHE A 1 195 ? -12.938 3.096 -15.5 1 98.38 195 PHE A O 1
ATOM 1621 N N . ALA A 1 196 ? -13.406 0.917 -15.781 1 98.56 196 ALA A N 1
ATOM 1622 C CA . ALA A 1 196 ? -12.008 0.517 -15.75 1 98.56 196 ALA A CA 1
ATOM 1623 C C . ALA A 1 196 ? -11.211 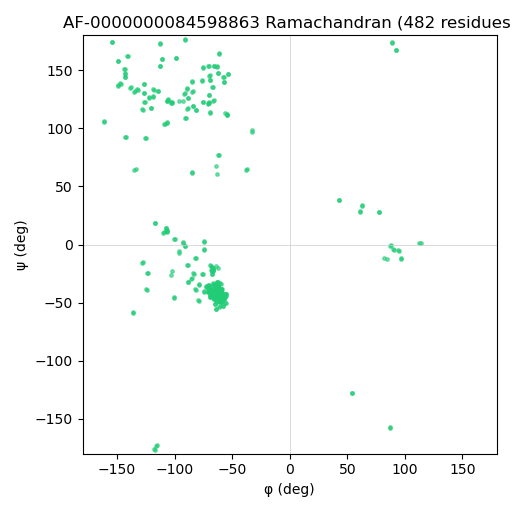1.206 -16.859 1 98.56 196 ALA A C 1
ATOM 1625 O O . ALA A 1 196 ? -10.086 1.649 -16.641 1 98.56 196 ALA A O 1
ATOM 1626 N N . GLU A 1 197 ? -11.797 1.31 -18.016 1 98.38 197 GLU A N 1
ATOM 1627 C CA . GLU A 1 197 ? -11.133 1.973 -19.125 1 98.38 197 GLU A CA 1
ATOM 1628 C C . GLU A 1 197 ? -10.992 3.471 -18.875 1 98.38 197 GLU A C 1
ATOM 1630 O O . GLU A 1 197 ? -9.938 4.055 -19.141 1 98.38 197 GLU A O 1
ATOM 1635 N N . SER A 1 198 ? -12.023 4.086 -18.359 1 98.44 198 SER A N 1
ATOM 1636 C CA . SER A 1 198 ? -11.961 5.504 -18.016 1 98.44 198 SER A CA 1
ATOM 1637 C C . SER A 1 198 ? -10.93 5.762 -16.922 1 98.44 198 SER A C 1
ATOM 1639 O O . SER A 1 198 ? -10.211 6.766 -16.969 1 98.44 198 SER A O 1
ATOM 1641 N N . PHE A 1 199 ? -10.891 4.863 -15.977 1 98.75 199 PHE A N 1
ATOM 1642 C CA . PHE A 1 199 ? -9.898 4.906 -14.906 1 98.75 199 PHE A CA 1
ATOM 1643 C C . PHE A 1 199 ? -8.484 4.883 -15.477 1 98.75 199 PHE A C 1
ATOM 1645 O O . PHE A 1 199 ? -7.691 5.789 -15.211 1 98.75 199 PHE A O 1
ATOM 1652 N N . TYR A 1 200 ? -8.234 3.918 -16.297 1 98.5 200 TYR A N 1
ATOM 1653 C CA . TYR A 1 200 ? -6.938 3.764 -16.953 1 98.5 200 TYR A CA 1
ATOM 1654 C C . TYR A 1 200 ? -6.582 5.004 -17.766 1 98.5 200 TYR A C 1
ATOM 1656 O O . TYR A 1 200 ? -5.477 5.539 -17.625 1 98.5 200 TYR A O 1
ATOM 1664 N N . GLN A 1 201 ? -7.473 5.527 -18.484 1 98.5 201 GLN A N 1
ATOM 1665 C CA . GLN A 1 201 ? -7.223 6.637 -19.391 1 98.5 201 GLN A CA 1
ATOM 1666 C C . GLN A 1 201 ? -6.934 7.926 -18.641 1 98.5 201 GLN A C 1
ATOM 1668 O O . GLN A 1 201 ? -6.117 8.742 -19.078 1 98.5 201 GLN A O 1
ATOM 1673 N N . ALA A 1 202 ? -7.578 8.102 -17.547 1 98.81 202 ALA A N 1
ATOM 1674 C CA . ALA A 1 202 ? -7.344 9.305 -16.75 1 98.81 202 ALA A CA 1
ATOM 1675 C C . ALA A 1 202 ? -5.914 9.352 -16.234 1 98.81 202 ALA A C 1
ATOM 1677 O O . ALA A 1 202 ? -5.242 10.383 -16.328 1 98.81 202 ALA A O 1
ATOM 1678 N N . PHE A 1 203 ? -5.445 8.273 -15.742 1 98.75 203 PHE A N 1
ATOM 1679 C CA . PHE A 1 203 ? -4.094 8.234 -15.195 1 98.75 203 PHE A CA 1
ATOM 1680 C C . PHE A 1 203 ? -3.057 8.234 -16.312 1 98.75 203 PHE A C 1
ATOM 1682 O O . PHE A 1 203 ? -2.021 8.898 -16.203 1 98.75 203 PHE A O 1
ATOM 1689 N N . GLU A 1 204 ? -3.361 7.488 -17.359 1 98.19 204 GLU A N 1
ATOM 1690 C CA . GLU A 1 204 ? -2.443 7.504 -18.5 1 98.19 204 GLU A CA 1
ATOM 1691 C C . GLU A 1 204 ? -2.273 8.922 -19.047 1 98.19 204 GLU A C 1
ATOM 1693 O O . GLU A 1 204 ? -1.163 9.328 -19.391 1 98.19 204 GLU A O 1
ATOM 1698 N N . TYR A 1 205 ? -3.377 9.664 -19.172 1 98.44 205 TYR A N 1
ATOM 1699 C CA . TYR A 1 205 ? -3.336 11.031 -19.672 1 98.44 205 TYR A CA 1
ATOM 1700 C C . TYR A 1 205 ? -2.395 11.898 -18.844 1 98.44 205 TYR A C 1
ATOM 1702 O O . TYR A 1 205 ? -1.607 12.672 -19.391 1 98.44 205 TYR A O 1
ATOM 1710 N N . PHE A 1 206 ? -2.424 11.766 -17.562 1 98.56 206 PHE A N 1
ATOM 1711 C CA . PHE A 1 206 ? -1.521 12.508 -16.688 1 98.56 206 PHE A CA 1
ATOM 1712 C C . PHE A 1 206 ? -0.069 12.156 -16.984 1 98.56 206 PHE A C 1
ATOM 1714 O O . PHE A 1 206 ? 0.776 13.039 -17.125 1 98.56 206 PHE A O 1
ATOM 1721 N N . TYR A 1 207 ? 0.194 10.883 -17.062 1 97.56 207 TYR A N 1
ATOM 1722 C CA . TYR A 1 207 ? 1.584 10.461 -17.219 1 97.56 207 TYR A CA 1
ATOM 1723 C C . TYR A 1 207 ? 2.133 10.875 -18.578 1 97.56 207 TYR A C 1
ATOM 1725 O O . TYR A 1 207 ? 3.33 11.133 -18.719 1 97.56 207 TYR A O 1
ATOM 1733 N N . GLN A 1 208 ? 1.254 11.031 -19.5 1 96.88 208 GLN A N 1
ATOM 1734 C CA . GLN A 1 208 ? 1.667 11.398 -20.859 1 96.88 208 GLN A CA 1
ATOM 1735 C C . GLN A 1 208 ? 1.818 12.914 -20.984 1 96.88 208 GLN A C 1
ATOM 1737 O O . GLN A 1 208 ? 2.65 13.391 -21.766 1 96.88 208 GLN A O 1
ATOM 1742 N N . THR A 1 209 ? 1.047 13.703 -20.203 1 97 209 THR A N 1
ATOM 1743 C CA . THR A 1 209 ? 0.963 15.125 -20.516 1 97 209 THR A CA 1
ATOM 1744 C C . THR A 1 209 ? 1.374 15.969 -19.312 1 97 209 THR A C 1
ATOM 1746 O O . THR A 1 209 ? 1.696 17.141 -19.453 1 97 209 THR A O 1
ATOM 1749 N N . GLY A 1 210 ? 1.236 15.375 -18.172 1 96.19 210 GLY A N 1
ATOM 1750 C CA . GLY A 1 210 ? 1.476 16.141 -16.953 1 96.19 210 GLY A CA 1
ATOM 1751 C C . GLY A 1 210 ? 0.244 16.875 -16.453 1 96.19 210 GLY A C 1
ATOM 1752 O O . GLY A 1 210 ? 0.281 17.516 -15.406 1 96.19 210 GLY A O 1
ATOM 1753 N N . ARG A 1 211 ? -0.84 16.734 -17.172 1 97.31 211 ARG A N 1
ATOM 1754 C CA . ARG A 1 211 ? -2.07 17.422 -16.797 1 97.31 211 ARG A CA 1
ATOM 1755 C C . ARG A 1 211 ? -2.893 16.578 -15.828 1 97.31 211 ARG A C 1
ATOM 1757 O O . ARG A 1 211 ? -3.207 15.422 -16.125 1 97.31 211 ARG A O 1
ATOM 1764 N N . LYS A 1 212 ? -3.246 17.125 -14.703 1 98.12 212 LYS A N 1
ATOM 1765 C CA . LYS A 1 212 ? -3.816 16.328 -13.625 1 98.12 212 LYS A CA 1
ATOM 1766 C C . LYS A 1 212 ? -5.336 16.469 -13.586 1 98.12 212 LYS A C 1
ATOM 1768 O O . LYS A 1 212 ? -5.996 15.844 -12.75 1 98.12 212 LYS A O 1
ATOM 1773 N N . GLU A 1 213 ? -6.023 17.172 -14.516 1 98.31 213 GLU A N 1
ATOM 1774 C CA . GLU A 1 213 ? -7.441 17.5 -14.438 1 98.31 213 GLU A CA 1
ATOM 1775 C C . GLU A 1 213 ? -8.305 16.25 -14.523 1 98.31 213 GLU A C 1
ATOM 1777 O O . GLU A 1 213 ? -9.336 16.141 -13.852 1 98.31 213 GLU A O 1
ATOM 1782 N N . LYS A 1 214 ? -7.926 15.312 -15.406 1 98.75 214 LYS A N 1
ATOM 1783 C CA . LYS A 1 214 ? -8.742 14.117 -15.578 1 98.75 214 LYS A CA 1
ATOM 1784 C C . LYS A 1 214 ? -8.695 13.234 -14.328 1 98.75 214 LYS A C 1
ATOM 1786 O O . LYS A 1 214 ? -9.703 12.648 -13.938 1 98.75 214 LYS A O 1
ATOM 1791 N N . VAL A 1 215 ? -7.527 13.133 -13.719 1 98.81 215 VAL A N 1
ATOM 1792 C CA . VAL A 1 215 ? -7.387 12.367 -12.484 1 98.81 215 VAL A CA 1
ATOM 1793 C C . VAL A 1 215 ? -8.18 13.047 -11.367 1 98.81 215 VAL A C 1
ATOM 1795 O O . VAL A 1 215 ? -8.883 12.375 -10.602 1 98.81 215 VAL A O 1
ATOM 1798 N N . ILE A 1 216 ? -8.047 14.359 -11.297 1 98.75 216 ILE A N 1
ATOM 1799 C CA . ILE A 1 216 ? -8.797 15.125 -10.305 1 98.75 216 ILE A CA 1
ATOM 1800 C C . ILE A 1 216 ? -10.297 14.922 -10.516 1 98.75 216 ILE A C 1
ATOM 1802 O O . ILE A 1 216 ? -11.023 14.617 -9.57 1 98.75 216 ILE A O 1
ATOM 1806 N N . GLY A 1 217 ? -10.75 15.039 -11.766 1 98.75 217 GLY A N 1
ATOM 1807 C CA . GLY A 1 217 ? -12.156 14.875 -12.078 1 98.75 217 GLY A CA 1
ATOM 1808 C C . GLY A 1 217 ? -12.68 13.492 -11.734 1 98.75 217 GLY A C 1
ATOM 1809 O O . GLY A 1 217 ? -13.773 13.359 -11.164 1 98.75 217 GLY A O 1
ATOM 1810 N N . LEU A 1 218 ? -11.961 12.484 -12.055 1 98.88 218 LEU A N 1
ATOM 1811 C CA . LEU A 1 218 ? -12.352 11.117 -11.758 1 98.88 218 LEU A CA 1
ATOM 1812 C C . LEU A 1 218 ? -12.453 10.898 -10.25 1 98.88 218 LEU A C 1
ATOM 1814 O O . LEU A 1 218 ? -13.414 10.289 -9.773 1 98.88 218 LEU A O 1
ATOM 1818 N N . THR A 1 219 ? -11.477 11.328 -9.508 1 98.88 219 THR A N 1
ATOM 1819 C CA . THR A 1 219 ? -11.453 11.156 -8.055 1 98.88 219 THR A CA 1
ATOM 1820 C C . THR A 1 219 ? -12.625 11.891 -7.406 1 98.88 219 THR A C 1
ATOM 1822 O O . THR A 1 219 ? -13.281 11.352 -6.516 1 98.88 219 THR A O 1
ATOM 1825 N N . GLN A 1 220 ? -12.867 13.086 -7.891 1 98.69 220 GLN A N 1
ATOM 1826 C CA . GLN A 1 220 ? -14 13.859 -7.383 1 98.69 220 GLN A CA 1
ATOM 1827 C C . GLN A 1 220 ? -15.32 13.141 -7.645 1 98.69 220 GLN A C 1
ATOM 1829 O O . GLN A 1 220 ? -16.188 13.094 -6.777 1 98.69 220 GLN A O 1
ATOM 1834 N N . HIS A 1 221 ? -15.453 12.656 -8.812 1 98.5 221 HIS A N 1
ATOM 1835 C CA . HIS A 1 221 ? -16.672 11.922 -9.172 1 98.5 221 HIS A CA 1
ATOM 1836 C C . HIS A 1 221 ? -16.891 10.742 -8.234 1 98.5 221 HIS A C 1
ATOM 1838 O O . HIS A 1 221 ? -18 10.531 -7.746 1 98.5 221 HIS A O 1
ATOM 1844 N N . VAL A 1 222 ? -15.836 9.977 -7.992 1 98.62 222 VAL A N 1
ATOM 1845 C CA . VAL A 1 222 ? -15.914 8.805 -7.129 1 98.62 222 VAL A CA 1
ATOM 1846 C C . VAL A 1 222 ? -16.281 9.227 -5.707 1 98.62 222 VAL A C 1
ATOM 1848 O O . VAL A 1 222 ? -17.125 8.609 -5.062 1 98.62 222 VAL A O 1
ATOM 1851 N N . LEU A 1 223 ? -15.641 10.266 -5.234 1 98.69 223 LEU A N 1
ATOM 1852 C CA . LEU A 1 223 ? -15.945 10.773 -3.9 1 98.69 223 LEU A CA 1
ATOM 1853 C C . LEU A 1 223 ? -17.391 11.258 -3.814 1 98.69 223 LEU A C 1
ATOM 1855 O O . LEU A 1 223 ? -18.078 10.992 -2.828 1 98.69 223 LEU A O 1
ATOM 1859 N N . ASP A 1 224 ? -17.844 11.898 -4.883 1 98.31 224 ASP A N 1
ATOM 1860 C CA . ASP A 1 224 ? -19.219 12.414 -4.91 1 98.31 224 ASP A CA 1
ATOM 1861 C C . ASP A 1 224 ? -20.234 11.273 -4.797 1 98.31 224 ASP A C 1
ATOM 1863 O O . ASP A 1 224 ? -21.234 11.406 -4.105 1 98.31 224 ASP A O 1
ATOM 1867 N N . GLU A 1 225 ? -19.953 10.195 -5.434 1 97.25 225 GLU A N 1
ATOM 1868 C CA . GLU A 1 225 ? -20.844 9.031 -5.398 1 97.25 225 GLU A CA 1
ATOM 1869 C C . GLU A 1 225 ? -20.875 8.406 -4.008 1 97.25 225 GLU A C 1
ATOM 1871 O O . GLU A 1 225 ? -21.812 7.691 -3.666 1 97.25 225 GLU A O 1
ATOM 1876 N N . ALA A 1 226 ? -19.875 8.695 -3.215 1 97.06 226 ALA A N 1
ATOM 1877 C CA . ALA A 1 226 ? -19.766 8.086 -1.893 1 97.06 226 ALA A CA 1
ATOM 1878 C C . ALA A 1 226 ? -20.109 9.086 -0.795 1 97.06 226 ALA A C 1
ATOM 1880 O O . ALA A 1 226 ? -19.828 8.852 0.382 1 97.06 226 ALA A O 1
ATOM 1881 N N . GLY A 1 227 ? -20.641 10.234 -1.095 1 96 227 GLY A N 1
ATOM 1882 C CA . GLY A 1 227 ? -21.047 11.211 -0.095 1 96 227 GLY A CA 1
ATOM 1883 C C . GLY A 1 227 ? -20.219 12.484 -0.138 1 96 227 GLY A C 1
ATOM 1884 O O . GLY A 1 227 ? -20.422 13.391 0.672 1 96 227 GLY A O 1
ATOM 1885 N N . GLY A 1 228 ? -19.25 12.586 -1.087 1 97 228 GLY A N 1
ATOM 1886 C CA . GLY A 1 228 ? -18.438 13.781 -1.275 1 97 228 GLY A CA 1
ATOM 1887 C C . GLY A 1 228 ? -17.141 13.758 -0.489 1 97 228 GLY A C 1
ATOM 1888 O O . GLY A 1 228 ? -16.938 12.883 0.354 1 97 228 GLY A O 1
ATOM 1889 N N . PRO A 1 229 ? -16.234 14.703 -0.836 1 96.25 229 PRO A N 1
ATOM 1890 C CA . PRO A 1 229 ? -15.008 14.828 -0.045 1 96.25 229 PRO A CA 1
ATOM 1891 C C . PRO A 1 229 ? -15.281 14.992 1.447 1 96.25 229 PRO A C 1
ATOM 1893 O O . PRO A 1 229 ? -16.312 15.547 1.831 1 96.25 229 PRO A O 1
ATOM 1896 N N . LEU A 1 230 ? -14.375 14.453 2.211 1 96 230 LEU A N 1
ATOM 1897 C CA . LEU A 1 230 ? -14.539 14.523 3.658 1 96 230 LEU A CA 1
ATOM 1898 C C . LEU A 1 230 ? -13.297 15.125 4.312 1 96 230 LEU A C 1
ATOM 1900 O O . LEU A 1 230 ? -12.18 14.672 4.07 1 96 230 LEU A O 1
ATOM 1904 N N . PHE A 1 231 ? -13.398 16.141 5.027 1 94.62 231 PHE A N 1
ATOM 1905 C CA . PHE A 1 231 ? -12.359 16.781 5.832 1 94.62 231 PHE A CA 1
ATOM 1906 C C . PHE A 1 231 ? -12.906 17.156 7.203 1 94.62 231 PHE A C 1
ATOM 1908 O O . PHE A 1 231 ? -12.492 16.594 8.219 1 94.62 231 PHE A O 1
ATOM 1915 N N . ASP A 1 232 ? -13.922 17.969 7.098 1 92.38 232 ASP A N 1
ATOM 1916 C CA . ASP A 1 232 ? -14.508 18.5 8.328 1 92.38 232 ASP A CA 1
ATOM 1917 C C . ASP A 1 232 ? -15.242 17.406 9.102 1 92.38 232 ASP A C 1
ATOM 1919 O O . ASP A 1 232 ? -16.062 16.672 8.531 1 92.38 232 ASP A O 1
ATOM 1923 N N . GLY A 1 233 ? -14.938 17.266 10.367 1 89.5 233 GLY A N 1
ATOM 1924 C CA . GLY A 1 233 ? -15.656 16.328 11.219 1 89.5 233 GLY A CA 1
ATOM 1925 C C . GLY A 1 233 ? -14.969 14.984 11.328 1 89.5 233 GLY A C 1
ATOM 1926 O O . GLY A 1 233 ? -15.422 14.109 12.062 1 89.5 233 GLY A O 1
ATOM 1927 N N . PHE A 1 234 ? -13.938 14.812 10.586 1 92.06 234 PHE A N 1
ATOM 1928 C CA . PHE A 1 234 ? -13.188 13.562 10.711 1 92.06 234 PHE A CA 1
ATOM 1929 C C . PHE A 1 234 ? -12.516 13.469 12.07 1 92.06 234 PHE A C 1
ATOM 1931 O O . PHE A 1 234 ? -11.984 14.461 12.578 1 92.06 234 PHE A O 1
ATOM 1938 N N . SER A 1 235 ? -12.617 12.289 12.68 1 91 235 SER A N 1
ATOM 1939 C CA . SER A 1 235 ? -11.977 12.039 13.969 1 91 235 SER A CA 1
ATOM 1940 C C . SER A 1 235 ? -11.523 10.586 14.086 1 91 235 SER A C 1
ATOM 1942 O O . SER A 1 235 ? -12.234 9.672 13.664 1 91 235 SER A O 1
ATOM 1944 N N . LEU A 1 236 ? -10.328 10.398 14.641 1 89.69 236 LEU A N 1
ATOM 1945 C CA . LEU A 1 236 ? -9.766 9.078 14.906 1 89.69 236 LEU A CA 1
ATOM 1946 C C . LEU A 1 236 ? -9.156 9.023 16.297 1 89.69 236 LEU A C 1
ATOM 1948 O O . LEU A 1 236 ? -8.398 9.914 16.688 1 89.69 236 LEU A O 1
ATOM 1952 N N . GLY A 1 237 ? -9.492 7.977 17.062 1 85.5 237 GLY A N 1
ATOM 1953 C CA . GLY A 1 237 ? -8.867 7.746 18.359 1 85.5 237 GLY A CA 1
ATOM 1954 C C . GLY A 1 237 ? -9.68 8.289 19.516 1 85.5 237 GLY A C 1
ATOM 1955 O O . GLY A 1 237 ? -9.352 8.031 20.688 1 85.5 237 GLY A O 1
ATOM 1956 N N . LYS A 1 238 ? -10.75 9.133 19.219 1 80.62 238 LYS A N 1
ATOM 1957 C CA . LYS A 1 238 ? -11.523 9.695 20.312 1 80.62 238 LYS A CA 1
ATOM 1958 C C . LYS A 1 238 ? -12.344 8.617 21.016 1 80.62 238 LYS A C 1
ATOM 1960 O O . LYS A 1 238 ? -12.891 7.723 20.375 1 80.62 238 LYS A O 1
ATOM 1965 N N . ASN A 1 239 ? -11.961 8.383 22.266 1 65.56 239 ASN A N 1
ATOM 1966 C CA . ASN A 1 239 ? -12.781 7.477 23.062 1 65.56 239 ASN A CA 1
ATOM 1967 C C . ASN A 1 239 ? -14.203 8.008 23.234 1 65.56 239 ASN A C 1
ATOM 1969 O O . ASN A 1 239 ? -14.391 9.164 23.641 1 65.56 239 ASN A O 1
ATOM 1973 N N . ASN A 1 240 ? -15.086 7.934 22.297 1 50.78 240 ASN A N 1
ATOM 1974 C CA . ASN A 1 240 ? -16.469 8.359 22.5 1 50.78 240 ASN A CA 1
ATOM 1975 C C . ASN A 1 240 ? -16.969 8.008 23.906 1 50.78 240 ASN A C 1
ATOM 1977 O O . ASN A 1 240 ? -17.125 6.836 24.234 1 50.78 240 ASN A O 1
ATOM 1981 N N . TYR A 1 241 ? -16.469 8.531 24.953 1 37.38 241 TYR A N 1
ATOM 1982 C CA . TYR A 1 241 ? -17.328 8.43 26.125 1 37.38 241 TYR A CA 1
ATOM 1983 C C . TYR A 1 241 ? -18.609 9.211 25.922 1 37.38 241 TYR A C 1
ATOM 1985 O O . TYR A 1 241 ? -18.594 10.422 25.703 1 37.38 241 TYR A O 1
ATOM 1993 N N . ALA A 1 242 ? -19.484 8.875 25.078 1 33.16 242 ALA A N 1
ATOM 1994 C CA . ALA A 1 242 ? -20.844 9.383 25.281 1 33.16 242 ALA A CA 1
ATOM 1995 C C . ALA A 1 242 ? -21.156 9.523 26.766 1 33.16 242 ALA A C 1
ATOM 1997 O O . ALA A 1 242 ? -21.062 8.555 27.516 1 33.16 242 ALA A O 1
ATOM 1998 N N . THR A 1 243 ? -21.031 10.719 27.266 1 25.75 243 THR A N 1
ATOM 1999 C CA . THR A 1 243 ? -21.938 11.062 28.359 1 25.75 243 THR A CA 1
ATOM 2000 C C . THR A 1 243 ? -23.375 10.656 28.016 1 25.75 243 THR A C 1
ATOM 2002 O O . THR A 1 243 ? -23.828 10.875 26.891 1 25.75 243 THR A O 1
ATOM 2005 N N . MET B 1 1 ? -2.07 32.344 -1.693 1 60.69 1 MET B N 1
ATOM 2006 C CA . MET B 1 1 ? -1.054 31.703 -0.854 1 60.69 1 MET B CA 1
ATOM 2007 C C . MET B 1 1 ? -1.271 32.062 0.615 1 60.69 1 MET B C 1
ATOM 2009 O O . MET B 1 1 ? -1.739 33.156 0.935 1 60.69 1 MET B O 1
ATOM 2013 N N . ILE B 1 2 ? -1.33 30.938 1.335 1 64.69 2 ILE B N 1
ATOM 2014 C CA . ILE B 1 2 ? -1.569 31.172 2.754 1 64.69 2 ILE B CA 1
ATOM 2015 C C . ILE B 1 2 ? -0.486 32.094 3.316 1 64.69 2 ILE B C 1
ATOM 2017 O O . ILE B 1 2 ? 0.704 31.891 3.066 1 64.69 2 ILE B O 1
ATOM 2021 N N . ASP B 1 3 ? -0.907 33.344 3.713 1 82.94 3 ASP B N 1
ATOM 2022 C CA . ASP B 1 3 ? 0.005 34.219 4.465 1 82.94 3 ASP B CA 1
ATOM 2023 C C . ASP B 1 3 ? 0.525 33.5 5.711 1 82.94 3 ASP B C 1
ATOM 2025 O O . ASP B 1 3 ? -0.243 33.188 6.629 1 82.94 3 ASP B O 1
ATOM 2029 N N . ARG B 1 4 ? 1.795 33.188 5.703 1 87.38 4 ARG B N 1
ATOM 2030 C CA . ARG B 1 4 ? 2.406 32.406 6.766 1 87.38 4 ARG B CA 1
ATOM 2031 C C . ARG B 1 4 ? 2.225 33.062 8.125 1 87.38 4 ARG B C 1
ATOM 2033 O O . ARG B 1 4 ? 1.94 32.406 9.117 1 87.38 4 ARG B O 1
ATOM 2040 N N . THR B 1 5 ? 2.432 34.344 8.195 1 90.25 5 THR B N 1
ATOM 2041 C CA . THR B 1 5 ? 2.271 35.094 9.438 1 90.25 5 THR B CA 1
ATOM 2042 C C . THR B 1 5 ? 0.844 34.969 9.961 1 90.25 5 THR B C 1
ATOM 2044 O O . THR B 1 5 ? 0.629 34.781 11.156 1 90.25 5 THR B O 1
ATOM 2047 N N . LYS B 1 6 ? -0.017 35.062 9.031 1 90.69 6 LYS B N 1
ATOM 2048 C CA . LYS B 1 6 ? -1.423 34.938 9.398 1 90.69 6 LYS B CA 1
ATOM 2049 C C . LYS B 1 6 ? -1.722 33.5 9.891 1 90.69 6 LYS B C 1
ATOM 2051 O O . LYS B 1 6 ? -2.49 33.312 10.836 1 90.69 6 LYS B O 1
ATOM 2056 N N . ALA B 1 7 ? -1.123 32.594 9.195 1 91.62 7 ALA B N 1
ATOM 2057 C CA . ALA B 1 7 ? -1.312 31.188 9.57 1 91.62 7 ALA B CA 1
ATOM 2058 C C . ALA B 1 7 ? -0.832 30.922 11 1 91.62 7 ALA B C 1
ATOM 2060 O O . ALA B 1 7 ? -1.516 30.266 11.781 1 91.62 7 ALA B O 1
ATOM 2061 N N . ILE B 1 8 ? 0.278 31.5 11.352 1 94.31 8 ILE B N 1
ATOM 2062 C CA . ILE B 1 8 ? 0.869 31.297 12.672 1 94.31 8 ILE B CA 1
ATOM 2063 C C . ILE B 1 8 ? -0.003 31.969 13.727 1 94.31 8 ILE B C 1
ATOM 2065 O O . ILE B 1 8 ? -0.26 31.391 14.789 1 94.31 8 ILE B O 1
ATOM 2069 N N . LYS B 1 9 ? -0.398 33.188 13.414 1 94.31 9 LYS B N 1
ATOM 2070 C CA . LYS B 1 9 ? -1.274 33.906 14.336 1 94.31 9 LYS B CA 1
ATOM 2071 C C . LYS B 1 9 ? -2.57 33.125 14.57 1 94.31 9 LYS B C 1
ATOM 2073 O O . LYS B 1 9 ? -3.004 32.969 15.711 1 94.31 9 LYS B O 1
ATOM 2078 N N . THR B 1 10 ? -3.145 32.688 13.445 1 94.25 10 THR B N 1
ATOM 2079 C CA . THR B 1 10 ? -4.375 31.906 13.523 1 94.25 10 THR B CA 1
ATOM 2080 C C . THR B 1 10 ? -4.16 30.641 14.344 1 94.25 10 THR B C 1
ATOM 2082 O O . THR B 1 10 ? -4.996 30.281 15.18 1 94.25 10 THR B O 1
ATOM 2085 N N . ALA B 1 11 ? -3.076 29.953 14.109 1 96.56 11 ALA B N 1
ATOM 2086 C CA . ALA B 1 11 ? -2.744 28.734 14.844 1 96.56 11 ALA B CA 1
ATOM 2087 C C . ALA B 1 11 ? -2.676 29 16.344 1 96.56 11 ALA B C 1
ATOM 2089 O O . ALA B 1 11 ? -3.234 28.234 17.141 1 96.56 11 ALA B O 1
ATOM 2090 N N . LYS B 1 12 ? -2.025 30.078 16.734 1 96.94 12 LYS B N 1
ATOM 2091 C CA . LYS B 1 12 ? -1.898 30.422 18.141 1 96.94 12 LYS B CA 1
ATOM 2092 C C . LYS B 1 12 ? -3.266 30.672 18.766 1 96.94 12 LYS B C 1
ATOM 2094 O O . LYS B 1 12 ? -3.539 30.219 19.875 1 96.94 12 LYS B O 1
ATOM 2099 N N . GLU B 1 13 ? -4.055 31.359 18.031 1 96.75 13 GLU B N 1
ATOM 2100 C CA . GLU B 1 13 ? -5.391 31.688 18.531 1 96.75 13 GLU B CA 1
ATOM 2101 C C . GLU B 1 13 ? -6.242 30.438 18.672 1 96.75 13 GLU B C 1
ATOM 2103 O O . GLU B 1 13 ? -6.984 30.297 19.656 1 96.75 13 GLU B O 1
ATOM 2108 N N . LEU B 1 14 ? -6.145 29.562 17.734 1 96.94 14 LEU B N 1
ATOM 2109 C CA . LEU B 1 14 ? -6.918 28.328 17.766 1 96.94 14 LEU B CA 1
ATOM 2110 C C . LEU B 1 14 ? -6.5 27.453 18.938 1 96.94 14 LEU B C 1
ATOM 2112 O O . LEU B 1 14 ? -7.352 26.875 19.609 1 96.94 14 LEU B O 1
ATOM 2116 N N . VAL B 1 15 ? -5.223 27.375 19.219 1 97.62 15 VAL B N 1
ATOM 2117 C CA . VAL B 1 15 ? -4.727 26.594 20.344 1 97.62 15 VAL B CA 1
ATOM 2118 C C . VAL B 1 15 ? -5.242 27.188 21.656 1 97.62 15 VAL B C 1
ATOM 2120 O O . VAL B 1 15 ? -5.699 26.453 22.547 1 97.62 15 VAL B O 1
ATOM 2123 N N . ALA B 1 16 ? -5.145 28.484 21.766 1 97 16 ALA B N 1
ATOM 2124 C CA . ALA B 1 16 ? -5.586 29.156 22.984 1 97 16 ALA B CA 1
ATOM 2125 C C . ALA B 1 16 ? -7.07 28.906 23.234 1 97 16 ALA B C 1
ATOM 2127 O O . ALA B 1 16 ? -7.488 28.781 24.391 1 97 16 ALA B O 1
ATOM 2128 N N . TYR B 1 17 ? -7.77 28.797 22.188 1 96 17 TYR B N 1
ATOM 2129 C CA . TYR B 1 17 ? -9.211 28.609 22.297 1 96 17 TYR B CA 1
ATOM 2130 C C . TYR B 1 17 ? -9.547 27.156 22.625 1 96 17 TYR B C 1
ATOM 2132 O O . TYR B 1 17 ? -10.297 26.891 23.562 1 96 17 TYR B O 1
ATOM 2140 N N . ARG B 1 18 ? -9.031 26.234 21.969 1 95.88 18 ARG B N 1
ATOM 2141 C CA . ARG B 1 18 ? -9.453 24.828 22.047 1 95.88 18 ARG B CA 1
ATOM 2142 C C . ARG B 1 18 ? -8.695 24.109 23.156 1 95.88 18 ARG B C 1
ATOM 2144 O O . ARG B 1 18 ? -9.234 23.188 23.781 1 95.88 18 ARG B O 1
ATOM 2151 N N . PHE B 1 19 ? -7.469 24.516 23.391 1 97.25 19 PHE B N 1
ATOM 2152 C CA . PHE B 1 19 ? -6.629 23.828 24.375 1 97.25 19 PHE B CA 1
ATOM 2153 C C . PHE B 1 19 ? -5.902 24.844 25.25 1 97.25 19 PHE B C 1
ATOM 2155 O O . PHE B 1 19 ? -4.672 24.859 25.312 1 97.25 19 PHE B O 1
ATOM 2162 N N . PRO B 1 20 ? -6.637 25.578 25.984 1 96.69 20 PRO B N 1
ATOM 2163 C CA . PRO B 1 20 ? -6.043 26.656 26.766 1 96.69 20 PRO B CA 1
ATOM 2164 C C . PRO B 1 20 ? -5.047 26.172 27.812 1 96.69 20 PRO B C 1
ATOM 2166 O O . PRO B 1 20 ? -4.137 26.906 28.203 1 96.69 20 PRO B O 1
ATOM 2169 N N . ALA B 1 21 ? -5.102 24.953 28.188 1 95.69 21 ALA B N 1
ATOM 2170 C CA . ALA B 1 21 ? -4.25 24.469 29.266 1 95.69 21 ALA B CA 1
ATOM 2171 C C . ALA B 1 21 ? -3.168 23.531 28.734 1 95.69 21 ALA B C 1
ATOM 2173 O O . ALA B 1 21 ? -2.506 22.828 29.5 1 95.69 21 ALA B O 1
ATOM 2174 N N . CYS B 1 22 ? -3.008 23.453 27.438 1 97.19 22 CYS B N 1
ATOM 2175 C CA . CYS B 1 22 ? -2.062 22.5 26.891 1 97.19 22 CYS B CA 1
ATOM 2176 C C . CYS B 1 22 ? -0.639 22.812 27.328 1 97.19 22 CYS B C 1
ATOM 2178 O O . CYS B 1 22 ? -0.309 23.984 27.578 1 97.19 22 CYS B O 1
ATOM 2180 N N . GLU B 1 23 ? 0.198 21.859 27.391 1 96.94 23 GLU B N 1
ATOM 2181 C CA . GLU B 1 23 ? 1.596 21.984 27.781 1 96.94 23 GLU B CA 1
ATOM 2182 C C . GLU B 1 23 ? 2.463 22.453 26.625 1 96.94 23 GLU B C 1
ATOM 2184 O O . GLU B 1 23 ? 3.426 23.188 26.812 1 96.94 23 GLU B O 1
ATOM 2189 N N . LEU B 1 24 ? 2.148 21.953 25.5 1 98 24 LEU B N 1
ATOM 2190 C CA . LEU B 1 24 ? 2.932 22.203 24.297 1 98 24 LEU B CA 1
ATOM 2191 C C . LEU B 1 24 ? 2.041 22.188 23.062 1 98 24 LEU B C 1
ATOM 2193 O O . LEU B 1 24 ? 1.155 21.344 22.938 1 98 24 LEU B O 1
ATOM 2197 N N . ALA B 1 25 ? 2.227 23.094 22.188 1 98.38 25 ALA B N 1
ATOM 2198 C CA . ALA B 1 25 ? 1.577 23.094 20.891 1 98.38 25 ALA B CA 1
ATOM 2199 C C . ALA B 1 25 ? 2.557 23.5 19.781 1 98.38 25 ALA B C 1
ATOM 2201 O O . ALA B 1 25 ? 3.355 24.422 19.969 1 98.38 25 ALA B O 1
ATOM 2202 N N . LEU B 1 26 ? 2.498 22.781 18.734 1 98.25 26 LEU B N 1
ATOM 2203 C CA . LEU B 1 26 ? 3.369 23.031 17.594 1 98.25 26 LEU B CA 1
ATOM 2204 C C . LEU B 1 26 ? 2.555 23.172 16.312 1 98.25 26 LEU B C 1
ATOM 2206 O O . LEU B 1 26 ? 1.571 22.453 16.125 1 98.25 26 LEU B O 1
ATOM 2210 N N . LEU B 1 27 ? 2.908 24.109 15.516 1 97.62 27 LEU B N 1
ATOM 2211 C CA . LEU B 1 27 ? 2.48 24.141 14.117 1 97.62 27 LEU B CA 1
ATOM 2212 C C . LEU B 1 27 ? 3.461 23.391 13.227 1 97.62 27 LEU B C 1
ATOM 2214 O O . LEU B 1 27 ? 4.656 23.703 13.211 1 97.62 27 LEU B O 1
ATOM 2218 N N . ALA B 1 28 ? 2.973 22.328 12.609 1 95.88 28 ALA B N 1
ATOM 2219 C CA . ALA B 1 28 ? 3.82 21.484 11.766 1 95.88 28 ALA B CA 1
ATOM 2220 C C . ALA B 1 28 ? 3.346 21.5 10.32 1 95.88 28 ALA B C 1
ATOM 2222 O O . ALA B 1 28 ? 2.533 22.344 9.93 1 95.88 28 ALA B O 1
ATOM 2223 N N . GLY B 1 29 ? 4.004 20.703 9.469 1 91.31 29 GLY B N 1
ATOM 2224 C CA . GLY B 1 29 ? 3.572 20.531 8.086 1 91.31 29 GLY B CA 1
ATOM 2225 C C . GLY B 1 29 ? 4.152 21.578 7.152 1 91.31 29 GLY B C 1
ATOM 2226 O O . GLY B 1 29 ? 5.211 22.141 7.43 1 91.31 29 GLY B O 1
ATOM 2227 N N . SER B 1 30 ? 3.43 21.734 6.078 1 88.75 30 SER B N 1
ATOM 2228 C CA . SER B 1 30 ? 3.943 22.547 4.98 1 88.75 30 SER B CA 1
ATOM 2229 C C . SER B 1 30 ? 4.07 24.016 5.387 1 88.75 30 SER B C 1
ATOM 2231 O O . SER B 1 30 ? 4.977 24.719 4.93 1 88.75 30 SER B O 1
ATOM 2233 N N . VAL B 1 31 ? 3.188 24.484 6.207 1 86.69 31 VAL B N 1
ATOM 2234 C CA . VAL B 1 31 ? 3.234 25.875 6.656 1 86.69 31 VAL B CA 1
ATOM 2235 C C . VAL B 1 31 ? 4.5 26.109 7.484 1 86.69 31 VAL B C 1
ATOM 2237 O O . VAL B 1 31 ? 5.219 27.078 7.262 1 86.69 31 VAL B O 1
ATOM 2240 N N . ALA B 1 32 ? 4.75 25.203 8.352 1 88 32 ALA B N 1
ATOM 2241 C CA . ALA B 1 32 ? 5.938 25.328 9.195 1 88 32 ALA B CA 1
ATOM 2242 C C . ALA B 1 32 ? 7.211 25.281 8.359 1 88 32 ALA B C 1
ATOM 2244 O O . ALA B 1 32 ? 8.188 25.969 8.672 1 88 32 ALA B O 1
ATOM 2245 N N . ARG B 1 33 ? 7.199 24.547 7.273 1 86.75 33 ARG B N 1
ATOM 2246 C CA . ARG B 1 33 ? 8.383 24.359 6.441 1 86.75 33 ARG B CA 1
ATOM 2247 C C . ARG B 1 33 ? 8.43 25.391 5.316 1 86.75 33 ARG B C 1
ATOM 2249 O O . ARG B 1 33 ? 9.305 25.328 4.449 1 86.75 33 ARG B O 1
ATOM 2256 N N . ASN B 1 34 ? 7.496 26.266 5.262 1 85.69 34 ASN B N 1
ATOM 2257 C CA . ASN B 1 34 ? 7.387 27.297 4.23 1 85.69 34 ASN B CA 1
ATOM 2258 C C . ASN B 1 34 ? 7.195 26.688 2.848 1 85.69 34 ASN B C 1
ATOM 2260 O O . ASN B 1 34 ? 7.766 27.156 1.866 1 85.69 34 ASN B O 1
ATOM 2264 N N . GLU B 1 35 ? 6.512 25.578 2.799 1 85.69 35 GLU B N 1
ATOM 2265 C CA . GLU B 1 35 ? 6.227 24.875 1.552 1 85.69 35 GLU B CA 1
ATOM 2266 C C . GLU B 1 35 ? 4.723 24.812 1.287 1 85.69 35 GLU B C 1
ATOM 2268 O O . GLU B 1 35 ? 4.262 23.969 0.514 1 85.69 35 GLU B O 1
ATOM 2273 N N . HIS B 1 36 ? 4 25.688 1.974 1 84.06 36 HIS B N 1
ATOM 2274 C CA . HIS B 1 36 ? 2.545 25.641 1.916 1 84.06 36 HIS B CA 1
ATOM 2275 C C . HIS B 1 36 ? 2.029 26.047 0.543 1 84.06 36 HIS B C 1
ATOM 2277 O O . HIS B 1 36 ? 2.684 26.828 -0.159 1 84.06 36 HIS B O 1
ATOM 2283 N N . THR B 1 37 ? 0.947 25.422 0.146 1 81.5 37 THR B N 1
ATOM 2284 C CA . THR B 1 37 ? 0.218 25.75 -1.073 1 81.5 37 THR B CA 1
ATOM 2285 C C . THR B 1 37 ? -1.183 26.25 -0.746 1 81.5 37 THR B C 1
ATOM 2287 O O . THR B 1 37 ? -1.527 26.422 0.425 1 81.5 37 THR B O 1
ATOM 2290 N N . LYS B 1 38 ? -2.006 26.453 -1.762 1 79.56 38 LYS B N 1
ATOM 2291 C CA . LYS B 1 38 ? -3.354 26.984 -1.587 1 79.56 38 LYS B CA 1
ATOM 2292 C C . LYS B 1 38 ? -4.246 25.984 -0.853 1 79.56 38 LYS B C 1
ATOM 2294 O O . LYS B 1 38 ? -5.234 26.375 -0.223 1 79.56 38 LYS B O 1
ATOM 2299 N N . THR B 1 39 ? -3.885 24.766 -0.907 1 82.06 39 THR B N 1
ATOM 2300 C CA . THR B 1 39 ? -4.762 23.75 -0.334 1 82.06 39 THR B CA 1
ATOM 2301 C C . THR B 1 39 ? -4.18 23.203 0.967 1 82.06 39 THR B C 1
ATOM 2303 O O . THR B 1 39 ? -4.652 22.188 1.487 1 82.06 39 THR B O 1
ATOM 2306 N N . SER B 1 40 ? -3.191 23.922 1.486 1 86.12 40 SER B N 1
ATOM 2307 C CA . SER B 1 40 ? -2.537 23.406 2.684 1 86.12 40 SER B CA 1
ATOM 2308 C C . SER B 1 40 ? -3.4 23.625 3.922 1 86.12 40 SER B C 1
ATOM 2310 O O . SER B 1 40 ? -4.051 24.672 4.059 1 86.12 40 SER B O 1
ATOM 2312 N N . ASP B 1 41 ? -3.367 22.625 4.762 1 90.94 41 ASP B N 1
ATOM 2313 C CA . ASP B 1 41 ? -4.016 22.734 6.062 1 90.94 41 ASP B CA 1
ATOM 2314 C C . ASP B 1 41 ? -3.006 23.078 7.152 1 90.94 41 ASP B C 1
ATOM 2316 O O . ASP B 1 41 ? -1.8 23.125 6.895 1 90.94 41 ASP B O 1
ATOM 2320 N N . LEU B 1 42 ? -3.553 23.594 8.281 1 93.88 42 LEU B N 1
ATOM 2321 C CA . LEU B 1 42 ? -2.721 23.766 9.469 1 93.88 42 LEU B CA 1
ATOM 2322 C C . LEU B 1 42 ? -2.584 22.453 10.227 1 93.88 42 LEU B C 1
ATOM 2324 O O . LEU B 1 42 ? -3.578 21.891 10.695 1 93.88 42 LEU B O 1
ATOM 2328 N N . ASP B 1 43 ? -1.4 21.953 10.305 1 96.25 43 ASP B N 1
ATOM 2329 C CA . ASP B 1 43 ? -1.131 20.75 11.102 1 96.25 43 ASP B CA 1
ATOM 2330 C C . ASP B 1 43 ? -0.746 21.125 12.531 1 96.25 43 ASP B C 1
ATOM 2332 O O . ASP B 1 43 ? 0.355 21.625 12.773 1 96.25 43 ASP B O 1
ATOM 2336 N N . MET B 1 44 ? -1.633 20.859 13.438 1 97.19 44 MET B N 1
ATOM 2337 C CA . MET B 1 44 ? -1.431 21.234 14.836 1 97.19 44 MET B CA 1
ATOM 2338 C C . MET B 1 44 ? -1.12 20.016 15.688 1 97.19 44 MET B C 1
ATOM 2340 O O . MET B 1 44 ? -1.892 19.047 15.711 1 97.19 44 MET B O 1
ATOM 2344 N N . ILE B 1 45 ? -0.026 20.031 16.359 1 98 45 ILE B N 1
ATOM 2345 C CA . ILE B 1 45 ? 0.25 19.016 17.375 1 98 45 ILE B CA 1
ATOM 2346 C C . ILE B 1 45 ? 0.103 19.609 18.766 1 98 45 ILE B C 1
ATOM 2348 O O . ILE B 1 45 ? 0.747 20.609 19.078 1 98 45 ILE B O 1
ATOM 2352 N N . VAL B 1 46 ? -0.704 19.016 19.547 1 97.94 46 VAL B N 1
ATOM 2353 C CA . VAL B 1 46 ? -0.977 19.547 20.875 1 97.94 46 VAL B CA 1
ATOM 2354 C C . VAL B 1 46 ? -0.737 18.469 21.938 1 97.94 46 VAL B C 1
ATOM 2356 O O . VAL B 1 46 ? -1.156 17.328 21.766 1 97.94 46 VAL B O 1
ATOM 2359 N N . PHE B 1 47 ? 0.01 18.812 22.953 1 97.75 47 PHE B N 1
ATOM 2360 C CA . PHE B 1 47 ? 0.169 17.984 24.141 1 97.75 47 PHE B CA 1
ATOM 2361 C C . PHE B 1 47 ? -0.595 18.578 25.312 1 97.75 47 PHE B C 1
ATOM 2363 O O . PHE B 1 47 ? -0.21 19.625 25.859 1 97.75 47 PHE B O 1
ATOM 2370 N N . ASP B 1 48 ? -1.681 17.953 25.609 1 97.31 48 ASP B N 1
ATOM 2371 C CA . ASP B 1 48 ? -2.58 18.359 26.688 1 97.31 48 ASP B CA 1
ATOM 2372 C C . ASP B 1 48 ? -2.893 17.188 27.625 1 97.31 48 ASP B C 1
ATOM 2374 O O . ASP B 1 48 ? -3.582 16.25 27.234 1 97.31 48 ASP B O 1
ATOM 2378 N N . ASN B 1 49 ? -2.492 17.281 28.891 1 94.94 49 ASN B N 1
ATOM 2379 C CA . ASN B 1 49 ? -2.588 16.172 29.828 1 94.94 49 ASN B CA 1
ATOM 2380 C C . ASN B 1 49 ? -4.023 15.938 30.281 1 94.94 49 ASN B C 1
ATOM 2382 O O . ASN B 1 49 ? -4.32 14.945 30.953 1 94.94 49 ASN B O 1
ATOM 2386 N N . HIS B 1 50 ? -4.941 16.766 29.891 1 93.94 50 HIS B N 1
ATOM 2387 C CA . HIS B 1 50 ? -6.348 16.578 30.219 1 93.94 50 HIS B CA 1
ATOM 2388 C C . HIS B 1 50 ? -7.012 15.594 29.266 1 93.94 50 HIS B C 1
ATOM 2390 O O . HIS B 1 50 ? -8.133 15.141 29.516 1 93.94 50 HIS B O 1
ATOM 2396 N N . VAL B 1 51 ? -6.344 15.242 28.172 1 91.19 51 VAL B N 1
ATOM 2397 C CA . VAL B 1 51 ? -6.906 14.266 27.25 1 91.19 51 VAL B CA 1
ATOM 2398 C C . VAL B 1 51 ? -6.48 12.859 27.656 1 91.19 51 VAL B C 1
ATOM 2400 O O . VAL B 1 51 ? -5.34 12.641 28.062 1 91.19 51 VAL B O 1
ATOM 2403 N N . SER B 1 52 ? -7.379 11.93 27.672 1 85.94 52 SER B N 1
ATOM 2404 C CA . SER B 1 52 ? -7.129 10.57 28.125 1 85.94 52 SER B CA 1
ATOM 2405 C C . SER B 1 52 ? -6.523 9.711 27.031 1 85.94 52 SER B C 1
ATOM 2407 O O . SER B 1 52 ? -5.871 8.703 27.297 1 85.94 52 SER B O 1
ATOM 2409 N N . SER B 1 53 ? -6.781 10.078 25.781 1 90.94 53 SER B N 1
ATOM 2410 C CA . SER B 1 53 ? -6.262 9.32 24.656 1 90.94 53 SER B CA 1
ATOM 2411 C C . SER B 1 53 ? -5.871 10.242 23.5 1 90.94 53 SER B C 1
ATOM 2413 O O . SER B 1 53 ? -6.41 11.344 23.375 1 90.94 53 SER B O 1
ATOM 2415 N N . SER B 1 54 ? -4.918 9.781 22.781 1 94.31 54 SER B N 1
ATOM 2416 C CA . SER B 1 54 ? -4.508 10.523 21.594 1 94.31 54 SER B CA 1
ATOM 2417 C C . SER B 1 54 ? -5.59 10.477 20.516 1 94.31 54 SER B C 1
ATOM 2419 O O . SER B 1 54 ? -6.23 9.445 20.328 1 94.31 54 SER B O 1
ATOM 2421 N N . PHE B 1 55 ? -5.758 11.578 19.844 1 95 55 PHE B N 1
ATOM 2422 C CA . PHE B 1 55 ? -6.715 11.562 18.75 1 95 55 PHE B CA 1
ATOM 2423 C C . PHE B 1 55 ? -6.297 12.531 17.641 1 95 55 PHE B C 1
ATOM 2425 O O . PHE B 1 55 ? -5.465 13.414 17.875 1 95 55 PHE B O 1
ATOM 2432 N N . ARG B 1 56 ? -6.801 12.281 16.5 1 95.38 56 ARG B N 1
ATOM 2433 C CA . ARG B 1 56 ? -6.66 13.125 15.32 1 95.38 56 ARG B CA 1
ATOM 2434 C C . ARG B 1 56 ? -8.023 13.625 14.836 1 95.38 56 ARG B C 1
ATOM 2436 O O . ARG B 1 56 ? -9 12.867 14.836 1 95.38 56 ARG B O 1
ATOM 2443 N N . GLU B 1 57 ? -8.078 14.914 14.555 1 95.62 57 GLU B N 1
ATOM 2444 C CA . GLU B 1 57 ? -9.32 15.492 14.07 1 95.62 57 GLU B CA 1
ATOM 2445 C C . GLU B 1 57 ? -9.062 16.578 13.023 1 95.62 57 GLU B C 1
ATOM 2447 O O . GLU B 1 57 ? -8.031 17.25 13.07 1 95.62 57 GLU B O 1
ATOM 2452 N N . SER B 1 58 ? -9.969 16.609 12.055 1 95.88 58 SER B N 1
ATOM 2453 C CA . SER B 1 58 ? -9.898 17.656 11.039 1 95.88 58 SER B CA 1
ATOM 2454 C C . SER B 1 58 ? -11.156 18.531 11.062 1 95.88 58 SER B C 1
ATOM 2456 O O . SER B 1 58 ? -12.273 18.016 11.062 1 95.88 58 SER B O 1
ATOM 2458 N N . ARG B 1 59 ? -10.906 19.828 11.156 1 94.56 59 ARG B N 1
ATOM 2459 C CA . ARG B 1 59 ? -11.984 20.812 11.211 1 94.56 59 ARG B CA 1
ATOM 2460 C C . ARG B 1 59 ? -11.617 22.078 10.445 1 94.56 59 ARG B C 1
ATOM 2462 O O . ARG B 1 59 ? -10.445 22.453 10.391 1 94.56 59 ARG B O 1
ATOM 2469 N N . TYR B 1 60 ? -12.68 22.641 9.883 1 93.88 60 TYR B N 1
ATOM 2470 C CA . TYR B 1 60 ? -12.477 24 9.375 1 93.88 60 TYR B CA 1
ATOM 2471 C C . TYR B 1 60 ? -12.641 25.031 10.477 1 93.88 60 TYR B C 1
ATOM 2473 O O . TYR B 1 60 ? -13.539 24.906 11.32 1 93.88 60 TYR B O 1
ATOM 2481 N N . HIS B 1 61 ? -11.695 25.891 10.523 1 90.12 61 HIS B N 1
ATOM 2482 C CA . HIS B 1 61 ? -11.82 27.078 11.352 1 90.12 61 HIS B CA 1
ATOM 2483 C C . HIS B 1 61 ? -11.719 28.344 10.508 1 90.12 61 HIS B C 1
ATOM 2485 O O . HIS B 1 61 ? -10.641 28.688 10.023 1 90.12 61 HIS B O 1
ATOM 2491 N N . ASP B 1 62 ? -12.789 29.172 10.453 1 84.12 62 ASP B N 1
ATOM 2492 C CA . ASP B 1 62 ? -12.844 30.375 9.617 1 84.12 62 ASP B CA 1
ATOM 2493 C C . ASP B 1 62 ? -12.258 30.094 8.234 1 84.12 62 ASP B C 1
ATOM 2495 O O . ASP B 1 62 ? -11.367 30.812 7.777 1 84.12 62 ASP B O 1
ATOM 2499 N N . SER B 1 63 ? -12.453 29 7.652 1 82.75 63 SER B N 1
ATOM 2500 C CA . SER B 1 63 ? -12.109 28.594 6.293 1 82.75 63 SER B CA 1
ATOM 2501 C C . SER B 1 63 ? -10.727 27.953 6.242 1 82.75 63 SER B C 1
ATOM 2503 O O . SER B 1 63 ? -10.266 27.547 5.176 1 82.75 63 SER B O 1
ATOM 2505 N N . TRP B 1 64 ? -10.109 28 7.449 1 86.94 64 TRP B N 1
ATOM 2506 C CA . TRP B 1 64 ? -8.828 27.297 7.531 1 86.94 64 TRP B CA 1
ATOM 2507 C C . TRP B 1 64 ? -9.031 25.812 7.805 1 86.94 64 TRP B C 1
ATOM 2509 O O . TRP B 1 64 ? -9.664 25.438 8.789 1 86.94 64 TRP B O 1
ATOM 2519 N N . PRO B 1 65 ? -8.555 25.047 6.863 1 93.88 65 PRO B N 1
ATOM 2520 C CA . PRO B 1 65 ? -8.516 23.625 7.238 1 93.88 65 PRO B CA 1
ATOM 2521 C C . PRO B 1 65 ? -7.461 23.312 8.297 1 93.88 65 PRO B C 1
ATOM 2523 O O . PRO B 1 65 ? -6.289 23.641 8.117 1 93.88 65 PRO B O 1
ATOM 2526 N N . VAL B 1 66 ? -7.883 22.766 9.406 1 95.88 66 VAL B N 1
ATOM 2527 C CA . VAL B 1 66 ? -6.969 22.484 10.508 1 95.88 66 VAL B CA 1
ATOM 2528 C C . VAL B 1 66 ? -7.008 21 10.844 1 95.88 66 VAL B C 1
ATOM 2530 O O . VAL B 1 66 ? -8.086 20.422 11 1 95.88 66 VAL B O 1
ATOM 2533 N N . GLU B 1 67 ? -5.914 20.391 10.852 1 96.69 67 GLU B N 1
ATOM 2534 C CA . GLU B 1 67 ? -5.758 19.031 11.367 1 96.69 67 GLU B CA 1
ATOM 2535 C C . GLU B 1 67 ? -5.133 19.031 12.758 1 96.69 67 GLU B C 1
ATOM 2537 O O . GLU B 1 67 ? -4.035 19.562 12.945 1 96.69 67 GLU B O 1
ATOM 2542 N N . TRP B 1 68 ? -5.863 18.453 13.672 1 96.69 68 TRP B N 1
ATOM 2543 C CA . TRP B 1 68 ? -5.418 18.406 15.062 1 96.69 68 TRP B CA 1
ATOM 2544 C C . TRP B 1 68 ? -4.867 17.016 15.406 1 96.69 68 TRP B C 1
ATOM 2546 O O . TRP B 1 68 ? -5.539 16.016 15.195 1 96.69 68 TRP B O 1
ATOM 2556 N N . PHE B 1 69 ? -3.652 16.984 15.844 1 97.5 69 PHE B N 1
ATOM 2557 C CA . PHE B 1 69 ? -3.047 15.805 16.453 1 97.5 69 PHE B CA 1
ATOM 2558 C C . PHE B 1 69 ? -2.859 16.016 17.953 1 97.5 69 PHE B C 1
ATOM 2560 O O . PHE B 1 69 ? -1.909 16.672 18.375 1 97.5 69 PHE B O 1
ATOM 2567 N N . VAL B 1 70 ? -3.693 15.422 18.719 1 97.5 70 VAL B N 1
ATOM 2568 C CA . VAL B 1 70 ? -3.764 15.75 20.141 1 97.5 70 VAL B CA 1
ATOM 2569 C C . VAL B 1 70 ? -3.336 14.547 20.969 1 97.5 70 VAL B C 1
ATOM 2571 O O . VAL B 1 70 ? -3.82 13.43 20.75 1 97.5 70 VAL B O 1
ATOM 2574 N N . HIS B 1 71 ? -2.469 14.859 21.906 1 97.06 71 HIS B N 1
ATOM 2575 C CA . HIS B 1 71 ? -1.895 13.844 22.781 1 97.06 71 HIS B CA 1
ATOM 2576 C C . HIS B 1 71 ? -1.751 14.359 24.203 1 97.06 71 HIS B C 1
ATOM 2578 O O . HIS B 1 71 ? -1.814 15.562 24.438 1 97.06 71 HIS B O 1
ATOM 2584 N N . SER B 1 72 ? -1.6 13.414 25.141 1 95.56 72 SER B N 1
ATOM 2585 C CA . SER B 1 72 ? -1.014 13.758 26.422 1 95.56 72 SER B CA 1
ATOM 2586 C C . SER B 1 72 ? 0.499 13.562 26.422 1 95.56 72 SER B C 1
ATOM 2588 O O . SER B 1 72 ? 1.059 13.062 25.438 1 95.56 72 SER B O 1
ATOM 2590 N N . THR B 1 73 ? 1.131 13.93 27.531 1 92.81 73 THR B N 1
ATOM 2591 C CA . THR B 1 73 ? 2.578 13.781 27.625 1 92.81 73 THR B CA 1
ATOM 2592 C C . THR B 1 73 ? 2.965 12.32 27.812 1 92.81 73 THR B C 1
ATOM 2594 O O . THR B 1 73 ? 4.152 11.984 27.828 1 92.81 73 THR B O 1
ATOM 2597 N N . THR B 1 74 ? 1.947 11.406 27.812 1 92.31 74 THR B N 1
ATOM 2598 C CA . THR B 1 74 ? 2.24 9.984 27.922 1 92.31 74 THR B CA 1
ATOM 2599 C C . THR B 1 74 ? 1.636 9.211 26.75 1 92.31 74 THR B C 1
ATOM 2601 O O . THR B 1 74 ? 2.277 8.32 26.188 1 92.31 74 THR B O 1
ATOM 2604 N N . SER B 1 75 ? 0.46 9.602 26.359 1 94.19 75 SER B N 1
ATOM 2605 C CA . SER B 1 75 ? -0.257 8.836 25.344 1 94.19 75 SER B CA 1
ATOM 2606 C C . SER B 1 75 ? 0.432 8.938 23.984 1 94.19 75 SER B C 1
ATOM 2608 O O . SER B 1 75 ? 0.226 8.094 23.109 1 94.19 75 SER B O 1
ATOM 2610 N N . PHE B 1 76 ? 1.313 9.945 23.781 1 95.06 76 PHE B N 1
ATOM 2611 C CA . PHE B 1 76 ? 1.957 10.156 22.484 1 95.06 76 PHE B CA 1
ATOM 2612 C C . PHE B 1 76 ? 2.9 9.008 22.156 1 95.06 76 PHE B C 1
ATOM 2614 O O . PHE B 1 76 ? 3.213 8.766 21 1 95.06 76 PHE B O 1
ATOM 2621 N N . ARG B 1 77 ? 3.328 8.266 23.125 1 95.75 77 ARG B N 1
ATOM 2622 C CA . ARG B 1 77 ? 4.34 7.227 22.969 1 95.75 77 ARG B CA 1
ATOM 2623 C C . ARG B 1 77 ? 3.846 6.121 22.031 1 95.75 77 ARG B C 1
ATOM 2625 O O . ARG B 1 77 ? 4.629 5.543 21.281 1 95.75 77 ARG B O 1
ATOM 2632 N N . VAL B 1 78 ? 2.576 5.902 22.094 1 94.5 78 VAL B N 1
ATOM 2633 C CA . VAL B 1 78 ? 1.987 4.875 21.234 1 94.5 78 VAL B CA 1
ATOM 2634 C C . VAL B 1 78 ? 2.152 5.262 19.766 1 94.5 78 VAL B C 1
ATOM 2636 O O . VAL B 1 78 ? 2.492 4.418 18.938 1 94.5 78 VAL B O 1
ATOM 2639 N N . VAL B 1 79 ? 1.914 6.48 19.438 1 95.12 79 VAL B N 1
ATOM 2640 C CA . VAL B 1 79 ? 2.039 6.977 18.062 1 95.12 79 VAL B CA 1
ATOM 2641 C C . VAL B 1 79 ? 3.51 6.992 17.656 1 95.12 79 VAL B C 1
ATOM 2643 O O . VAL B 1 79 ? 3.852 6.598 16.531 1 95.12 79 VAL B O 1
ATOM 2646 N N . PHE B 1 80 ? 4.312 7.395 18.562 1 95.25 80 PHE B N 1
ATOM 2647 C CA . PHE B 1 80 ? 5.75 7.453 18.344 1 95.25 80 PHE B CA 1
ATOM 2648 C C . PHE B 1 80 ? 6.297 6.078 17.984 1 95.25 80 PHE B C 1
ATOM 2650 O O . PHE B 1 80 ? 7.078 5.945 17.031 1 95.25 80 PHE B O 1
ATOM 2657 N N . GLU B 1 81 ? 5.875 5.133 18.688 1 95.75 81 GLU B N 1
ATOM 2658 C CA . GLU B 1 81 ? 6.324 3.764 18.469 1 95.75 81 GLU B CA 1
ATOM 2659 C C . GLU B 1 81 ? 5.773 3.211 17.156 1 95.75 81 GLU B C 1
ATOM 2661 O O . GLU B 1 81 ? 6.48 2.51 16.422 1 95.75 81 GLU B O 1
ATOM 2666 N N . ALA B 1 82 ? 4.574 3.525 16.906 1 95.94 82 ALA B N 1
ATOM 2667 C CA . ALA B 1 82 ? 3.965 3.078 15.656 1 95.94 82 ALA B CA 1
ATOM 2668 C C . ALA B 1 82 ? 4.695 3.662 14.453 1 95.94 82 ALA B C 1
ATOM 2670 O O . ALA B 1 82 ? 4.914 2.969 13.461 1 95.94 82 ALA B O 1
ATOM 2671 N N . ASP B 1 83 ? 5.055 4.906 14.539 1 96.31 83 ASP B N 1
ATOM 2672 C CA . ASP B 1 83 ? 5.809 5.566 13.484 1 96.31 83 ASP B CA 1
ATOM 2673 C C . ASP B 1 83 ? 7.145 4.867 13.242 1 96.31 83 ASP B C 1
ATOM 2675 O O . ASP B 1 83 ? 7.531 4.629 12.094 1 96.31 83 ASP B O 1
ATOM 2679 N N . GLN B 1 84 ? 7.762 4.543 14.305 1 96.31 84 GLN B N 1
ATOM 2680 C CA . GLN B 1 84 ? 9.062 3.893 14.195 1 96.31 84 GLN B CA 1
ATOM 2681 C C . GLN B 1 84 ? 8.93 2.48 13.633 1 96.31 84 GLN B C 1
ATOM 2683 O O . GLN B 1 84 ? 9.727 2.066 12.789 1 96.31 84 GLN B O 1
ATOM 2688 N N . GLN B 1 85 ? 7.918 1.814 14.062 1 95.44 85 GLN B N 1
ATOM 2689 C CA . GLN B 1 85 ? 7.695 0.445 13.609 1 95.44 85 GLN B CA 1
ATOM 2690 C C . GLN B 1 85 ? 7.359 0.404 12.117 1 95.44 85 GLN B C 1
ATOM 2692 O O . GLN B 1 85 ? 7.766 -0.519 11.414 1 95.44 85 GLN B O 1
ATOM 2697 N N . SER B 1 86 ? 6.73 1.354 11.68 1 96.38 86 SER B N 1
ATOM 2698 C CA . SER B 1 86 ? 6.328 1.395 10.281 1 96.38 86 SER B CA 1
ATOM 2699 C C . SER B 1 86 ? 7.383 2.094 9.422 1 96.38 86 SER B C 1
ATOM 2701 O O . SER B 1 86 ? 7.184 2.291 8.227 1 96.38 86 SER B O 1
ATOM 2703 N N . ALA B 1 87 ? 8.391 2.533 10.031 1 98.06 87 ALA B N 1
ATOM 2704 C CA . ALA B 1 87 ? 9.492 3.236 9.383 1 98.06 87 ALA B CA 1
ATOM 2705 C C . ALA B 1 87 ? 9 4.52 8.711 1 98.06 87 ALA B C 1
ATOM 2707 O O . ALA B 1 87 ? 9.516 4.914 7.66 1 98.06 87 ALA B O 1
ATOM 2708 N N . SER B 1 88 ? 8.031 5.105 9.164 1 97.5 88 SER B N 1
ATOM 2709 C CA . SER B 1 88 ? 7.496 6.398 8.75 1 97.5 88 SER B CA 1
ATOM 2710 C C . SER B 1 88 ? 7.371 7.355 9.93 1 97.5 88 SER B C 1
ATOM 2712 O O . SER B 1 88 ? 6.289 7.504 10.5 1 97.5 88 SER B O 1
ATOM 2714 N N . PRO B 1 89 ? 8.391 8.109 10.148 1 96.31 89 PRO B N 1
ATOM 2715 C CA . PRO B 1 89 ? 8.492 8.906 11.375 1 96.31 89 PRO B CA 1
ATOM 2716 C C . PRO B 1 89 ? 7.762 10.25 11.273 1 96.31 89 PRO B C 1
ATOM 2718 O O . PRO B 1 89 ? 8.367 11.305 11.461 1 96.31 89 PRO B O 1
ATOM 2721 N N . THR B 1 90 ? 6.488 10.172 11.07 1 95.06 90 THR B N 1
ATOM 2722 C CA . THR B 1 90 ? 5.676 11.352 10.797 1 95.06 90 THR B CA 1
ATOM 2723 C C . THR B 1 90 ? 5.664 12.289 12.008 1 95.06 90 THR B C 1
ATOM 2725 O O . THR B 1 90 ? 6.004 13.469 11.883 1 95.06 90 THR B O 1
ATOM 2728 N N . MET B 1 91 ? 5.371 11.789 13.172 1 96.62 91 MET B N 1
ATOM 2729 C CA . MET B 1 91 ? 5.281 12.648 14.352 1 96.62 91 MET B CA 1
ATOM 2730 C C . MET B 1 91 ? 6.648 13.219 14.719 1 96.62 91 MET B C 1
ATOM 2732 O O . MET B 1 91 ? 6.758 14.391 15.078 1 96.62 91 MET B O 1
ATOM 2736 N N . GLN B 1 92 ? 7.66 12.383 14.633 1 97.75 92 GLN B N 1
ATOM 2737 C CA . GLN B 1 92 ? 9.016 12.844 14.93 1 97.75 92 GLN B CA 1
ATOM 2738 C C . GLN B 1 92 ? 9.406 14.016 14.031 1 97.75 92 GLN B C 1
ATOM 2740 O O . GLN B 1 92 ? 9.961 15.008 14.5 1 97.75 92 GLN B O 1
ATOM 2745 N N . ARG B 1 93 ? 9.078 13.883 12.773 1 96.12 93 ARG B N 1
ATOM 2746 C CA . ARG B 1 93 ? 9.383 14.953 11.836 1 96.12 93 ARG B CA 1
ATOM 2747 C C . ARG B 1 93 ? 8.609 16.219 12.18 1 96.12 93 ARG B C 1
ATOM 2749 O O . ARG B 1 93 ? 9.156 17.328 12.109 1 96.12 93 ARG B O 1
ATOM 2756 N N . MET B 1 94 ? 7.344 16.031 12.492 1 96.44 94 MET B N 1
ATOM 2757 C CA . MET B 1 94 ? 6.504 17.172 12.836 1 96.44 94 MET B CA 1
ATOM 2758 C C . MET B 1 94 ? 7.059 17.906 14.055 1 96.44 94 MET B C 1
ATOM 2760 O O . MET B 1 94 ? 7.031 19.141 14.109 1 96.44 94 MET B O 1
ATOM 2764 N N . ILE B 1 95 ? 7.551 17.172 14.961 1 97.25 95 ILE B N 1
ATOM 2765 C CA . ILE B 1 95 ? 8.102 17.75 16.188 1 97.25 95 ILE B CA 1
ATOM 2766 C C . ILE B 1 95 ? 9.375 18.516 15.859 1 97.25 95 ILE B C 1
ATOM 2768 O O . ILE B 1 95 ? 9.555 19.656 16.312 1 97.25 95 ILE B O 1
ATOM 2772 N N . VAL B 1 96 ? 10.219 17.953 15.047 1 97 96 VAL B N 1
ATOM 2773 C CA . VAL B 1 96 ? 11.531 18.516 14.766 1 97 96 VAL B CA 1
ATOM 2774 C C . VAL B 1 96 ? 11.383 19.75 13.883 1 97 96 VAL B C 1
ATOM 2776 O O . VAL B 1 96 ? 12.055 20.766 14.102 1 97 96 VAL B O 1
ATOM 2779 N N . ASP B 1 97 ? 10.477 19.703 13.008 1 94.69 97 ASP B N 1
ATOM 2780 C CA . ASP B 1 97 ? 10.32 20.781 12.039 1 94.69 97 ASP B CA 1
ATOM 2781 C C . ASP B 1 97 ? 9.266 21.781 12.484 1 94.69 97 ASP B C 1
ATOM 2783 O O . ASP B 1 97 ? 9.078 22.828 11.859 1 94.69 97 ASP B O 1
ATOM 2787 N N . GLY B 1 98 ? 8.609 21.484 13.539 1 96.56 98 GLY B N 1
ATOM 2788 C CA . GLY B 1 98 ? 7.453 22.266 13.938 1 96.56 98 GLY B CA 1
ATOM 2789 C C . GLY B 1 98 ? 7.824 23.609 14.547 1 96.56 98 GLY B C 1
ATOM 2790 O O . GLY B 1 98 ? 8.922 23.766 15.078 1 96.56 98 GLY B O 1
ATOM 2791 N N . LEU B 1 99 ? 6.949 24.516 14.414 1 97 99 LEU B N 1
ATOM 2792 C CA . LEU B 1 99 ? 7.059 25.812 15.07 1 97 99 LEU B CA 1
ATOM 2793 C C . LEU B 1 99 ? 6.355 25.797 16.422 1 97 99 LEU B C 1
ATOM 2795 O O . LEU B 1 99 ? 5.184 25.438 16.516 1 97 99 LEU B O 1
ATOM 2799 N N . VAL B 1 100 ? 7.07 26.25 17.406 1 97.31 100 VAL B N 1
ATOM 2800 C CA . VAL B 1 100 ? 6.516 26.25 18.75 1 97.31 100 VAL B CA 1
ATOM 2801 C C . VAL B 1 100 ? 5.492 27.375 18.891 1 97.31 100 VAL B C 1
ATOM 2803 O O . VAL B 1 100 ? 5.809 28.547 18.656 1 97.31 100 VAL B O 1
ATOM 2806 N N . LEU B 1 101 ? 4.332 26.984 19.234 1 97.69 101 LEU B N 1
ATOM 2807 C CA . LEU B 1 101 ? 3.271 27.969 19.484 1 97.69 101 LEU B CA 1
ATOM 2808 C C . LEU B 1 101 ? 3.086 28.203 20.984 1 97.69 101 LEU B C 1
ATOM 2810 O O . LEU B 1 101 ? 2.846 29.328 21.406 1 97.69 101 LEU B O 1
ATOM 2814 N N . VAL B 1 102 ? 3.055 27.172 21.703 1 97.19 102 VAL B N 1
ATOM 2815 C CA . VAL B 1 102 ? 2.938 27.156 23.156 1 97.19 102 VAL B CA 1
ATOM 2816 C C . VAL B 1 102 ? 3.975 26.219 23.75 1 97.19 102 VAL B C 1
ATOM 2818 O O . VAL B 1 102 ? 4.199 25.125 23.219 1 97.19 102 VAL B O 1
ATOM 2821 N N . ASN B 1 103 ? 4.676 26.609 24.734 1 97.12 103 ASN B N 1
ATOM 2822 C CA . ASN B 1 103 ? 5.605 25.797 25.5 1 97.12 103 ASN B CA 1
ATOM 2823 C C . ASN B 1 103 ? 5.57 26.141 26.984 1 97.12 103 ASN B C 1
ATOM 2825 O O . ASN B 1 103 ? 6.242 27.078 27.422 1 97.12 103 ASN B O 1
ATOM 2829 N N . ARG B 1 104 ? 4.797 25.469 27.688 1 94 104 ARG B N 1
ATOM 2830 C CA . ARG B 1 104 ? 4.578 25.812 29.094 1 94 104 ARG B CA 1
ATOM 2831 C C . ARG B 1 104 ? 5.336 24.859 30.016 1 94 104 ARG B C 1
ATOM 2833 O O . ARG B 1 104 ? 5.574 25.188 31.172 1 94 104 ARG B O 1
ATOM 2840 N N . THR B 1 105 ? 5.617 23.703 29.641 1 83.25 105 THR B N 1
ATOM 2841 C CA . THR B 1 105 ? 6.332 22.734 30.469 1 83.25 105 THR B CA 1
ATOM 2842 C C . THR B 1 105 ? 7.832 22.797 30.203 1 83.25 105 THR B C 1
ATOM 2844 O O . THR B 1 105 ? 8.289 22.516 29.094 1 83.25 105 THR B O 1
ATOM 2847 N N . HIS B 1 106 ? 8.516 23.031 31.266 1 82.25 106 HIS B N 1
ATOM 2848 C CA . HIS B 1 106 ? 9.953 23.219 31.141 1 82.25 106 HIS B CA 1
ATOM 2849 C C . HIS B 1 106 ? 10.641 21.938 30.688 1 82.25 106 HIS B C 1
ATOM 2851 O O . HIS B 1 106 ? 10.367 20.859 31.234 1 82.25 106 HIS B O 1
ATOM 2857 N N . ASP B 1 107 ? 11.336 22.016 29.672 1 92.38 107 ASP B N 1
ATOM 2858 C CA . ASP B 1 107 ? 12.281 21.016 29.188 1 92.38 107 ASP B CA 1
ATOM 2859 C C . ASP B 1 107 ? 11.562 19.906 28.406 1 92.38 107 ASP B C 1
ATOM 2861 O O . ASP B 1 107 ? 12.203 19.062 27.781 1 92.38 107 ASP B O 1
ATOM 2865 N N . PHE B 1 108 ? 10.25 19.891 28.5 1 95.25 108 PHE B N 1
ATOM 2866 C CA . PHE B 1 108 ? 9.539 18.828 27.812 1 95.25 108 PHE B CA 1
ATOM 2867 C C . PHE B 1 108 ? 9.781 18.891 26.312 1 95.25 108 PHE B C 1
ATOM 2869 O O . PHE B 1 108 ? 10.18 17.906 25.703 1 95.25 108 PHE B O 1
ATOM 2876 N N . TYR B 1 109 ? 9.531 20.016 25.75 1 96.62 109 TYR B N 1
ATOM 2877 C CA . TYR B 1 109 ? 9.734 20.172 24.312 1 96.62 109 TYR B CA 1
ATOM 2878 C C . TYR B 1 109 ? 11.18 19.875 23.922 1 96.62 109 TYR B C 1
ATOM 2880 O O . TYR B 1 109 ? 11.43 19.172 22.938 1 96.62 109 TYR B O 1
ATOM 2888 N N . GLU B 1 110 ? 12.117 20.391 24.656 1 96.62 110 GLU B N 1
ATOM 2889 C CA . GLU B 1 110 ? 13.531 20.203 24.359 1 96.62 110 GLU B CA 1
ATOM 2890 C C . GLU B 1 110 ? 13.906 18.719 24.359 1 96.62 110 GLU B C 1
ATOM 2892 O O . GLU B 1 110 ? 14.633 18.25 23.469 1 96.62 110 GLU B O 1
ATOM 2897 N N . ARG B 1 111 ? 13.43 18.062 25.328 1 97 111 ARG B N 1
ATOM 2898 C CA . ARG B 1 111 ? 13.695 16.625 25.422 1 97 111 ARG B CA 1
ATOM 2899 C C . ARG B 1 111 ? 13.039 15.883 24.266 1 97 111 ARG B C 1
ATOM 2901 O O . ARG B 1 111 ? 13.656 15.008 23.656 1 97 111 ARG B O 1
ATOM 2908 N N . LEU B 1 112 ? 11.82 16.234 24.062 1 97.19 112 LEU B N 1
ATOM 2909 C CA . LEU B 1 112 ? 11.07 15.586 22.984 1 97.19 112 LEU B CA 1
ATOM 2910 C C . LEU B 1 112 ? 11.719 15.836 21.641 1 97.19 112 LEU B C 1
ATOM 2912 O O . LEU B 1 112 ? 11.828 14.922 20.812 1 97.19 112 LEU B O 1
ATOM 2916 N N . LYS B 1 113 ? 12.07 17.016 21.328 1 97.81 113 LYS B N 1
ATOM 2917 C CA . LYS B 1 113 ? 12.742 17.359 20.078 1 97.81 113 LYS B CA 1
ATOM 2918 C C . LYS B 1 113 ? 14.07 16.625 19.953 1 97.81 113 LYS B C 1
ATOM 2920 O O . LYS B 1 113 ? 14.383 16.094 18.875 1 97.81 113 LYS B O 1
ATOM 2925 N N . ALA B 1 114 ? 14.836 16.609 21 1 98.19 114 ALA B N 1
ATOM 2926 C CA . ALA B 1 114 ? 16.125 15.906 20.984 1 98.19 114 ALA B CA 1
ATOM 2927 C C . ALA B 1 114 ? 15.922 14.422 20.703 1 98.19 114 ALA B C 1
ATOM 2929 O O . ALA B 1 114 ? 16.656 13.828 19.906 1 98.19 114 ALA B O 1
ATOM 2930 N N . GLU B 1 115 ? 14.953 13.883 21.391 1 97.94 115 GLU B N 1
ATOM 2931 C CA . GLU B 1 115 ? 14.633 12.477 21.156 1 97.94 115 GLU B CA 1
ATOM 2932 C C . GLU B 1 115 ? 14.25 12.234 19.703 1 97.94 115 GLU B C 1
ATOM 2934 O O . GLU B 1 115 ? 14.695 11.258 19.078 1 97.94 115 GLU B O 1
ATOM 2939 N N . SER B 1 116 ? 13.391 13.047 19.156 1 98.38 116 SER B N 1
ATOM 2940 C CA . SER B 1 116 ? 12.93 12.93 17.781 1 98.38 116 SER B CA 1
ATOM 2941 C C . SER B 1 116 ? 14.094 13.07 16.797 1 98.38 116 SER B C 1
ATOM 2943 O O . SER B 1 116 ? 14.188 12.305 15.836 1 98.38 116 SER B O 1
ATOM 2945 N N . GLU B 1 117 ? 14.961 14.008 17.047 1 98.19 117 GLU B N 1
ATOM 2946 C CA . GLU B 1 117 ? 16.125 14.203 16.188 1 98.19 117 GLU B CA 1
ATOM 2947 C C . GLU B 1 117 ? 17.031 12.977 16.203 1 98.19 117 GLU B C 1
ATOM 2949 O O . GLU B 1 117 ? 17.547 12.57 15.164 1 98.19 117 GLU B O 1
ATOM 2954 N N . LEU B 1 118 ? 17.234 12.461 17.375 1 97.81 118 LEU B N 1
ATOM 2955 C CA . LEU B 1 118 ? 18.078 11.266 17.516 1 97.81 118 LEU B CA 1
ATOM 2956 C C . LEU B 1 118 ? 17.469 10.102 16.719 1 97.81 118 LEU B C 1
ATOM 2958 O O . LEU B 1 118 ? 18.203 9.383 16.031 1 97.81 118 LEU B O 1
ATOM 2962 N N . VAL B 1 119 ? 16.172 9.914 16.875 1 97.44 119 VAL B N 1
ATOM 2963 C CA . VAL B 1 119 ? 15.477 8.844 16.172 1 97.44 119 VAL B CA 1
ATOM 2964 C C . VAL B 1 119 ? 15.602 9.047 14.664 1 97.44 119 VAL B C 1
ATOM 2966 O O . VAL B 1 119 ? 15.898 8.109 13.922 1 97.44 119 VAL B O 1
ATOM 2969 N N . LEU B 1 120 ? 15.352 10.242 14.195 1 97.38 120 LEU B N 1
ATOM 2970 C CA . LEU B 1 120 ? 15.406 10.555 12.773 1 97.38 120 LEU B CA 1
ATOM 2971 C C . LEU B 1 120 ? 16.812 10.312 12.219 1 97.38 120 LEU B C 1
ATOM 2973 O O . LEU B 1 120 ? 16.953 9.828 11.094 1 97.38 120 LEU B O 1
ATOM 2977 N N . GLN B 1 121 ? 17.812 10.641 13.008 1 96.94 121 GLN B N 1
ATOM 2978 C CA . GLN B 1 121 ? 19.203 10.461 12.586 1 96.94 121 GLN B CA 1
ATOM 2979 C C . GLN B 1 121 ? 19.578 8.984 12.539 1 96.94 121 GLN B C 1
ATOM 2981 O O . GLN B 1 121 ? 20.281 8.547 11.641 1 96.94 121 GLN B O 1
ATOM 2986 N N . LYS B 1 122 ? 19.125 8.281 13.516 1 96.81 122 LYS B N 1
ATOM 2987 C CA . LYS B 1 122 ? 19.453 6.859 13.625 1 96.81 122 LYS B CA 1
ATOM 2988 C C . LYS B 1 122 ? 18.859 6.07 12.453 1 96.81 122 LYS B C 1
ATOM 2990 O O . LYS B 1 122 ? 19.469 5.105 11.984 1 96.81 122 LYS B O 1
ATOM 2995 N N . GLY B 1 123 ? 17.625 6.387 12 1 97.62 123 GLY B N 1
ATOM 2996 C CA . GLY B 1 123 ? 16.922 5.645 10.969 1 97.62 123 GLY B CA 1
ATOM 2997 C C . GLY B 1 123 ? 16.094 4.5 11.516 1 97.62 123 GLY B C 1
ATOM 2998 O O . GLY B 1 123 ? 16.141 4.207 12.711 1 97.62 123 GLY B O 1
ATOM 2999 N N . PRO B 1 124 ? 15.383 3.893 10.711 1 98.31 124 PRO B N 1
ATOM 3000 C CA . PRO B 1 124 ? 14.547 2.777 11.172 1 98.31 124 PRO B CA 1
ATOM 3001 C C . PRO B 1 124 ? 15.359 1.54 11.539 1 98.31 124 PRO B C 1
ATOM 3003 O O . PRO B 1 124 ? 16.453 1.345 11.016 1 98.31 124 PRO B O 1
ATOM 3006 N N . ASP B 1 125 ? 14.82 0.768 12.398 1 97.44 125 ASP B N 1
ATOM 3007 C CA . ASP B 1 125 ? 15.453 -0.526 12.641 1 97.44 125 ASP B CA 1
ATOM 3008 C C . ASP B 1 125 ? 15.562 -1.336 11.352 1 97.44 125 ASP B C 1
ATOM 3010 O O . ASP B 1 125 ? 14.641 -1.338 10.531 1 97.44 125 ASP B O 1
ATOM 3014 N N . PRO B 1 126 ? 16.656 -2 11.188 1 97.62 126 PRO B N 1
ATOM 3015 C CA . PRO B 1 126 ? 16.797 -2.834 9.984 1 97.62 126 PRO B CA 1
ATOM 3016 C C . PRO B 1 126 ? 15.758 -3.955 9.938 1 97.62 126 PRO B C 1
ATOM 3018 O O . PRO B 1 126 ? 15.328 -4.457 10.977 1 97.62 126 PRO B O 1
ATOM 3021 N N . TRP B 1 127 ? 15.383 -4.281 8.75 1 97.56 127 TRP B N 1
ATOM 3022 C CA . TRP B 1 127 ? 14.594 -5.496 8.578 1 97.56 127 TRP B CA 1
ATOM 3023 C C . TRP B 1 127 ? 15.344 -6.711 9.109 1 97.56 127 TRP B C 1
ATOM 3025 O O . TRP B 1 127 ? 16.562 -6.809 8.961 1 97.56 127 TRP B O 1
ATOM 3035 N N . SER B 1 128 ? 14.594 -7.668 9.703 1 96.81 128 SER B N 1
ATOM 3036 C CA . SER B 1 128 ? 15.18 -8.969 10 1 96.81 128 SER B CA 1
ATOM 3037 C C . SER B 1 128 ? 15.633 -9.672 8.727 1 96.81 128 SER B C 1
ATOM 3039 O O . SER B 1 128 ? 15.219 -9.305 7.625 1 96.81 128 SER B O 1
ATOM 3041 N N . SER B 1 129 ? 16.453 -10.695 8.812 1 95.88 129 SER B N 1
ATOM 3042 C CA . SER B 1 129 ? 16.891 -11.477 7.664 1 95.88 129 SER B CA 1
ATOM 3043 C C . SER B 1 129 ? 15.711 -12.109 6.934 1 95.88 129 SER B C 1
ATOM 3045 O O . SER B 1 129 ? 15.688 -12.148 5.703 1 95.88 129 SER B O 1
ATOM 3047 N N . GLN B 1 130 ? 14.766 -12.539 7.664 1 94.88 130 GLN B N 1
ATOM 3048 C CA . GLN B 1 130 ? 13.57 -13.148 7.082 1 94.88 130 GLN B CA 1
ATOM 3049 C C . GLN B 1 130 ? 12.758 -12.117 6.297 1 94.88 130 GLN B C 1
ATOM 3051 O O . GLN B 1 130 ? 12.312 -12.391 5.184 1 94.88 130 GLN B O 1
ATOM 3056 N N . THR B 1 131 ? 12.594 -10.906 6.895 1 96.88 131 THR B N 1
ATOM 3057 C CA . THR B 1 131 ? 11.844 -9.859 6.203 1 96.88 131 THR B CA 1
ATOM 3058 C C . THR B 1 131 ? 12.57 -9.422 4.934 1 96.88 131 THR B C 1
ATOM 3060 O O . THR B 1 131 ? 11.938 -9.18 3.904 1 96.88 131 THR B O 1
ATOM 3063 N N . GLN B 1 132 ? 13.883 -9.367 4.988 1 97.25 132 GLN B N 1
ATOM 3064 C CA . GLN B 1 132 ? 14.672 -9.008 3.811 1 97.25 132 GLN B CA 1
ATOM 3065 C C . GLN B 1 132 ? 14.453 -10.008 2.68 1 97.25 132 GLN B C 1
ATOM 3067 O O . GLN B 1 132 ? 14.273 -9.617 1.523 1 97.25 132 GLN B O 1
ATOM 3072 N N . LYS B 1 133 ? 14.469 -11.258 3.016 1 96.06 133 LYS B N 1
ATOM 3073 C CA . LYS B 1 133 ? 14.242 -12.305 2.025 1 96.06 133 LYS B CA 1
ATOM 3074 C C . LYS B 1 133 ? 12.844 -12.203 1.428 1 96.06 133 LYS B C 1
ATOM 3076 O O . LYS B 1 133 ? 12.664 -12.328 0.214 1 96.06 133 LYS B O 1
ATOM 3081 N N . GLU B 1 134 ? 11.906 -11.977 2.277 1 96.81 134 GLU B N 1
ATOM 3082 C CA . GLU B 1 134 ? 10.523 -11.844 1.819 1 96.81 134 GLU B CA 1
ATOM 3083 C C . GLU B 1 134 ? 10.375 -10.68 0.851 1 96.81 134 GLU B C 1
ATOM 3085 O O . GLU B 1 134 ? 9.758 -10.82 -0.208 1 96.81 134 GLU B O 1
ATOM 3090 N N . LYS B 1 135 ? 10.906 -9.539 1.27 1 98.25 135 LYS B N 1
ATOM 3091 C CA . LYS B 1 135 ? 10.797 -8.352 0.427 1 98.25 135 LYS B CA 1
ATOM 3092 C C . LYS B 1 135 ? 11.531 -8.555 -0.898 1 98.25 135 LYS B C 1
ATOM 3094 O O . LYS B 1 135 ? 11.047 -8.125 -1.949 1 98.25 135 LYS B O 1
ATOM 3099 N N . ARG B 1 136 ? 12.68 -9.203 -0.851 1 98.12 136 ARG B N 1
ATOM 3100 C CA . ARG B 1 136 ? 13.422 -9.516 -2.068 1 98.12 136 ARG B CA 1
ATOM 3101 C C . ARG B 1 136 ? 12.625 -10.453 -2.971 1 98.12 136 ARG B C 1
ATOM 3103 O O . ARG B 1 136 ? 12.594 -10.266 -4.191 1 98.12 136 ARG B O 1
ATOM 3110 N N . TYR B 1 137 ? 12 -11.406 -2.43 1 97.56 137 TYR B N 1
ATOM 3111 C CA . TYR B 1 137 ? 11.188 -12.375 -3.168 1 97.56 137 TYR B CA 1
ATOM 3112 C C . TYR B 1 137 ? 10.016 -11.688 -3.859 1 97.56 137 TYR B C 1
ATOM 3114 O O . TYR B 1 137 ? 9.781 -11.898 -5.055 1 97.56 137 TYR B O 1
ATOM 3122 N N . PHE B 1 138 ? 9.305 -10.891 -3.129 1 97.44 138 PHE B N 1
ATOM 3123 C CA . PHE B 1 138 ? 8.109 -10.281 -3.689 1 97.44 138 PHE B CA 1
ATOM 3124 C C . PHE B 1 138 ? 8.469 -9.227 -4.73 1 97.44 138 PHE B C 1
ATOM 3126 O O . PHE B 1 138 ? 7.746 -9.047 -5.711 1 97.44 138 PHE B O 1
ATOM 3133 N N . LEU B 1 139 ? 9.578 -8.531 -4.488 1 98.5 139 LEU B N 1
ATOM 3134 C CA . LEU B 1 139 ? 10.062 -7.613 -5.512 1 98.5 139 LEU B CA 1
ATOM 3135 C C . LEU B 1 139 ? 10.461 -8.367 -6.777 1 98.5 139 LEU B C 1
ATOM 3137 O O . LEU B 1 139 ? 10.156 -7.926 -7.887 1 98.5 139 LEU B O 1
ATOM 3141 N N . THR B 1 140 ? 11.125 -9.531 -6.633 1 97.94 140 THR B N 1
ATOM 3142 C CA . THR B 1 140 ? 11.484 -10.391 -7.754 1 97.94 140 THR B CA 1
ATOM 3143 C C . THR B 1 140 ? 10.242 -10.852 -8.516 1 97.94 140 THR B C 1
ATOM 3145 O O . THR B 1 140 ? 10.219 -10.828 -9.742 1 97.94 140 THR B O 1
ATOM 3148 N N . ASP B 1 141 ? 9.289 -11.211 -7.746 1 95.69 141 ASP B N 1
ATOM 3149 C CA . ASP B 1 141 ? 8.031 -11.672 -8.336 1 95.69 141 ASP B CA 1
ATOM 3150 C C . ASP B 1 141 ? 7.398 -10.578 -9.195 1 95.69 141 ASP B C 1
ATOM 3152 O O . ASP B 1 141 ? 6.965 -10.836 -10.312 1 95.69 141 ASP B O 1
ATOM 3156 N N . THR B 1 142 ? 7.301 -9.398 -8.703 1 97.88 142 THR B N 1
ATOM 3157 C CA . THR B 1 142 ? 6.734 -8.273 -9.445 1 97.88 142 THR B CA 1
ATOM 3158 C C . THR B 1 142 ? 7.574 -7.965 -10.68 1 97.88 142 THR B C 1
ATOM 3160 O O . THR B 1 142 ? 7.031 -7.664 -11.75 1 97.88 142 THR B O 1
ATOM 3163 N N . LEU B 1 143 ? 8.906 -8.023 -10.539 1 98.19 143 LEU B N 1
ATOM 3164 C CA . LEU B 1 143 ? 9.797 -7.816 -11.68 1 98.19 143 LEU B CA 1
ATOM 3165 C C . LEU B 1 143 ? 9.539 -8.844 -12.773 1 98.19 143 LEU B C 1
ATOM 3167 O O . LEU B 1 143 ? 9.453 -8.492 -13.953 1 98.19 143 LEU B O 1
ATOM 3171 N N . GLU B 1 144 ? 9.359 -10.094 -12.406 1 95.56 144 GLU B N 1
ATOM 3172 C CA . GLU B 1 144 ? 9.102 -11.148 -13.375 1 95.56 144 GLU B CA 1
ATOM 3173 C C . GLU B 1 144 ? 7.754 -10.945 -14.062 1 95.56 144 GLU B C 1
ATOM 3175 O O . GLU B 1 144 ? 7.613 -11.211 -15.258 1 95.56 144 GLU B O 1
ATOM 3180 N N . ASP B 1 145 ? 6.758 -10.484 -13.289 1 95.12 145 ASP B N 1
ATOM 3181 C CA . ASP B 1 145 ? 5.473 -10.117 -13.875 1 95.12 145 ASP B CA 1
ATOM 3182 C C . ASP B 1 145 ? 5.641 -9.023 -14.93 1 95.12 145 ASP B C 1
ATOM 3184 O O . ASP B 1 145 ? 5.039 -9.086 -16 1 95.12 145 ASP B O 1
ATOM 3188 N N . LEU B 1 146 ? 6.41 -8.062 -14.586 1 97.88 146 LEU B N 1
ATOM 3189 C CA . LEU B 1 146 ? 6.652 -6.965 -15.508 1 97.88 146 LEU B CA 1
ATOM 3190 C C . LEU B 1 146 ? 7.316 -7.465 -16.797 1 97.88 146 LEU B C 1
ATOM 3192 O O . LEU B 1 146 ? 6.891 -7.113 -17.891 1 97.88 146 LEU B O 1
ATOM 3196 N N . ILE B 1 147 ? 8.32 -8.281 -16.641 1 97.06 147 ILE B N 1
ATOM 3197 C CA . ILE B 1 147 ? 9.07 -8.805 -17.781 1 97.06 147 ILE B CA 1
ATOM 3198 C C . ILE B 1 147 ? 8.148 -9.617 -18.688 1 97.06 147 ILE B C 1
ATOM 3200 O O . ILE B 1 147 ? 8.195 -9.484 -19.906 1 97.06 147 ILE B O 1
ATOM 3204 N N . GLY B 1 148 ? 7.285 -10.375 -18.125 1 93.75 148 GLY B N 1
ATOM 3205 C CA . GLY B 1 148 ? 6.496 -11.336 -18.875 1 93.75 148 GLY B CA 1
ATOM 3206 C C . GLY B 1 148 ? 5.207 -10.75 -19.422 1 93.75 148 GLY B C 1
ATOM 3207 O O . GLY B 1 148 ? 4.586 -11.328 -20.312 1 93.75 148 GLY B O 1
ATOM 3208 N N . GLU B 1 149 ? 4.789 -9.617 -18.875 1 94.38 149 GLU B N 1
ATOM 3209 C CA . GLU B 1 149 ? 3.502 -9.047 -19.266 1 94.38 149 GLU B CA 1
ATOM 3210 C C . GLU B 1 149 ? 3.631 -8.195 -20.516 1 94.38 149 GLU B C 1
ATOM 3212 O O . GLU B 1 149 ? 4.602 -7.449 -20.672 1 94.38 149 GLU B O 1
ATOM 3217 N N . HIS B 1 150 ? 2.568 -8.328 -21.406 1 92.94 150 HIS B N 1
ATOM 3218 C CA . HIS B 1 150 ? 2.625 -7.562 -22.656 1 92.94 150 HIS B CA 1
ATOM 3219 C C . HIS B 1 150 ? 1.348 -6.758 -22.859 1 92.94 150 HIS B C 1
ATOM 3221 O O . HIS B 1 150 ? 1.299 -5.879 -23.734 1 92.94 150 HIS B O 1
ATOM 3227 N N . ARG B 1 151 ? 0.261 -7.047 -22.141 1 93.94 151 ARG B N 1
ATOM 3228 C CA . ARG B 1 151 ? -0.959 -6.25 -22.219 1 93.94 151 ARG B CA 1
ATOM 3229 C C . ARG B 1 151 ? -0.772 -4.891 -21.562 1 93.94 151 ARG B C 1
ATOM 3231 O O . ARG B 1 151 ? -0.5 -4.805 -20.359 1 93.94 151 ARG B O 1
ATOM 3238 N N . LYS B 1 152 ? -0.963 -3.879 -22.266 1 96.06 152 LYS B N 1
ATOM 3239 C CA . LYS B 1 152 ? -0.617 -2.51 -21.906 1 96.06 152 LYS B CA 1
ATOM 3240 C C . LYS B 1 152 ? -1.271 -2.117 -20.578 1 96.06 152 LYS B C 1
ATOM 3242 O O . LYS B 1 152 ? -0.614 -1.561 -19.688 1 96.06 152 LYS B O 1
ATOM 3247 N N . ARG B 1 153 ? -2.594 -2.332 -20.422 1 96.88 153 ARG B N 1
ATOM 3248 C CA . ARG B 1 153 ? -3.318 -1.923 -19.234 1 96.88 153 ARG B CA 1
ATOM 3249 C C . ARG B 1 153 ? -2.766 -2.621 -17.984 1 96.88 153 ARG B C 1
ATOM 3251 O O . ARG B 1 153 ? -2.561 -1.985 -16.953 1 96.88 153 ARG B O 1
ATOM 3258 N N . GLU B 1 154 ? -2.529 -3.877 -18.047 1 96.31 154 GLU B N 1
ATOM 3259 C CA . GLU B 1 154 ? -1.995 -4.617 -16.906 1 96.31 154 GLU B CA 1
ATOM 3260 C C . GLU B 1 154 ? -0.569 -4.18 -16.594 1 96.31 154 GLU B C 1
ATOM 3262 O O . GLU B 1 154 ? -0.194 -4.082 -15.422 1 96.31 154 GLU B O 1
ATOM 3267 N N . LEU B 1 155 ? 0.233 -3.926 -17.672 1 97.31 155 LEU B N 1
ATOM 3268 C CA . LEU B 1 155 ? 1.588 -3.416 -17.5 1 97.31 155 LEU B CA 1
ATOM 3269 C C . LEU B 1 155 ? 1.581 -2.127 -16.688 1 97.31 155 LEU B C 1
ATOM 3271 O O . LEU B 1 155 ? 2.402 -1.955 -15.781 1 97.31 155 LEU B O 1
ATOM 3275 N N . PHE B 1 156 ? 0.675 -1.296 -17.047 1 97.94 156 PHE B N 1
ATOM 3276 C CA . PHE B 1 156 ? 0.513 -0.006 -16.391 1 97.94 156 PHE B CA 1
ATOM 3277 C C . PHE B 1 156 ? 0.33 -0.186 -14.883 1 97.94 156 PHE B C 1
ATOM 3279 O O . PHE B 1 156 ? 0.984 0.49 -14.086 1 97.94 156 PHE B O 1
ATOM 3286 N N . PHE B 1 157 ? -0.448 -1.153 -14.461 1 98.56 157 PHE B N 1
ATOM 3287 C CA . PHE B 1 157 ? -0.744 -1.377 -13.047 1 98.56 157 PHE B CA 1
ATOM 3288 C C . PHE B 1 157 ? 0.409 -2.1 -12.359 1 98.56 157 PHE B C 1
ATOM 3290 O O . PHE B 1 157 ? 0.687 -1.859 -11.188 1 98.56 157 PHE B O 1
ATOM 3297 N N . ILE B 1 158 ? 1.09 -2.98 -13.078 1 98.62 158 ILE B N 1
ATOM 3298 C CA . ILE B 1 158 ? 2.271 -3.639 -12.531 1 98.62 158 ILE B CA 1
ATOM 3299 C C . ILE B 1 158 ? 3.34 -2.598 -12.203 1 98.62 158 ILE B C 1
ATOM 3301 O O . ILE B 1 158 ? 3.926 -2.619 -11.117 1 98.62 158 ILE B O 1
ATOM 3305 N N . VAL B 1 159 ? 3.562 -1.686 -13.141 1 98.88 159 VAL B N 1
ATOM 3306 C CA . VAL B 1 159 ? 4.602 -0.673 -12.984 1 98.88 159 VAL B CA 1
ATOM 3307 C C . VAL B 1 159 ? 4.25 0.259 -11.828 1 98.88 159 VAL B C 1
ATOM 3309 O O . VAL B 1 159 ? 5.117 0.642 -11.047 1 98.88 159 VAL B O 1
ATOM 3312 N N . ASN B 1 160 ? 3.002 0.626 -11.75 1 98.62 160 ASN B N 1
ATOM 3313 C CA . ASN B 1 160 ? 2.555 1.461 -10.641 1 98.62 160 ASN B CA 1
ATOM 3314 C C . ASN B 1 160 ? 2.848 0.807 -9.289 1 98.62 160 ASN B C 1
ATOM 3316 O O . ASN B 1 160 ? 3.373 1.454 -8.383 1 98.62 160 ASN B O 1
ATOM 3320 N N . HIS B 1 161 ? 2.533 -0.43 -9.18 1 98.62 161 HIS B N 1
ATOM 3321 C CA . HIS B 1 161 ? 2.762 -1.194 -7.957 1 98.62 161 HIS B CA 1
ATOM 3322 C C . HIS B 1 161 ? 4.25 -1.334 -7.664 1 98.62 161 HIS B C 1
ATOM 3324 O O . HIS B 1 161 ? 4.68 -1.178 -6.52 1 98.62 161 HIS B O 1
ATOM 3330 N N . LEU B 1 162 ? 5.008 -1.589 -8.695 1 98.88 162 LEU B N 1
ATOM 3331 C CA . LEU B 1 162 ? 6.449 -1.791 -8.586 1 98.88 162 LEU B CA 1
ATOM 3332 C C . LEU B 1 162 ? 7.137 -0.535 -8.062 1 98.88 162 LEU B C 1
ATOM 3334 O O . LEU B 1 162 ? 8.102 -0.624 -7.305 1 98.88 162 LEU B O 1
ATOM 3338 N N . MET B 1 163 ? 6.684 0.607 -8.438 1 98.75 163 MET B N 1
ATOM 3339 C CA . MET B 1 163 ? 7.301 1.866 -8.023 1 98.75 163 MET B CA 1
ATOM 3340 C C . MET B 1 163 ? 7.32 1.996 -6.508 1 98.75 163 MET B C 1
ATOM 3342 O O . MET B 1 163 ? 8.359 2.301 -5.918 1 98.75 163 MET B O 1
ATOM 3346 N N . GLU B 1 164 ? 6.203 1.728 -5.895 1 98.38 164 GLU B N 1
ATOM 3347 C CA . GLU B 1 164 ? 6.121 1.824 -4.438 1 98.38 164 GLU B CA 1
ATOM 3348 C C . GLU B 1 164 ? 6.938 0.727 -3.766 1 98.38 164 GLU B C 1
ATOM 3350 O O . GLU B 1 164 ? 7.641 0.982 -2.783 1 98.38 164 GLU B O 1
ATOM 3355 N N . GLN B 1 165 ? 6.805 -0.443 -4.293 1 98.62 165 GLN B N 1
ATOM 3356 C CA . GLN B 1 165 ? 7.535 -1.579 -3.744 1 98.62 165 GLN B CA 1
ATOM 3357 C C . GLN B 1 165 ? 9.047 -1.348 -3.816 1 98.62 165 GLN B C 1
ATOM 3359 O O . GLN B 1 165 ? 9.758 -1.592 -2.844 1 98.62 165 GLN B O 1
ATOM 3364 N N . LEU B 1 166 ? 9.516 -0.926 -4.949 1 98.88 166 LEU B N 1
ATOM 3365 C CA . LEU B 1 166 ? 10.938 -0.703 -5.18 1 98.88 166 LEU B CA 1
ATOM 3366 C C . LEU B 1 166 ? 11.453 0.438 -4.312 1 98.88 166 LEU B C 1
ATOM 3368 O O . LEU B 1 166 ? 12.539 0.339 -3.732 1 98.88 166 LEU B O 1
ATOM 3372 N N . GLY B 1 167 ? 10.695 1.524 -4.219 1 98.81 167 GLY B N 1
ATOM 3373 C CA . GLY B 1 167 ? 11.086 2.635 -3.365 1 98.81 167 GLY B CA 1
ATOM 3374 C C . GLY B 1 167 ? 11.258 2.24 -1.91 1 98.81 167 GLY B C 1
ATOM 3375 O O . GLY B 1 167 ? 12.258 2.594 -1.279 1 98.81 167 GLY B O 1
ATOM 3376 N N . GLU B 1 168 ? 10.25 1.522 -1.409 1 98.75 168 GLU B N 1
ATOM 3377 C CA . GLU B 1 168 ? 10.359 1.036 -0.037 1 98.75 168 GLU B CA 1
ATOM 3378 C C . GLU B 1 168 ? 11.594 0.153 0.139 1 98.75 168 GLU B C 1
ATOM 3380 O O . GLU B 1 168 ? 12.328 0.295 1.116 1 98.75 168 GLU B O 1
ATOM 3385 N N . PHE B 1 169 ? 11.781 -0.756 -0.785 1 98.81 169 PHE B N 1
ATOM 3386 C CA . PHE B 1 169 ? 12.852 -1.739 -0.696 1 98.81 169 PHE B CA 1
ATOM 3387 C C . PHE B 1 169 ? 14.211 -1.053 -0.634 1 98.81 169 PHE B C 1
ATOM 3389 O O . PHE B 1 169 ? 15.031 -1.357 0.238 1 98.81 169 PHE B O 1
ATOM 3396 N N . VAL B 1 170 ? 14.453 -0.12 -1.55 1 98.75 170 VAL B N 1
ATOM 3397 C CA . VAL B 1 170 ? 15.742 0.565 -1.622 1 98.75 170 VAL B CA 1
ATOM 3398 C C . VAL B 1 170 ? 15.992 1.325 -0.323 1 98.75 170 VAL B C 1
ATOM 3400 O O . VAL B 1 170 ? 17.078 1.242 0.248 1 98.75 170 VAL B O 1
ATOM 3403 N N . LEU B 1 171 ? 14.984 2.029 0.141 1 98.75 171 LEU B N 1
ATOM 3404 C CA . LEU B 1 171 ? 15.156 2.859 1.329 1 98.75 171 LEU B CA 1
ATOM 3405 C C . LEU B 1 171 ? 15.398 1.996 2.562 1 98.75 171 LEU B C 1
ATOM 3407 O O . LEU B 1 171 ? 16.359 2.225 3.309 1 98.75 171 LEU B O 1
ATOM 3411 N N . ARG B 1 172 ? 14.625 0.956 2.721 1 98.69 172 ARG B N 1
ATOM 3412 C CA . ARG B 1 172 ? 14.719 0.122 3.916 1 98.69 172 ARG B CA 1
ATOM 3413 C C . ARG B 1 172 ? 16 -0.697 3.914 1 98.69 172 ARG B C 1
ATOM 3415 O O . ARG B 1 172 ? 16.641 -0.869 4.957 1 98.69 172 ARG B O 1
ATOM 3422 N N . MET B 1 173 ? 16.422 -1.18 2.793 1 98.38 173 MET B N 1
ATOM 3423 C CA . MET B 1 173 ? 17.656 -1.958 2.697 1 98.38 173 MET B CA 1
ATOM 3424 C C . MET B 1 173 ? 18.859 -1.089 2.994 1 98.38 173 MET B C 1
ATOM 3426 O O . MET B 1 173 ? 19.922 -1.601 3.363 1 98.38 173 MET B O 1
ATOM 3430 N N . ASN B 1 174 ? 18.672 0.199 2.824 1 97.75 174 ASN B N 1
ATOM 3431 C CA . ASN B 1 174 ? 19.797 1.107 3.055 1 97.75 174 ASN B CA 1
ATOM 3432 C C . ASN B 1 174 ? 19.625 1.896 4.348 1 97.75 174 ASN B C 1
ATOM 3434 O O . ASN B 1 174 ? 20.281 2.92 4.551 1 97.75 174 ASN B O 1
ATOM 3438 N N . GLY B 1 175 ? 18.688 1.523 5.172 1 97.44 175 GLY B N 1
ATOM 3439 C CA . GLY B 1 175 ? 18.547 2.062 6.516 1 97.44 175 GLY B CA 1
ATOM 3440 C C . GLY B 1 175 ? 17.922 3.441 6.543 1 97.44 175 GLY B C 1
ATOM 3441 O O . GLY B 1 175 ? 18.188 4.238 7.441 1 97.44 175 GLY B O 1
ATOM 3442 N N . HIS B 1 176 ? 17.125 3.721 5.582 1 98.31 176 HIS B N 1
ATOM 3443 C CA . HIS B 1 176 ? 16.5 5.035 5.52 1 98.31 176 HIS B CA 1
ATOM 3444 C C . HIS B 1 176 ? 14.984 4.938 5.734 1 98.31 176 HIS B C 1
ATOM 3446 O O . HIS B 1 176 ? 14.383 3.895 5.473 1 98.31 176 HIS B O 1
ATOM 3452 N N . TRP B 1 177 ? 14.398 6.004 6.223 1 98.38 177 TRP B N 1
ATOM 3453 C CA . TRP B 1 177 ? 12.961 6.098 6.449 1 98.38 177 TRP B CA 1
ATOM 3454 C C . TRP B 1 177 ? 12.195 6.051 5.129 1 98.38 177 TRP B C 1
ATOM 3456 O O . TRP B 1 177 ? 12.742 6.395 4.078 1 98.38 177 TRP B O 1
ATOM 3466 N N . ILE B 1 178 ? 10.969 5.59 5.227 1 98.5 178 ILE B N 1
ATOM 3467 C CA . ILE B 1 178 ? 10.109 5.59 4.047 1 98.5 178 ILE B CA 1
ATOM 3468 C C . ILE B 1 178 ? 8.961 6.578 4.242 1 98.5 178 ILE B C 1
ATOM 3470 O O . ILE B 1 178 ? 8.867 7.234 5.281 1 98.5 178 ILE B O 1
ATOM 3474 N N . GLY B 1 179 ? 8.188 6.812 3.246 1 96.5 179 GLY B N 1
ATOM 3475 C CA . GLY B 1 179 ? 6.953 7.574 3.207 1 96.5 179 GLY B CA 1
ATOM 3476 C C . GLY B 1 179 ? 6.027 7.152 2.082 1 96.5 179 GLY B C 1
ATOM 3477 O O . GLY B 1 179 ? 6.355 6.25 1.307 1 96.5 179 GLY B O 1
ATOM 3478 N N . GLN B 1 180 ? 4.906 7.703 2.082 1 96.12 180 GLN B N 1
ATOM 3479 C CA . GLN B 1 180 ? 3.936 7.453 1.021 1 96.12 180 GLN B CA 1
ATOM 3480 C C . GLN B 1 180 ? 3.742 8.695 0.151 1 96.12 180 GLN B C 1
ATOM 3482 O O . GLN B 1 180 ? 4.055 9.812 0.573 1 96.12 180 GLN B O 1
ATOM 3487 N N . SER B 1 181 ? 3.227 8.461 -1.062 1 97.19 181 SER B N 1
ATOM 3488 C CA . SER B 1 181 ? 2.912 9.578 -1.944 1 97.19 181 SER B CA 1
ATOM 3489 C C . SER B 1 181 ? 4.121 10.484 -2.143 1 97.19 181 SER B C 1
ATOM 3491 O O . SER B 1 181 ? 5.219 10.008 -2.443 1 97.19 181 SER B O 1
ATOM 3493 N N . LYS B 1 182 ? 4.035 11.797 -1.946 1 96 182 LYS B N 1
ATOM 3494 C CA . LYS B 1 182 ? 5.133 12.719 -2.213 1 96 182 LYS B CA 1
ATOM 3495 C C . LYS B 1 182 ? 6.293 12.484 -1.251 1 96 182 LYS B C 1
ATOM 3497 O O . LYS B 1 182 ? 7.449 12.75 -1.587 1 96 182 LYS B O 1
ATOM 3502 N N . TRP B 1 183 ? 6.047 11.914 -0.132 1 96.12 183 TRP B N 1
ATOM 3503 C CA . TRP B 1 183 ? 7.086 11.68 0.863 1 96.12 183 TRP B CA 1
ATOM 3504 C C . TRP B 1 183 ? 7.977 10.508 0.458 1 96.12 183 TRP B C 1
ATOM 3506 O O . TRP B 1 183 ? 9.109 10.391 0.931 1 96.12 183 TRP B O 1
ATOM 3516 N N . LEU B 1 184 ? 7.449 9.578 -0.354 1 98.19 184 LEU B N 1
ATOM 3517 C CA . LEU B 1 184 ? 8.328 8.547 -0.887 1 98.19 184 LEU B CA 1
ATOM 3518 C C . LEU B 1 184 ? 9.453 9.164 -1.72 1 98.19 184 LEU B C 1
ATOM 3520 O O . LEU B 1 184 ? 10.617 8.781 -1.576 1 98.19 184 LEU B O 1
ATOM 3524 N N . TYR B 1 185 ? 9.109 10.125 -2.549 1 98.06 185 TYR B N 1
ATOM 3525 C CA . TYR B 1 185 ? 10.125 10.789 -3.357 1 98.06 185 TYR B CA 1
ATOM 3526 C C . TYR B 1 185 ? 11.109 11.555 -2.477 1 98.06 185 TYR B C 1
ATOM 3528 O O . TYR B 1 185 ? 12.32 11.492 -2.695 1 98.06 185 TYR B O 1
ATOM 3536 N N . ARG B 1 186 ? 10.555 12.227 -1.496 1 96.94 186 ARG B N 1
ATOM 3537 C CA . ARG B 1 186 ? 11.398 13.016 -0.607 1 96.94 186 ARG B CA 1
ATOM 3538 C C . ARG B 1 186 ? 12.391 12.133 0.132 1 96.94 186 ARG B C 1
ATOM 3540 O O . ARG B 1 186 ? 13.555 12.516 0.312 1 96.94 186 ARG B O 1
ATOM 3547 N N . CYS B 1 187 ? 11.93 11 0.551 1 98.12 187 CYS B N 1
ATOM 3548 C CA . CYS B 1 187 ? 12.82 10.062 1.225 1 98.12 187 CYS B CA 1
ATOM 3549 C C . CYS B 1 187 ? 13.883 9.539 0.266 1 98.12 187 CYS B C 1
ATOM 3551 O O . CYS B 1 187 ? 15.055 9.438 0.628 1 98.12 187 CYS B O 1
ATOM 3553 N N . LEU B 1 188 ? 13.5 9.203 -0.98 1 98.69 188 LEU B N 1
ATOM 3554 C CA . LEU B 1 188 ? 14.461 8.758 -1.985 1 98.69 188 LEU B CA 1
ATOM 3555 C C . LEU B 1 188 ? 15.5 9.836 -2.254 1 98.69 188 LEU B C 1
ATOM 3557 O O . LEU B 1 188 ? 16.703 9.539 -2.352 1 98.69 188 LEU B O 1
ATOM 3561 N N . TYR B 1 189 ? 15.023 11.055 -2.316 1 98.31 189 TYR B N 1
ATOM 3562 C CA . TYR B 1 189 ? 15.906 12.18 -2.6 1 98.31 189 TYR B CA 1
ATOM 3563 C C . TYR B 1 189 ? 16.891 12.406 -1.452 1 98.31 189 TYR B C 1
ATOM 3565 O O . TYR B 1 189 ? 18.062 12.695 -1.679 1 98.31 189 TYR B O 1
ATOM 3573 N N . ALA B 1 190 ? 16.391 12.352 -0.23 1 96.75 190 ALA B N 1
ATOM 3574 C CA . ALA B 1 190 ? 17.25 12.492 0.949 1 96.75 190 ALA B CA 1
ATOM 3575 C C . ALA B 1 190 ? 18.281 11.375 1.022 1 96.75 190 ALA B C 1
ATOM 3577 O O . ALA B 1 190 ? 19.406 11.594 1.476 1 96.75 190 ALA B O 1
ATOM 3578 N N . TYR B 1 191 ? 17.969 10.18 0.638 1 97.88 191 TYR B N 1
ATOM 3579 C CA . TYR B 1 191 ? 18.875 9.031 0.585 1 97.88 191 TYR B CA 1
ATOM 3580 C C . TYR B 1 191 ? 20 9.266 -0.42 1 97.88 191 TYR B C 1
ATOM 3582 O O . TYR B 1 191 ? 21.172 9.211 -0.067 1 97.88 191 TYR B O 1
ATOM 3590 N N . ASP B 1 192 ? 19.641 9.562 -1.638 1 98.31 192 ASP B N 1
ATOM 3591 C CA . ASP B 1 192 ? 20.562 9.812 -2.75 1 98.31 192 ASP B CA 1
ATOM 3592 C C . ASP B 1 192 ? 19.844 10.555 -3.881 1 98.31 192 ASP B C 1
ATOM 3594 O O . ASP B 1 192 ? 19.062 9.961 -4.625 1 98.31 192 ASP B O 1
ATOM 3598 N N . SER B 1 193 ? 20.156 11.867 -4.012 1 98.25 193 SER B N 1
ATOM 3599 C CA . SER B 1 193 ? 19.438 12.719 -4.957 1 98.25 193 SER B CA 1
ATOM 3600 C C . SER B 1 193 ? 19.641 12.242 -6.391 1 98.25 193 SER B C 1
ATOM 3602 O O . SER B 1 193 ? 18.734 12.344 -7.223 1 98.25 193 SER B O 1
ATOM 3604 N N . HIS B 1 194 ? 20.828 11.742 -6.699 1 98.38 194 HIS B N 1
ATOM 3605 C CA . HIS B 1 194 ? 21.078 11.227 -8.039 1 98.38 194 HIS B CA 1
ATOM 3606 C C . HIS B 1 194 ? 20.281 9.961 -8.305 1 98.38 194 HIS B C 1
ATOM 3608 O O . HIS B 1 194 ? 19.672 9.82 -9.367 1 98.38 194 HIS B O 1
ATOM 3614 N N . PHE B 1 195 ? 20.25 9.117 -7.285 1 98.38 195 PHE B N 1
ATOM 3615 C CA . PHE B 1 195 ? 19.438 7.902 -7.414 1 98.38 195 PHE B CA 1
ATOM 3616 C C . PHE B 1 195 ? 17.969 8.242 -7.562 1 98.38 195 PHE B C 1
ATOM 3618 O O . PHE B 1 195 ? 17.266 7.645 -8.383 1 98.38 195 PHE B O 1
ATOM 3625 N N . ALA B 1 196 ? 17.516 9.188 -6.766 1 98.56 196 ALA B N 1
ATOM 3626 C CA . ALA B 1 196 ? 16.109 9.602 -6.809 1 98.56 196 ALA B CA 1
ATOM 3627 C C . ALA B 1 196 ? 15.734 10.094 -8.203 1 98.56 196 ALA B C 1
ATOM 3629 O O . ALA B 1 196 ? 14.648 9.789 -8.703 1 98.56 196 ALA B O 1
ATOM 3630 N N . GLU B 1 197 ? 16.609 10.828 -8.812 1 98.38 197 GLU B N 1
ATOM 3631 C CA . GLU B 1 197 ? 16.359 11.336 -10.156 1 98.38 197 GLU B CA 1
ATOM 3632 C C . GLU B 1 197 ? 16.344 10.203 -11.18 1 98.38 197 GLU B C 1
ATOM 3634 O O . GLU B 1 197 ? 15.477 10.172 -12.062 1 98.38 197 GLU B O 1
ATOM 3639 N N . SER B 1 198 ? 17.266 9.289 -11.062 1 98.44 198 SER B N 1
ATOM 3640 C CA . SER B 1 198 ? 17.297 8.125 -11.945 1 98.44 198 SER B CA 1
ATOM 3641 C C . SER B 1 198 ? 16.047 7.27 -11.766 1 98.44 198 SER B C 1
ATOM 3643 O O . SER B 1 198 ? 15.5 6.742 -12.734 1 98.44 198 SER B O 1
ATOM 3645 N N . PHE B 1 199 ? 15.648 7.125 -10.531 1 98.75 199 PHE B N 1
ATOM 3646 C CA . PHE B 1 199 ? 14.43 6.41 -10.188 1 98.75 199 PHE B CA 1
ATOM 3647 C C . PHE B 1 199 ? 13.219 7.031 -10.875 1 98.75 199 PHE B C 1
ATOM 3649 O O . PHE B 1 199 ? 12.508 6.352 -11.617 1 98.75 199 PHE B O 1
ATOM 3656 N N . TYR B 1 200 ? 13.078 8.312 -10.695 1 98.5 200 TYR B N 1
ATOM 3657 C CA . TYR B 1 200 ? 11.992 9.062 -11.305 1 98.5 200 TYR B CA 1
ATOM 3658 C C . TYR B 1 200 ? 12.016 8.93 -12.82 1 98.5 200 TYR B C 1
ATOM 3660 O O . TYR B 1 200 ? 10.992 8.633 -13.445 1 98.5 200 TYR B O 1
ATOM 3668 N N . GLN B 1 201 ? 13.125 9.031 -13.414 1 98.5 201 GLN B N 1
ATOM 3669 C CA . GLN B 1 201 ? 13.266 9.055 -14.867 1 98.5 201 GLN B CA 1
ATOM 3670 C C . GLN B 1 201 ? 12.945 7.688 -15.469 1 98.5 201 GLN B C 1
ATOM 3672 O O . GLN B 1 201 ? 12.383 7.602 -16.562 1 98.5 201 GLN B O 1
ATOM 3677 N N . ALA B 1 202 ? 13.297 6.664 -14.789 1 98.81 202 ALA B N 1
ATOM 3678 C CA . ALA B 1 202 ? 13.016 5.32 -15.297 1 98.81 202 ALA B CA 1
ATOM 3679 C C . ALA B 1 202 ? 11.516 5.074 -15.391 1 98.81 202 ALA B C 1
ATOM 3681 O O . ALA B 1 202 ? 11.031 4.578 -16.406 1 98.81 202 ALA B O 1
ATOM 3682 N N . PHE B 1 203 ? 10.805 5.457 -14.414 1 98.75 203 PHE B N 1
ATOM 3683 C CA . PHE B 1 203 ? 9.367 5.238 -14.414 1 98.75 203 PHE B CA 1
ATOM 3684 C C . PHE B 1 203 ? 8.664 6.211 -15.359 1 98.75 203 PHE B C 1
ATOM 3686 O O . PHE B 1 203 ? 7.734 5.836 -16.062 1 98.75 203 PHE B O 1
ATOM 3693 N N . GLU B 1 204 ? 9.148 7.449 -15.32 1 98.19 204 GLU B N 1
ATOM 3694 C CA . GLU B 1 204 ? 8.57 8.414 -16.25 1 98.19 204 GLU B CA 1
ATOM 3695 C C . GLU B 1 204 ? 8.734 7.949 -17.703 1 98.19 204 GLU B C 1
ATOM 3697 O O . GLU B 1 204 ? 7.812 8.078 -18.516 1 98.19 204 GLU B O 1
ATOM 3702 N N . TYR B 1 205 ? 9.914 7.426 -18.047 1 98.44 205 TYR B N 1
ATOM 3703 C CA . TYR B 1 205 ? 10.172 6.938 -19.406 1 98.44 205 TYR B CA 1
ATOM 3704 C C . TYR B 1 205 ? 9.164 5.871 -19.797 1 98.44 205 TYR B C 1
ATOM 3706 O O . TYR B 1 205 ? 8.648 5.887 -20.922 1 98.44 205 TYR B O 1
ATOM 3714 N N . PHE B 1 206 ? 8.844 4.977 -18.938 1 98.62 206 PHE B N 1
ATOM 3715 C CA . PHE B 1 206 ? 7.84 3.953 -19.219 1 98.62 206 PHE B CA 1
ATOM 3716 C C . PHE B 1 206 ? 6.484 4.586 -19.5 1 98.62 206 PHE B C 1
ATOM 3718 O O . PHE B 1 206 ? 5.828 4.227 -20.484 1 98.62 206 PHE B O 1
ATOM 3725 N N . TYR B 1 207 ? 6.098 5.484 -18.656 1 97.56 207 TYR B N 1
ATOM 3726 C CA . TYR B 1 207 ? 4.754 6.039 -18.797 1 97.56 207 TYR B CA 1
ATOM 3727 C C . TYR B 1 207 ? 4.637 6.871 -20.062 1 97.56 207 TYR B C 1
ATOM 3729 O O . TYR B 1 207 ? 3.562 6.957 -20.656 1 97.56 207 TYR B O 1
ATOM 3737 N N . GLN B 1 208 ? 5.746 7.371 -20.5 1 96.88 208 GLN B N 1
ATOM 3738 C CA . GLN B 1 208 ? 5.75 8.211 -21.688 1 96.88 208 GLN B CA 1
ATOM 3739 C C . GLN B 1 208 ? 5.828 7.367 -22.969 1 96.88 208 GLN B C 1
ATOM 3741 O O . GLN B 1 208 ? 5.297 7.754 -24 1 96.88 208 GLN B O 1
ATOM 3746 N N . THR B 1 209 ? 6.461 6.172 -22.891 1 97 209 THR B N 1
ATOM 3747 C CA . THR B 1 209 ? 6.801 5.484 -24.125 1 97 209 THR B CA 1
ATOM 3748 C C . THR B 1 209 ? 6.195 4.082 -24.156 1 97 209 THR B C 1
ATOM 3750 O O . THR B 1 209 ? 6.07 3.473 -25.219 1 97 209 THR B O 1
ATOM 3753 N N . GLY B 1 210 ? 5.945 3.578 -22.984 1 96.19 210 GLY B N 1
ATOM 3754 C CA . GLY B 1 210 ? 5.492 2.199 -22.906 1 96.19 210 GLY B CA 1
ATOM 3755 C C . GLY B 1 210 ? 6.629 1.198 -22.844 1 96.19 210 GLY B C 1
ATOM 3756 O O . GLY B 1 210 ? 6.398 -0.006 -22.719 1 96.19 210 GLY B O 1
ATOM 3757 N N . ARG B 1 211 ? 7.848 1.698 -22.891 1 97.38 211 ARG B N 1
ATOM 3758 C CA . ARG B 1 211 ? 9.008 0.816 -22.859 1 97.38 211 ARG B CA 1
ATOM 3759 C C . ARG B 1 211 ? 9.438 0.524 -21.422 1 97.38 211 ARG B C 1
ATOM 3761 O O . ARG B 1 211 ? 9.672 1.446 -20.641 1 97.38 211 ARG B O 1
ATOM 3768 N N . LYS B 1 212 ? 9.547 -0.733 -21.094 1 98.12 212 LYS B N 1
ATOM 3769 C CA . LYS B 1 212 ? 9.711 -1.11 -19.688 1 98.12 212 LYS B CA 1
ATOM 3770 C C . LYS B 1 212 ? 11.172 -1.41 -19.359 1 98.12 212 LYS B C 1
ATOM 3772 O O . LYS B 1 212 ? 11.508 -1.723 -18.219 1 98.12 212 LYS B O 1
ATOM 3777 N N . GLU B 1 213 ? 12.164 -1.238 -20.266 1 98.31 213 GLU B N 1
ATOM 3778 C CA . GLU B 1 213 ? 13.547 -1.683 -20.094 1 98.31 213 GLU B CA 1
ATOM 3779 C C . GLU B 1 213 ? 14.234 -0.92 -18.969 1 98.31 213 GLU B C 1
ATOM 3781 O O . GLU B 1 213 ? 15.031 -1.494 -18.219 1 98.31 213 GLU B O 1
ATOM 3786 N N . LYS B 1 214 ? 13.977 0.396 -18.891 1 98.75 214 LYS B N 1
ATOM 3787 C CA . LYS B 1 214 ? 14.656 1.188 -17.859 1 98.75 214 LYS B CA 1
ATOM 3788 C C . LYS B 1 214 ? 14.164 0.809 -16.469 1 98.75 214 LYS B C 1
ATOM 3790 O O . LYS B 1 214 ? 14.953 0.768 -15.516 1 98.75 214 LYS B O 1
ATOM 3795 N N . VAL B 1 215 ? 12.875 0.548 -16.328 1 98.81 215 VAL B N 1
ATOM 3796 C CA . VAL B 1 215 ? 12.32 0.117 -15.047 1 98.81 215 VAL B CA 1
ATOM 3797 C C . VAL B 1 215 ? 12.867 -1.261 -14.688 1 98.81 215 VAL B C 1
ATOM 3799 O O . VAL B 1 215 ? 13.258 -1.499 -13.539 1 98.81 215 VAL B O 1
ATOM 3802 N N . ILE B 1 216 ? 12.891 -2.133 -15.68 1 98.81 216 ILE B N 1
ATOM 3803 C CA . ILE B 1 216 ? 13.438 -3.469 -15.469 1 98.81 216 ILE B CA 1
ATOM 3804 C C . ILE B 1 216 ? 14.906 -3.365 -15.047 1 98.81 216 ILE B C 1
ATOM 3806 O O . ILE B 1 216 ? 15.32 -3.986 -14.062 1 98.81 216 ILE B O 1
ATOM 3810 N N . GLY B 1 217 ? 15.68 -2.557 -15.766 1 98.75 217 GLY B N 1
ATOM 3811 C CA . GLY B 1 217 ? 17.094 -2.383 -15.453 1 98.75 217 GLY B CA 1
ATOM 3812 C C . GLY B 1 217 ? 17.328 -1.828 -14.062 1 98.75 217 GLY B C 1
ATOM 3813 O O . GLY B 1 217 ? 18.203 -2.309 -13.336 1 98.75 217 GLY B O 1
ATOM 3814 N N . LEU B 1 218 ? 16.594 -0.844 -13.688 1 98.88 218 LEU B N 1
ATOM 3815 C CA . LEU B 1 218 ? 16.719 -0.24 -12.359 1 98.88 218 LEU B CA 1
ATOM 3816 C C . LEU B 1 218 ? 16.391 -1.255 -11.273 1 98.88 218 LEU B C 1
ATOM 3818 O O . LEU B 1 218 ? 17.109 -1.347 -10.273 1 98.88 218 LEU B O 1
ATOM 3822 N N . THR B 1 219 ? 15.32 -1.98 -11.406 1 98.88 219 THR B N 1
ATOM 3823 C CA . THR B 1 219 ? 14.891 -2.969 -10.422 1 98.88 219 THR B CA 1
ATOM 3824 C C . THR B 1 219 ? 15.93 -4.074 -10.281 1 98.88 219 THR B C 1
ATOM 3826 O O . THR B 1 219 ? 16.266 -4.488 -9.164 1 98.88 219 THR B O 1
ATOM 3829 N N . GLN B 1 220 ? 16.453 -4.504 -11.414 1 98.69 220 GLN B N 1
ATOM 3830 C CA . GLN B 1 220 ? 17.484 -5.52 -11.391 1 98.69 220 GLN B CA 1
ATOM 3831 C C . GLN B 1 220 ? 18.734 -5.023 -10.656 1 98.69 220 GLN B C 1
ATOM 3833 O O . GLN B 1 220 ? 19.328 -5.762 -9.875 1 98.69 220 GLN B O 1
ATOM 3838 N N . HIS B 1 221 ? 19.109 -3.846 -10.953 1 98.5 221 HIS B N 1
ATOM 3839 C CA . HIS B 1 221 ? 20.266 -3.256 -10.297 1 98.5 221 HIS B CA 1
ATOM 3840 C C . HIS B 1 221 ? 20.094 -3.232 -8.781 1 98.5 221 HIS B C 1
ATOM 3842 O O . HIS B 1 221 ? 21 -3.617 -8.039 1 98.5 221 HIS B O 1
ATOM 3848 N N . VAL B 1 222 ? 18.922 -2.801 -8.328 1 98.62 222 VAL B N 1
ATOM 3849 C CA . VAL B 1 222 ? 18.625 -2.711 -6.906 1 98.62 222 VAL B CA 1
ATOM 3850 C C . VAL B 1 222 ? 18.641 -4.105 -6.285 1 98.62 222 VAL B C 1
ATOM 3852 O O . VAL B 1 222 ? 19.219 -4.301 -5.203 1 98.62 222 VAL B O 1
ATOM 3855 N N . LEU B 1 223 ? 18.047 -5.051 -6.953 1 98.69 223 LEU B N 1
ATOM 3856 C CA . LEU B 1 223 ? 18.047 -6.426 -6.465 1 98.69 223 LEU B CA 1
ATOM 3857 C C . LEU B 1 223 ? 19.469 -6.977 -6.395 1 98.69 223 LEU B C 1
ATOM 3859 O O . LEU B 1 223 ? 19.844 -7.641 -5.422 1 98.69 223 LEU B O 1
ATOM 3863 N N . ASP B 1 224 ? 20.266 -6.629 -7.406 1 98.38 224 ASP B N 1
ATOM 3864 C CA . ASP B 1 224 ? 21.656 -7.105 -7.449 1 98.38 224 ASP B CA 1
ATOM 3865 C C . ASP B 1 224 ? 22.453 -6.586 -6.254 1 98.38 224 ASP B C 1
ATOM 3867 O O . ASP B 1 224 ? 23.25 -7.32 -5.672 1 98.38 224 ASP B O 1
ATOM 3871 N N . GLU B 1 225 ? 22.219 -5.383 -5.887 1 97.25 225 GLU B N 1
ATOM 3872 C CA . GLU B 1 225 ? 22.906 -4.773 -4.754 1 97.25 225 GLU B CA 1
ATOM 3873 C C . GLU B 1 225 ? 22.5 -5.434 -3.441 1 97.25 225 GLU B C 1
ATOM 3875 O O . GLU B 1 225 ? 23.219 -5.344 -2.445 1 97.25 225 GLU B O 1
ATOM 3880 N N . ALA B 1 226 ? 21.359 -6.102 -3.441 1 97.06 226 ALA B N 1
ATOM 3881 C CA . ALA B 1 226 ? 20.844 -6.699 -2.217 1 97.06 226 ALA B CA 1
ATOM 3882 C C . ALA B 1 226 ? 21 -8.219 -2.234 1 97.06 226 ALA B C 1
ATOM 3884 O O . ALA B 1 226 ? 20.391 -8.922 -1.427 1 97.06 226 ALA B O 1
ATOM 3885 N N . GLY B 1 227 ? 21.75 -8.789 -3.143 1 96.06 227 GLY B N 1
ATOM 3886 C CA . GLY B 1 227 ? 22 -10.219 -3.182 1 96.06 227 GLY B CA 1
ATOM 3887 C C . GLY B 1 227 ? 21.375 -10.898 -4.387 1 96.06 227 GLY B C 1
ATOM 3888 O O . GLY B 1 227 ? 21.469 -12.117 -4.535 1 96.06 227 GLY B O 1
ATOM 3889 N N . GLY B 1 228 ? 20.703 -10.125 -5.289 1 97.06 228 GLY B N 1
ATOM 3890 C CA . GLY B 1 228 ? 20.125 -10.648 -6.52 1 97.06 228 GLY B CA 1
ATOM 3891 C C . GLY B 1 228 ? 18.688 -11.062 -6.375 1 97.06 228 GLY B C 1
ATOM 3892 O O . GLY B 1 228 ? 18.156 -11.117 -5.262 1 97.06 228 GLY B O 1
ATOM 3893 N N . PRO B 1 229 ? 18.016 -11.297 -7.543 1 96.38 229 PRO B N 1
ATOM 3894 C CA . PRO B 1 229 ? 16.656 -11.82 -7.484 1 96.38 229 PRO B CA 1
ATOM 3895 C C . PRO B 1 229 ? 16.547 -13.094 -6.645 1 96.38 229 PRO B C 1
ATOM 3897 O O . PRO B 1 229 ? 17.5 -13.875 -6.566 1 96.38 229 PRO B O 1
ATOM 3900 N N . LEU B 1 230 ? 15.414 -13.219 -6.008 1 96.19 230 LEU B N 1
ATOM 3901 C CA . LEU B 1 230 ? 15.195 -14.383 -5.152 1 96.19 230 LEU B CA 1
ATOM 3902 C C . LEU B 1 230 ? 13.922 -15.117 -5.543 1 96.19 230 LEU B C 1
ATOM 3904 O O . LEU B 1 230 ? 12.852 -14.508 -5.633 1 96.19 230 LEU B O 1
ATOM 3908 N N . PHE B 1 231 ? 13.961 -16.312 -5.859 1 94.81 231 PHE B N 1
ATOM 3909 C CA . PHE B 1 231 ? 12.844 -17.203 -6.141 1 94.81 231 PHE B CA 1
ATOM 3910 C C . PHE B 1 231 ? 13.055 -18.562 -5.473 1 94.81 231 PHE B C 1
ATOM 3912 O O . PHE B 1 231 ? 12.328 -18.922 -4.539 1 94.81 231 PHE B O 1
ATOM 3919 N N . ASP B 1 232 ? 14.156 -19.109 -5.871 1 92.56 232 ASP B N 1
ATOM 3920 C CA . ASP B 1 232 ? 14.469 -20.453 -5.387 1 92.56 232 ASP B CA 1
ATOM 3921 C C . ASP B 1 232 ? 14.828 -20.438 -3.902 1 92.56 232 ASP B C 1
ATOM 3923 O O . ASP B 1 232 ? 15.648 -19.625 -3.467 1 92.56 232 ASP B O 1
ATOM 3927 N N . GLY B 1 233 ? 14.188 -21.281 -3.131 1 89.75 233 GLY B N 1
ATOM 3928 C CA . GLY B 1 233 ? 14.523 -21.406 -1.724 1 89.75 233 GLY B CA 1
ATOM 3929 C C . GLY B 1 233 ? 13.672 -20.547 -0.818 1 89.75 233 GLY B C 1
ATOM 3930 O O . GLY B 1 233 ? 13.797 -20.609 0.406 1 89.75 233 GLY B O 1
ATOM 3931 N N . PHE B 1 234 ? 12.844 -19.75 -1.396 1 92.5 234 PHE B N 1
ATOM 3932 C CA . PHE B 1 234 ? 11.938 -18.953 -0.575 1 92.5 234 PHE B CA 1
ATOM 3933 C C . PHE B 1 234 ? 10.93 -19.844 0.134 1 92.5 234 PHE B C 1
ATOM 3935 O O . PHE B 1 234 ? 10.422 -20.797 -0.454 1 92.5 234 PHE B O 1
ATOM 3942 N N . SER B 1 235 ? 10.719 -19.562 1.412 1 91.38 235 SER B N 1
ATOM 3943 C CA . SER B 1 235 ? 9.734 -20.297 2.197 1 91.38 235 SER B CA 1
ATOM 3944 C C . SER B 1 235 ? 9.086 -19.406 3.252 1 91.38 235 SER B C 1
ATOM 3946 O O . SER B 1 235 ? 9.766 -18.594 3.881 1 91.38 235 SER B O 1
ATOM 3948 N N . LEU B 1 236 ? 7.789 -19.547 3.416 1 90 236 LEU B N 1
ATOM 3949 C CA . LEU B 1 236 ? 7.012 -18.844 4.43 1 90 236 LEU B CA 1
ATOM 3950 C C . LEU B 1 236 ? 6.055 -19.797 5.141 1 90 236 LEU B C 1
ATOM 3952 O O . LEU B 1 236 ? 5.344 -20.562 4.496 1 90 236 LEU B O 1
ATOM 3956 N N . GLY B 1 237 ? 6.039 -19.75 6.488 1 85.69 237 GLY B N 1
ATOM 3957 C CA . GLY B 1 237 ? 5.074 -20.5 7.27 1 85.69 237 GLY B CA 1
ATOM 3958 C C . GLY B 1 237 ? 5.625 -21.828 7.77 1 85.69 237 GLY B C 1
ATOM 3959 O O . GLY B 1 237 ? 4.984 -22.5 8.578 1 85.69 237 GLY B O 1
ATOM 3960 N N . LYS B 1 238 ? 6.832 -22.266 7.219 1 80.69 238 LYS B N 1
ATOM 3961 C CA . LYS B 1 238 ? 7.359 -23.562 7.652 1 80.69 238 LYS B CA 1
ATOM 3962 C C . LYS B 1 238 ? 7.828 -23.5 9.102 1 80.69 238 LYS B C 1
ATOM 3964 O O . LYS B 1 238 ? 8.406 -22.5 9.531 1 80.69 238 LYS B O 1
ATOM 3969 N N . ASN B 1 239 ? 7.113 -24.25 9.93 1 65.5 239 ASN B N 1
ATOM 3970 C CA . ASN B 1 239 ? 7.582 -24.375 11.305 1 65.5 239 ASN B CA 1
ATOM 3971 C C . ASN B 1 239 ? 8.961 -25.031 11.367 1 65.5 239 ASN B C 1
ATOM 3973 O O . ASN B 1 239 ? 9.172 -26.109 10.797 1 65.5 239 ASN B O 1
ATOM 3977 N N . ASN B 1 240 ? 10.047 -24.406 11.078 1 50.69 240 ASN B N 1
ATOM 3978 C CA . ASN B 1 240 ? 11.367 -25.016 11.219 1 50.69 240 ASN B CA 1
ATOM 3979 C C . ASN B 1 240 ? 11.445 -25.906 12.461 1 50.69 240 ASN B C 1
ATOM 3981 O O . ASN B 1 240 ? 11.422 -25.406 13.586 1 50.69 240 ASN B O 1
ATOM 3985 N N . TYR B 1 241 ? 10.734 -26.984 12.617 1 37.53 241 TYR B N 1
ATOM 3986 C CA . TYR B 1 241 ? 11.234 -27.922 13.617 1 37.53 241 TYR B CA 1
ATOM 3987 C C . TYR B 1 241 ? 12.609 -28.469 13.227 1 37.53 241 TYR B C 1
ATOM 3989 O O . TYR B 1 241 ? 12.75 -29.141 12.203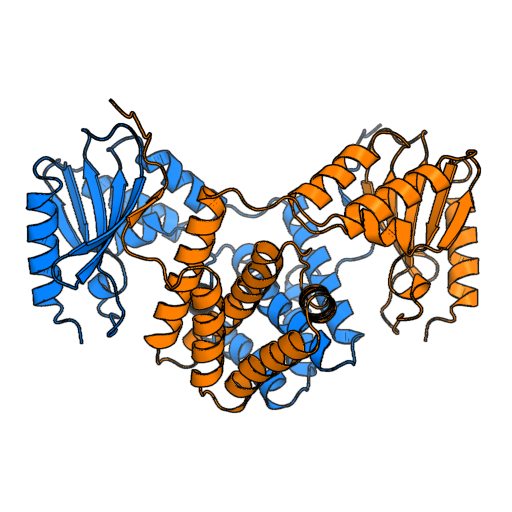 1 37.53 241 TYR B O 1
ATOM 3997 N N . ALA B 1 242 ? 13.602 -27.75 13.07 1 33.25 242 ALA B N 1
ATOM 3998 C CA . ALA B 1 242 ? 14.883 -28.438 13.156 1 33.25 242 ALA B CA 1
ATOM 3999 C C . ALA B 1 242 ? 14.812 -29.594 14.156 1 33.25 242 ALA B C 1
ATOM 4001 O O . ALA B 1 242 ? 14.461 -29.406 15.32 1 33.25 242 ALA B O 1
ATOM 4002 N N . THR B 1 243 ? 14.594 -30.781 13.641 1 25.67 243 THR B N 1
ATOM 4003 C CA . THR B 1 243 ? 15.211 -31.906 14.344 1 25.67 243 THR B CA 1
ATOM 4004 C C . THR B 1 243 ? 16.656 -31.594 14.711 1 25.67 243 THR B C 1
ATOM 4006 O O . THR B 1 243 ? 17.391 -31.031 13.906 1 25.67 243 THR B O 1
#

pLDDT: mean 94.2, std 9.2, range [25.67, 98.88]

Nearest PDB structures (foldseek):
  6p06-assembly1_A  TM=6.658E-01  e=9.853E-08  Bacillus sp. (in: firmicutes)
  6nmm-assembly1_D  TM=6.490E-01  e=7.915E-08  Geobacillus stearothermophilus
  6un8-assembly1_A  TM=6.442E-01  e=1.295E-07  Staphylococcus aureus
  1kny-assembly1_B  TM=6.648E-01  e=6.000E-07  Staphylococcus aureus
  1kan-assembly1_B  TM=6.521E-01  e=1.794E-06  Staphylococcus aureus

Radius of gyration: 24.89 Å; Cα contacts (8 Å, |Δi|>4): 783; chains: 2; bounding box: 45×74×56 Å